Protein AF-A0AAV7YMI3-F1 (afdb_monomer)

Solvent-accessible surface area (backbone atoms only — not comparable to full-atom values): 28548 Å² total; per-residue (Å²): 136,83,79,78,76,53,77,66,57,57,55,51,52,54,50,51,52,50,51,51,50,52,49,53,51,49,55,50,52,52,53,54,48,50,54,52,52,51,54,49,51,55,50,50,53,52,50,54,51,52,50,52,54,49,51,52,52,52,53,52,50,54,53,52,52,52,53,50,52,52,52,54,51,51,52,54,52,52,53,50,52,51,52,53,51,49,54,51,50,54,50,53,51,51,52,51,53,50,52,52,50,54,52,52,51,53,51,50,55,51,49,53,52,50,52,52,52,53,51,50,56,50,50,53,54,50,51,55,49,52,52,54,50,53,52,52,51,54,52,50,50,56,51,50,54,55,49,49,59,49,48,56,56,49,51,57,49,51,52,53,49,51,52,54,50,52,54,51,49,54,51,50,52,54,50,49,57,52,49,56,54,51,52,72,72,52,70,88,86,80,81,87,76,78,82,67,81,54,67,65,62,57,47,52,53,51,52,54,52,51,53,52,52,52,54,57,50,53,56,55,55,56,56,55,54,57,55,53,56,53,54,51,56,56,53,55,56,54,53,53,60,55,56,52,64,69,62,69,77,66,78,74,67,87,91,45,62,66,62,48,50,50,54,45,48,49,55,48,46,62,64,61,68,66,78,62,100,50,70,89,78,64,74,74,79,85,75,87,84,78,68,88,87,77,43,66,72,58,54,53,47,54,49,63,67,32,67,69,52,48,51,50,54,51,49,55,59,64,72,48,77,48,72,69,57,49,49,52,53,49,51,53,51,55,49,50,50,51,52,51,50,51,52,49,51,54,49,46,60,56,47,69,73,70,64,91,79,93,72,61,61,67,61,53,52,50,53,50,51,56,50,52,60,67,54,70,79,51,97,79,81,86,70,70,70,64,58,49,61,59,58,67,75,57,83,83,66,64,77,69,50,56,59,50,50,54,51,53,53,51,52,49,57,50,51,53,50,51,50,54,49,52,50,52,51,53,50,53,51,51,52,51,51,52,53,52,51,54,50,52,52,54,50,53,53,52,50,55,51,50,53,52,50,51,54,51,55,57,55,59,69,74,68,80,70,88,85,79,91,77,90,82,83,90,89,76,77,71,70,61,59,58,61,50,56,64,52,61,79,72,108

Sequence (491 aa):
MYQKKSSSQYKEDQWTELKNEVTKRRNKLDNEREEMIERRKQMEERSNKLENEREEMIQGRKQMEQIRKQMIQGRKQMEQIRKQMEQVRDKKKEELKQMQRKSKNKMNKSKNKKQKKEQNQRIDKQNLQIEKQNLRIKEQNKQIDKQNEQIDKQDLRIEKQNEQTKEQNQLIEKLNQRLDIADHGKKNNLDLFHFKPTQEGSLKLKTMVEQYLDFTQQQKNKQTLEDEDLINKFNETNLRMINSKFNEDSIPFVNREDEMKEIINGIISDFLEVEDQTFGKKITNLTWFGSSGIGKTRLAKSIFFQPKFKKKFKQTLMEYQNEQNIKNLKECYDNFLKYHLFFYINYQEHALKNWETTKIENSLIYRLFCALTKFNNDPYFTDDEELFKLSNSFQSVDPIFNNFQQVLFSKRKEQSKIQKQKQKQKQKQKQKQIKNHNQKLKIMKKENSKEKKNKIQNNSRKRKKPKNPTSIGSQKSFKIKEHKKKKEERI

pLDDT: mean 73.27, std 20.3, range [36.0, 97.62]

InterPro domains:
  IPR027417 P-loop containing nucleoside triphosphate hydrolase [G3DSA:3.40.50.300] (237-365)

Foldseek 3Di:
DPPPDPPVVVVVVVVVVVVVVVVVVVVVVVVVVVVVVVVVVVVVVVVVVVVVVVVVVVVVVVVVVVVVVVVVVVVVVVVVVVVVVVVVVVVVVVVVVVVVVVVVVVVVVVVVVVVVVVVVVVVVVVVVVVVVVVVVVVVVVVVVVVVVVVVVVVVVVVVVVVVVVVVVVVVVVVVVVVVVVVVVVDDDDDDDDPPDPDVVVVVVVVVVVVVVVVVVVVVVVVVVVVVVVVVVVVVVVVVVVVVVVVPVVDDDPPPCPVVLVVVLVVVLCVVVPPPDDVPVPDPPPPDDDDDPPPCPVVSVVVSCPPPSNVVVVVVVLVVPPDPVVVVVVVVVVVVVVVVVVVVVVVVCVVVVVDDDDDDVVVVVVVVVVVVVVVVVVDPPDDDVPVVVVVLVVPPDDDPVNVVVVVVVVVVVVVVVVVVVVVVVVVVVVVVVVVVVVVVVVVVVVVVVVVVVVVVVVVVVVVPPDDDDDDDDDDDDPPPVVVVVVVVVVVD

Secondary structure (DSSP, 8-state):
------HHHHHHHHHHHHHHHHHHHHHHHHHHHHHHHHHHHHHHHHHHHHHHHHHHHHHHHHHHHHHHHHHHHHHHHHHHHHHHHHHHHHHHHHHHHHHHHHHHHHHHHHHHHHHHHHHHHHHHHHHHHHHHHHHHHHHHHHHHHHHHHHHHHHHHHHHHHHHHHHHHHHHHHHHHHHHHHHHHHS-S-------PPPHHHHHHHHHHHHHHHHHHHHHHHHHHHHHHHHHHHHHHHHHHHHHHHHHTT----TT-HHHHHHHHHHHHHHHHS--SS-TTT----------TTSSHHHHHHHHHT-HHHHHHHHHHHHH---HHHHHHHHHHHHHHHHHHHHHHHHHHHHHHTT---TTSHHHHHHHHHHHHHHHTTSTT---HHHHHHHHHTTTTS-HHHHHHHHHHHHHHHHHHHHHHHHHHHHHHHHHHHHHHHHHHHHHHHHHHHHHHHHHHHHHHHTT--PPPP-------SSHHHHHHHHHHTT-

Radius of gyration: 63.24 Å; Cα contacts (8 Å, |Δi|>4): 19; chains: 1; bounding box: 165×68×214 Å

Mean predicted aligned error: 20.98 Å

Organism: NCBI:txid1746091

Structure (mmCIF, N/CA/C/O backbone):
data_AF-A0AAV7YMI3-F1
#
_entry.id   AF-A0AAV7YMI3-F1
#
loop_
_atom_site.group_PDB
_atom_site.id
_atom_site.type_symbol
_atom_site.label_atom_id
_atom_site.label_alt_id
_atom_site.label_comp_id
_atom_site.label_asym_id
_atom_site.label_entity_id
_atom_site.label_seq_id
_atom_site.pdbx_PDB_ins_code
_atom_site.Cartn_x
_atom_site.Cartn_y
_atom_site.Cartn_z
_atom_site.occupancy
_atom_site.B_iso_or_equiv
_atom_site.auth_seq_id
_atom_site.auth_comp_id
_atom_site.auth_asym_id
_atom_site.auth_atom_id
_atom_site.pdbx_PDB_model_num
ATOM 1 N N . MET A 1 1 ? 101.676 7.128 -91.428 1.00 43.91 1 MET A N 1
ATOM 2 C CA . MET A 1 1 ? 100.456 7.279 -92.251 1.00 43.91 1 MET A CA 1
ATOM 3 C C . MET A 1 1 ? 99.303 7.756 -91.371 1.00 43.91 1 MET A C 1
ATOM 5 O O . MET A 1 1 ? 98.581 6.935 -90.828 1.00 43.91 1 MET A O 1
ATOM 9 N N . TYR A 1 2 ? 99.141 9.069 -91.184 1.00 46.75 2 TYR A N 1
ATOM 10 C CA . TYR A 1 2 ? 97.921 9.628 -90.589 1.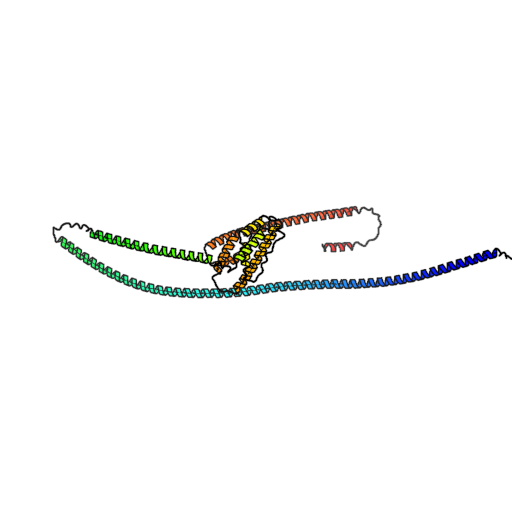00 46.75 2 TYR A CA 1
ATOM 11 C C . TYR A 1 2 ? 96.954 9.941 -91.732 1.00 46.75 2 TYR A C 1
ATOM 13 O O . TYR A 1 2 ? 97.121 10.939 -92.432 1.00 46.75 2 TYR A O 1
ATOM 21 N N . GLN A 1 3 ? 95.978 9.063 -91.970 1.00 46.56 3 GLN A N 1
ATOM 22 C CA . GLN A 1 3 ? 94.868 9.375 -92.867 1.00 46.56 3 GLN A CA 1
ATOM 23 C C . GLN A 1 3 ? 94.052 10.505 -92.226 1.00 46.56 3 GLN A C 1
ATOM 25 O O . GLN A 1 3 ? 93.367 10.302 -91.224 1.00 46.56 3 GLN A O 1
ATOM 30 N N . LYS A 1 4 ? 94.157 11.719 -92.781 1.00 51.06 4 LYS A N 1
ATOM 31 C CA . LYS A 1 4 ? 93.248 12.828 -92.472 1.00 51.06 4 LYS A CA 1
ATOM 32 C C . LYS A 1 4 ? 91.835 12.383 -92.858 1.00 51.06 4 LYS A C 1
ATOM 34 O O . LYS A 1 4 ? 91.495 12.403 -94.039 1.00 51.06 4 LYS A O 1
ATOM 39 N N . LYS A 1 5 ? 91.021 11.982 -91.873 1.00 51.78 5 LYS A N 1
ATOM 40 C CA . LYS A 1 5 ? 89.567 11.873 -92.051 1.00 51.78 5 LYS A CA 1
ATOM 41 C C . LYS A 1 5 ? 89.076 13.197 -92.641 1.00 51.78 5 LYS A C 1
ATOM 43 O O . LYS A 1 5 ? 89.412 14.268 -92.128 1.00 51.78 5 LYS A O 1
ATOM 48 N N . SER A 1 6 ? 88.344 13.138 -93.748 1.00 60.78 6 SER A N 1
ATOM 49 C CA . SER A 1 6 ? 87.781 14.334 -94.372 1.00 60.78 6 SER A CA 1
ATOM 50 C C . SER A 1 6 ? 86.784 14.984 -93.403 1.00 60.78 6 SER A C 1
ATOM 52 O O . SER A 1 6 ? 86.100 14.293 -92.649 1.00 60.78 6 SER A O 1
ATOM 54 N N . SER A 1 7 ? 86.676 16.317 -93.401 1.00 70.38 7 SER A N 1
ATOM 55 C CA . SER A 1 7 ? 85.736 17.065 -92.538 1.00 70.38 7 SER A CA 1
ATOM 56 C C . SER A 1 7 ? 84.278 16.570 -92.652 1.00 70.38 7 SER A C 1
ATOM 58 O O . SER A 1 7 ? 83.497 16.723 -91.714 1.00 70.38 7 SER A O 1
ATOM 60 N N . SER A 1 8 ? 83.933 15.913 -93.766 1.00 73.44 8 SER A N 1
ATOM 61 C CA . SER A 1 8 ? 82.651 15.237 -93.985 1.00 73.44 8 SER A CA 1
ATOM 62 C C . SER A 1 8 ? 82.404 14.087 -93.002 1.00 73.44 8 SER A C 1
ATOM 64 O O . SER A 1 8 ? 81.318 13.990 -92.442 1.00 73.44 8 SER A O 1
ATOM 66 N N . GLN A 1 9 ? 83.417 13.261 -92.731 1.00 74.81 9 GLN A N 1
ATOM 67 C CA . GLN A 1 9 ? 83.282 12.071 -91.887 1.00 74.81 9 GLN A CA 1
ATOM 68 C C . GLN A 1 9 ? 83.049 12.429 -90.409 1.00 74.81 9 GLN A C 1
ATOM 70 O O . GLN A 1 9 ? 82.288 11.764 -89.720 1.00 74.81 9 GLN A O 1
ATOM 75 N N . TYR A 1 10 ? 83.624 13.539 -89.934 1.00 77.81 10 TYR A N 1
ATOM 76 C CA . TYR A 1 10 ? 83.390 14.032 -88.570 1.00 77.81 10 TYR A CA 1
ATOM 77 C C . TYR A 1 10 ? 81.954 14.538 -88.362 1.00 77.81 10 TYR A C 1
ATOM 79 O O . TYR A 1 10 ? 81.351 14.301 -87.318 1.00 77.81 10 TYR A O 1
ATOM 87 N N . LYS A 1 11 ? 81.376 15.205 -89.370 1.00 82.81 11 LYS A N 1
ATOM 88 C CA . LYS A 1 11 ? 79.972 15.645 -89.318 1.00 82.81 11 LYS A CA 1
ATOM 89 C C . LYS A 1 11 ? 79.006 14.459 -89.334 1.00 82.81 11 LYS A C 1
ATOM 91 O O . LYS A 1 11 ? 77.960 14.519 -88.695 1.00 82.81 11 LYS A O 1
ATOM 96 N N . GLU A 1 12 ? 79.360 13.389 -90.039 1.00 84.69 12 GLU A N 1
ATOM 97 C CA . GLU A 1 12 ? 78.569 12.160 -90.110 1.00 84.69 12 GLU A CA 1
ATOM 98 C C . GLU A 1 12 ? 78.605 11.369 -88.790 1.00 84.69 12 GLU A C 1
ATOM 100 O O . GLU A 1 12 ? 77.553 10.940 -88.308 1.00 84.69 12 GLU A O 1
ATOM 105 N N . ASP A 1 13 ? 79.770 11.285 -88.138 1.00 87.00 13 ASP A N 1
ATOM 106 C CA . ASP A 1 13 ? 79.921 10.694 -86.800 1.00 87.00 13 ASP A CA 1
ATOM 107 C C . ASP A 1 13 ? 79.084 11.468 -85.753 1.00 87.00 13 ASP A C 1
ATOM 109 O O . ASP A 1 13 ? 78.283 10.868 -85.031 1.00 87.00 13 ASP A O 1
ATOM 113 N N . GLN A 1 14 ? 79.166 12.809 -85.736 1.00 89.56 14 GLN A N 1
ATOM 114 C CA . GLN A 1 14 ? 78.370 13.659 -84.830 1.00 89.56 14 GLN A CA 1
ATOM 115 C C . GLN A 1 14 ? 76.857 13.542 -85.072 1.00 89.56 14 GLN A C 1
ATOM 117 O O . GLN A 1 14 ? 76.062 13.518 -84.132 1.00 89.56 14 GLN A O 1
ATOM 122 N N . TRP A 1 15 ? 76.435 13.456 -86.336 1.00 91.00 15 TRP A N 1
ATOM 123 C CA . TRP A 1 15 ? 75.028 13.267 -86.688 1.00 91.00 15 TRP A CA 1
ATOM 124 C C . TRP A 1 15 ? 74.499 11.900 -86.243 1.00 91.00 15 TRP A C 1
ATOM 126 O O . TRP A 1 15 ? 73.361 11.787 -85.779 1.00 91.00 15 TRP A O 1
ATOM 136 N N . THR A 1 16 ? 75.324 10.861 -86.354 1.00 91.69 16 THR A N 1
ATOM 137 C CA . THR A 1 16 ? 74.980 9.503 -85.920 1.00 91.69 16 THR A CA 1
ATOM 138 C C . THR A 1 16 ? 74.872 9.424 -84.397 1.00 91.69 16 THR A C 1
ATOM 140 O O . THR A 1 16 ? 73.923 8.836 -83.876 1.00 91.69 16 THR A O 1
ATOM 143 N N . GLU A 1 17 ? 75.777 10.082 -83.671 1.00 93.44 17 GLU A N 1
ATOM 144 C CA . GLU A 1 17 ? 75.710 10.207 -82.213 1.00 93.44 17 GLU A CA 1
ATOM 145 C C . GLU A 1 17 ? 74.440 10.941 -81.759 1.00 93.44 17 GLU A C 1
ATOM 147 O O . GLU A 1 17 ? 73.707 10.432 -80.907 1.00 93.44 17 GLU A O 1
ATOM 152 N N . LEU A 1 18 ? 74.103 12.066 -82.400 1.00 94.88 18 LEU A N 1
ATOM 153 C CA . LEU A 1 18 ? 72.878 12.811 -82.105 1.00 94.88 18 LEU A CA 1
ATOM 154 C C . LEU A 1 18 ? 71.620 11.974 -82.381 1.00 94.88 18 LEU A C 1
ATOM 156 O O . LEU A 1 18 ? 70.697 11.956 -81.568 1.00 94.88 18 LEU A O 1
ATOM 160 N N . LYS A 1 19 ? 71.578 11.232 -83.496 1.00 95.06 19 LYS A N 1
ATOM 161 C CA . LYS A 1 19 ? 70.483 10.291 -83.793 1.00 95.06 19 LYS A CA 1
ATOM 162 C C . LYS A 1 19 ? 70.344 9.219 -82.715 1.00 95.06 19 LYS A C 1
ATOM 164 O O . LYS A 1 19 ? 69.223 8.910 -82.300 1.00 95.06 19 LYS A O 1
ATOM 169 N N . ASN A 1 20 ? 71.461 8.671 -82.245 1.00 95.12 20 ASN A N 1
ATOM 170 C CA . ASN A 1 20 ? 71.466 7.673 -81.182 1.00 95.12 20 ASN A CA 1
ATOM 171 C C . ASN A 1 20 ? 70.972 8.264 -79.856 1.00 95.12 20 ASN A C 1
ATOM 173 O O . ASN A 1 20 ? 70.188 7.623 -79.157 1.00 95.12 20 ASN A O 1
ATOM 177 N N . GLU A 1 21 ? 71.367 9.493 -79.519 1.00 95.56 21 GLU A N 1
ATOM 178 C CA . GLU A 1 21 ? 70.895 10.176 -78.314 1.00 95.56 21 GLU A CA 1
ATOM 179 C C . GLU A 1 21 ? 69.395 10.494 -78.386 1.00 95.56 21 GLU A C 1
ATOM 181 O O . GLU A 1 21 ? 68.656 10.213 -77.440 1.00 95.56 21 GLU A O 1
ATOM 186 N N . VAL A 1 22 ? 68.915 11.001 -79.526 1.00 95.75 22 VAL A N 1
ATOM 187 C CA . VAL A 1 22 ? 67.483 11.242 -79.768 1.00 95.75 22 VAL A CA 1
ATOM 188 C C . VAL A 1 22 ? 66.688 9.942 -79.648 1.00 95.75 22 VAL A C 1
ATOM 190 O O . VAL A 1 22 ? 65.639 9.929 -79.008 1.00 95.75 22 VAL A O 1
ATOM 193 N N . THR A 1 23 ? 67.203 8.835 -80.186 1.00 95.38 23 THR A N 1
ATOM 194 C CA . THR A 1 23 ? 66.558 7.516 -80.083 1.00 95.38 23 THR A CA 1
ATOM 195 C C . THR A 1 23 ? 66.512 7.028 -78.635 1.00 95.38 23 THR A C 1
ATOM 197 O O . THR A 1 23 ? 65.459 6.602 -78.168 1.00 95.38 23 THR A O 1
ATOM 200 N N . LYS A 1 24 ? 67.608 7.164 -77.874 1.00 96.12 24 LYS A N 1
ATOM 201 C CA . LYS A 1 24 ? 67.635 6.836 -76.437 1.00 96.12 24 LYS A CA 1
ATOM 202 C C . LYS A 1 24 ? 66.621 7.663 -75.643 1.00 96.12 24 LYS A C 1
ATOM 204 O O . LYS A 1 24 ? 65.906 7.110 -74.811 1.00 96.12 24 LYS A O 1
ATOM 209 N N . ARG A 1 25 ? 66.533 8.974 -75.904 1.00 96.19 25 ARG A N 1
ATOM 210 C CA . ARG A 1 25 ? 65.556 9.862 -75.250 1.00 96.19 25 ARG A CA 1
ATOM 211 C C . ARG A 1 25 ? 64.122 9.495 -75.618 1.00 96.19 25 ARG A C 1
ATOM 213 O O . ARG A 1 25 ? 63.274 9.474 -74.735 1.00 96.19 25 ARG A O 1
ATOM 220 N N . ARG A 1 26 ? 63.861 9.167 -76.887 1.00 95.94 26 ARG A N 1
ATOM 221 C CA . ARG A 1 26 ? 62.546 8.713 -77.352 1.00 95.94 26 ARG A CA 1
ATOM 222 C C . ARG A 1 26 ? 62.121 7.427 -76.648 1.00 95.94 26 ARG A C 1
ATOM 224 O O . ARG A 1 26 ? 61.058 7.414 -76.047 1.00 95.94 26 ARG A O 1
ATOM 231 N N . ASN A 1 27 ? 62.994 6.422 -76.605 1.00 96.12 27 ASN A N 1
ATOM 232 C CA . ASN A 1 27 ? 62.717 5.166 -75.904 1.00 96.12 27 ASN A CA 1
ATOM 233 C C . ASN A 1 27 ? 62.476 5.388 -74.402 1.00 96.12 27 ASN A C 1
ATOM 235 O O . ASN A 1 27 ? 61.596 4.766 -73.819 1.00 96.12 27 ASN A O 1
ATOM 239 N N . LYS A 1 28 ? 63.220 6.305 -73.765 1.00 96.94 28 LYS A N 1
ATOM 240 C CA . LYS A 1 28 ? 62.985 6.666 -72.360 1.00 96.94 28 LYS A CA 1
ATOM 241 C C . LYS A 1 28 ? 61.605 7.303 -72.157 1.00 96.94 28 LYS A C 1
ATOM 243 O O . LYS A 1 28 ? 60.905 6.922 -71.226 1.00 96.94 28 LYS A O 1
ATOM 248 N N . LEU A 1 29 ? 61.216 8.242 -73.021 1.00 96.75 29 LEU A N 1
ATOM 249 C CA . LEU A 1 29 ? 59.901 8.887 -72.963 1.00 96.75 29 LEU A CA 1
ATOM 250 C C . LEU A 1 29 ? 58.761 7.897 -73.228 1.00 96.75 29 LEU A C 1
ATOM 252 O O . LEU A 1 29 ? 57.720 7.991 -72.582 1.00 96.75 29 LEU A O 1
ATOM 256 N N . ASP A 1 30 ? 58.956 6.950 -74.146 1.00 95.81 30 ASP A N 1
ATOM 257 C CA . ASP A 1 30 ? 57.975 5.903 -74.427 1.00 95.81 30 ASP A CA 1
ATOM 258 C C . ASP A 1 30 ? 57.796 4.982 -73.204 1.00 95.81 30 ASP A C 1
ATOM 260 O O . ASP A 1 30 ? 56.662 4.760 -72.780 1.00 95.81 30 ASP A O 1
ATOM 264 N N . ASN A 1 31 ? 58.886 4.577 -72.540 1.00 96.19 31 ASN A N 1
ATOM 265 C CA . ASN A 1 31 ? 58.823 3.810 -71.288 1.00 96.19 31 ASN A CA 1
ATOM 266 C C . ASN A 1 31 ? 58.131 4.592 -70.152 1.00 96.19 31 ASN A C 1
ATOM 268 O O . ASN A 1 31 ? 57.251 4.064 -69.475 1.00 96.19 31 ASN A O 1
ATOM 272 N N . GLU A 1 32 ? 58.480 5.869 -69.950 1.00 97.19 32 GLU A N 1
ATOM 273 C CA . GLU A 1 32 ? 57.831 6.727 -68.943 1.00 97.19 32 GLU A CA 1
ATOM 274 C C . GLU A 1 32 ? 56.330 6.905 -69.235 1.00 97.19 32 GLU A C 1
ATOM 276 O O . GLU A 1 32 ? 55.500 6.946 -68.320 1.00 97.19 32 GLU A O 1
ATOM 281 N N . ARG A 1 33 ? 55.951 6.977 -70.517 1.00 96.88 33 ARG A N 1
ATOM 282 C CA . ARG A 1 33 ? 54.551 7.044 -70.943 1.00 96.88 33 ARG A CA 1
ATOM 283 C C . ARG A 1 33 ? 53.805 5.749 -70.630 1.00 96.88 33 ARG A C 1
ATOM 285 O O . ARG A 1 33 ? 52.668 5.829 -70.162 1.00 96.88 33 ARG A O 1
ATOM 292 N N . GLU A 1 34 ? 54.414 4.589 -70.854 1.00 96.50 34 GLU A N 1
ATOM 293 C CA . GLU A 1 34 ? 53.833 3.292 -70.486 1.00 96.50 34 GLU A CA 1
ATOM 294 C C . GLU A 1 34 ? 53.639 3.166 -68.969 1.00 96.50 34 GLU A C 1
ATOM 296 O O . GLU A 1 34 ? 52.541 2.821 -68.524 1.00 96.50 34 GLU A O 1
ATOM 301 N N . GLU A 1 35 ? 54.629 3.559 -68.162 1.00 97.25 35 GLU A N 1
ATOM 302 C CA . GLU A 1 35 ? 54.498 3.579 -66.698 1.00 97.25 35 GLU A CA 1
ATOM 303 C C . GLU A 1 35 ? 53.359 4.496 -66.225 1.00 97.25 35 GLU A C 1
ATOM 305 O O . GLU A 1 35 ? 52.608 4.148 -65.308 1.00 97.25 35 GLU A O 1
ATOM 310 N N . MET A 1 36 ? 53.188 5.669 -66.846 1.00 97.00 36 MET A N 1
ATOM 311 C CA . MET A 1 36 ? 52.076 6.571 -66.525 1.00 97.00 36 MET A CA 1
ATOM 312 C C . MET A 1 36 ? 50.713 5.982 -66.894 1.00 97.00 36 MET A C 1
ATOM 314 O O . MET A 1 36 ? 49.749 6.161 -66.144 1.00 97.00 36 MET A O 1
ATOM 318 N N . ILE A 1 37 ? 50.616 5.285 -68.030 1.00 97.25 37 ILE A N 1
ATOM 319 C CA . ILE A 1 37 ? 49.389 4.590 -68.439 1.00 97.25 37 ILE A CA 1
ATOM 320 C C . ILE A 1 37 ? 49.045 3.505 -67.416 1.00 97.25 37 ILE A C 1
ATOM 322 O O . ILE A 1 37 ? 47.894 3.418 -66.990 1.00 97.25 37 ILE A O 1
ATOM 326 N N . GLU A 1 38 ? 50.032 2.732 -66.970 1.00 96.81 38 GLU A N 1
ATOM 327 C CA . GLU A 1 38 ? 49.813 1.661 -66.000 1.00 96.81 38 GLU A CA 1
ATOM 328 C C . GLU A 1 38 ? 49.410 2.205 -64.621 1.00 96.81 38 GLU A C 1
ATOM 330 O O . GLU A 1 38 ? 48.430 1.752 -64.029 1.00 96.81 38 GLU A O 1
ATOM 335 N N . ARG A 1 39 ? 50.059 3.277 -64.146 1.00 97.12 39 ARG A N 1
ATOM 336 C CA . ARG A 1 39 ? 49.631 3.977 -62.920 1.00 97.12 39 ARG A CA 1
ATOM 337 C C . ARG A 1 39 ? 48.206 4.512 -63.025 1.00 97.12 39 ARG A C 1
ATOM 339 O O . ARG A 1 39 ? 47.468 4.477 -62.040 1.00 97.12 39 ARG A O 1
ATOM 346 N N . ARG A 1 40 ? 47.796 5.006 -64.198 1.00 97.06 40 ARG A N 1
ATOM 347 C CA . ARG A 1 40 ? 46.425 5.483 -64.420 1.00 97.06 40 ARG A CA 1
ATOM 348 C C . ARG A 1 40 ? 45.415 4.344 -64.299 1.00 97.06 40 ARG A C 1
ATOM 350 O O . ARG A 1 40 ? 44.411 4.537 -63.619 1.00 97.06 40 ARG A O 1
ATOM 357 N N . LYS A 1 41 ? 45.704 3.173 -64.879 1.00 97.31 41 LYS A N 1
ATOM 358 C CA . LYS A 1 41 ? 44.860 1.976 -64.726 1.00 97.31 41 LYS A CA 1
ATOM 359 C C . LYS A 1 41 ? 44.741 1.557 -63.261 1.00 97.31 41 LYS A C 1
ATOM 361 O O . LYS A 1 41 ? 43.631 1.394 -62.769 1.00 97.31 41 LYS A O 1
ATOM 366 N N . GLN A 1 42 ? 45.856 1.503 -62.528 1.00 96.69 42 GLN A N 1
ATOM 367 C CA . GLN A 1 42 ? 45.845 1.173 -61.096 1.00 96.69 42 GLN A CA 1
ATOM 368 C C . GLN A 1 42 ? 45.030 2.175 -60.262 1.00 96.69 42 GLN A C 1
ATOM 370 O O . GLN A 1 42 ? 44.316 1.789 -59.334 1.00 96.69 42 GLN A O 1
ATOM 375 N N . MET A 1 43 ? 45.111 3.474 -60.575 1.00 96.50 43 MET A N 1
ATOM 376 C CA . MET A 1 43 ? 44.286 4.482 -59.900 1.00 96.50 43 MET A CA 1
ATOM 377 C C . MET A 1 43 ? 42.797 4.326 -60.219 1.00 96.50 43 MET A C 1
ATOM 379 O O . MET A 1 43 ? 41.970 4.516 -59.328 1.00 96.50 43 MET A O 1
ATOM 383 N N . GLU A 1 44 ? 42.453 3.970 -61.455 1.00 97.12 44 GLU A N 1
ATOM 384 C CA . GLU A 1 44 ? 41.073 3.728 -61.875 1.00 97.12 44 GLU A CA 1
ATOM 385 C C . GLU A 1 44 ? 40.485 2.487 -61.189 1.00 97.12 44 GLU A C 1
ATOM 387 O O . GLU A 1 44 ? 39.407 2.563 -60.601 1.00 97.12 44 GLU A O 1
ATOM 392 N N . GLU A 1 45 ? 41.235 1.384 -61.130 1.00 97.12 45 GLU A N 1
ATOM 393 C CA . GLU A 1 45 ? 40.856 0.185 -60.373 1.00 97.12 45 GLU A CA 1
ATOM 394 C C . GLU A 1 45 ? 40.645 0.489 -58.887 1.00 97.12 45 GLU A C 1
ATOM 396 O O . GLU A 1 45 ? 39.637 0.091 -58.294 1.00 97.12 45 GLU A O 1
ATOM 401 N N . ARG A 1 46 ? 41.558 1.257 -58.278 1.00 96.88 46 ARG A N 1
ATOM 402 C CA . ARG A 1 46 ? 41.419 1.687 -56.883 1.00 96.88 46 ARG A CA 1
ATOM 403 C C . ARG A 1 46 ? 40.191 2.575 -56.681 1.00 96.88 46 ARG A C 1
ATOM 405 O O . ARG A 1 46 ? 39.511 2.427 -55.668 1.00 96.88 46 ARG A O 1
ATOM 412 N N . SER A 1 47 ? 39.901 3.480 -57.615 1.00 97.44 47 SER A N 1
ATOM 413 C CA . SER A 1 47 ? 38.714 4.338 -57.563 1.00 97.44 47 SER A CA 1
ATOM 414 C C . SER A 1 47 ? 37.430 3.511 -57.628 1.00 97.44 47 SER A C 1
ATOM 416 O O . SER A 1 47 ? 36.529 3.721 -56.820 1.00 97.44 47 SER A O 1
ATOM 418 N N . ASN A 1 48 ? 37.371 2.524 -58.524 1.00 96.31 48 ASN A N 1
ATOM 419 C CA . ASN A 1 48 ? 36.223 1.625 -58.650 1.00 96.31 48 ASN A CA 1
ATOM 420 C C . ASN A 1 48 ? 36.029 0.774 -57.387 1.00 96.31 48 ASN A C 1
ATOM 422 O O . ASN A 1 48 ? 34.906 0.620 -56.910 1.00 96.31 48 ASN A O 1
ATOM 426 N N . LYS A 1 49 ? 37.121 0.286 -56.784 1.00 97.62 49 LYS A N 1
ATOM 427 C CA . LYS A 1 49 ? 37.061 -0.431 -55.504 1.00 97.62 49 LYS A CA 1
ATOM 428 C C . LYS A 1 49 ? 36.501 0.448 -54.380 1.00 97.62 49 LYS A C 1
ATOM 430 O O . LYS A 1 49 ? 35.635 -0.001 -53.634 1.00 97.62 49 LYS A O 1
ATOM 435 N N . LEU A 1 50 ? 36.961 1.697 -54.278 1.00 96.56 50 LEU A N 1
ATOM 436 C CA . LEU A 1 50 ? 36.478 2.642 -53.266 1.00 96.56 50 LEU A CA 1
ATOM 437 C C . LEU A 1 50 ? 35.002 3.009 -53.464 1.00 96.56 50 LEU A C 1
ATOM 439 O O . LEU A 1 50 ? 34.291 3.189 -52.474 1.00 96.56 50 LEU A O 1
ATOM 443 N N . GLU A 1 51 ? 34.525 3.109 -54.708 1.00 97.31 51 GLU A N 1
ATOM 444 C CA . GLU A 1 51 ? 33.106 3.371 -54.966 1.00 97.31 51 GLU A CA 1
ATOM 445 C C . GLU A 1 51 ? 32.240 2.170 -54.562 1.00 97.31 51 GLU A C 1
ATOM 447 O O . GLU A 1 51 ? 31.237 2.357 -53.874 1.00 97.31 51 GLU A O 1
ATOM 452 N N . ASN A 1 52 ? 32.675 0.938 -54.848 1.00 95.88 52 ASN A N 1
ATOM 453 C CA . ASN A 1 52 ? 31.986 -0.272 -54.383 1.00 95.88 52 ASN A CA 1
ATOM 454 C C . ASN A 1 52 ? 31.919 -0.335 -52.844 1.00 95.88 52 ASN A C 1
ATOM 456 O O . ASN A 1 52 ? 30.844 -0.524 -52.273 1.00 95.88 52 ASN A O 1
ATOM 460 N N . GLU A 1 53 ? 33.037 -0.088 -52.149 1.00 96.81 53 GLU A N 1
ATOM 461 C CA . GLU A 1 53 ? 33.074 -0.024 -50.676 1.00 96.81 53 GLU A CA 1
ATOM 462 C C . GLU A 1 53 ? 32.137 1.073 -50.129 1.00 96.81 53 GLU A C 1
ATOM 464 O O . GLU A 1 53 ? 31.477 0.913 -49.095 1.00 96.81 53 GLU A O 1
ATOM 469 N N . ARG A 1 54 ? 32.031 2.206 -50.832 1.00 96.50 54 ARG A N 1
ATOM 470 C CA . ARG A 1 54 ? 31.119 3.299 -50.477 1.00 96.50 54 ARG A CA 1
ATOM 471 C C . ARG A 1 54 ? 29.656 2.899 -50.638 1.00 96.50 54 ARG A C 1
ATOM 473 O O . ARG A 1 54 ? 28.845 3.241 -49.769 1.00 96.50 54 ARG A O 1
ATOM 480 N N . GLU A 1 55 ? 29.307 2.186 -51.702 1.00 96.75 55 GLU A N 1
ATOM 481 C CA . GLU A 1 55 ? 27.957 1.664 -51.909 1.00 96.75 55 GLU A CA 1
ATOM 482 C C . GLU A 1 55 ? 27.569 0.654 -50.825 1.00 96.75 55 GLU A C 1
ATOM 484 O O . GLU A 1 55 ? 26.487 0.775 -50.236 1.00 96.75 55 GLU A O 1
ATOM 489 N N . GLU A 1 56 ? 28.469 -0.266 -50.469 1.00 96.94 56 GLU A N 1
ATOM 490 C CA . GLU A 1 56 ? 28.271 -1.212 -49.366 1.00 96.94 56 GLU A CA 1
ATOM 491 C C . GLU A 1 56 ? 28.039 -0.486 -48.033 1.00 96.94 56 GLU A C 1
ATOM 493 O O . GLU A 1 56 ? 27.080 -0.783 -47.311 1.00 96.94 56 GLU A O 1
ATOM 498 N N . MET A 1 57 ? 28.833 0.548 -47.731 1.00 95.75 57 MET A N 1
ATOM 499 C CA . MET A 1 57 ? 28.625 1.382 -46.541 1.00 95.75 57 MET A CA 1
ATOM 500 C C . MET A 1 57 ? 27.264 2.091 -46.545 1.00 95.75 57 MET A C 1
ATOM 502 O O . MET A 1 57 ? 26.624 2.221 -45.494 1.00 95.75 57 MET A O 1
ATOM 506 N N . ILE A 1 58 ? 26.795 2.569 -47.702 1.00 96.44 58 ILE A N 1
ATOM 507 C CA . ILE A 1 58 ? 25.474 3.200 -47.829 1.00 96.44 58 ILE A CA 1
ATOM 508 C C . ILE A 1 58 ? 24.367 2.175 -47.562 1.00 96.44 58 ILE A C 1
ATOM 510 O O . ILE A 1 58 ? 23.406 2.495 -46.851 1.00 96.44 58 ILE A O 1
ATOM 514 N N . GLN A 1 59 ? 24.493 0.951 -48.077 1.00 95.06 59 GLN A N 1
ATOM 515 C CA . GLN A 1 59 ? 23.532 -0.120 -47.804 1.00 95.06 59 GLN A CA 1
ATOM 516 C C . GLN A 1 59 ? 23.538 -0.520 -46.324 1.00 95.06 59 GLN A C 1
ATOM 518 O O . GLN A 1 59 ? 22.471 -0.579 -45.708 1.00 95.06 59 GLN A O 1
ATOM 523 N N . GLY A 1 60 ? 24.716 -0.657 -45.709 1.00 94.69 60 GLY A N 1
ATOM 524 C CA . GLY A 1 60 ? 24.847 -0.908 -44.272 1.00 94.69 60 GLY A CA 1
ATOM 525 C C . GLY A 1 60 ? 24.174 0.178 -43.422 1.00 94.69 60 GLY A C 1
ATOM 526 O O . GLY A 1 60 ? 23.427 -0.119 -42.488 1.00 94.69 60 GLY A O 1
ATOM 527 N N . ARG A 1 61 ? 24.327 1.460 -43.788 1.00 96.00 61 ARG A N 1
ATOM 528 C CA . ARG A 1 61 ? 23.625 2.572 -43.115 1.00 96.00 61 ARG A CA 1
ATOM 529 C C . ARG A 1 61 ? 22.106 2.481 -43.252 1.00 96.00 61 ARG A C 1
ATOM 531 O O . ARG A 1 61 ? 21.398 2.758 -42.283 1.00 96.00 61 ARG A O 1
ATOM 538 N N . LYS A 1 62 ? 21.590 2.088 -44.422 1.00 96.69 62 LYS A N 1
ATOM 539 C CA . LYS A 1 62 ? 20.143 1.898 -44.634 1.00 96.69 62 LYS A CA 1
ATOM 540 C C . LYS A 1 62 ? 19.591 0.778 -43.749 1.00 96.69 62 LYS A C 1
ATOM 542 O O . LYS A 1 62 ? 18.546 0.974 -43.129 1.00 96.69 62 LYS A O 1
ATOM 547 N N . GLN A 1 63 ? 20.300 -0.346 -43.641 1.00 95.50 63 GLN A N 1
ATOM 548 C CA . GLN A 1 63 ? 19.917 -1.458 -42.762 1.00 95.50 63 GLN A CA 1
ATOM 549 C C . GLN A 1 63 ? 19.929 -1.039 -41.285 1.00 95.50 63 GLN A C 1
ATOM 551 O O . GLN A 1 63 ? 18.951 -1.250 -40.567 1.00 95.50 63 GLN A O 1
ATOM 556 N N . MET A 1 64 ? 20.981 -0.348 -40.840 1.00 94.38 64 MET A N 1
ATOM 557 C CA . MET A 1 64 ? 21.076 0.161 -39.467 1.00 94.38 64 MET A CA 1
ATOM 558 C C . MET A 1 64 ? 19.944 1.135 -39.119 1.00 94.38 64 MET A C 1
ATOM 560 O O . MET A 1 64 ? 19.406 1.098 -38.011 1.00 94.38 64 MET A O 1
ATOM 564 N N . GLU A 1 65 ? 19.529 1.980 -40.062 1.00 96.81 65 GLU A N 1
ATOM 565 C CA . GLU A 1 65 ? 18.403 2.893 -39.858 1.00 96.81 65 GLU A CA 1
ATOM 566 C C . GLU A 1 65 ? 17.060 2.146 -39.755 1.00 96.81 65 GLU A C 1
ATOM 568 O O . GLU A 1 65 ? 16.199 2.520 -38.952 1.00 96.81 65 GLU A O 1
ATOM 573 N N . GLN A 1 66 ? 16.872 1.053 -40.503 1.00 94.88 66 GLN A N 1
ATOM 574 C CA . GLN A 1 66 ? 15.699 0.183 -40.354 1.00 94.88 66 GLN A CA 1
ATOM 575 C C . GLN A 1 66 ? 15.671 -0.493 -38.975 1.00 94.88 66 GLN A C 1
ATOM 577 O O . GLN A 1 66 ? 14.648 -0.424 -38.287 1.00 94.88 66 GLN A O 1
ATOM 582 N N . ILE A 1 67 ? 16.802 -1.046 -38.523 1.00 94.38 67 ILE A N 1
ATOM 583 C CA . ILE A 1 67 ? 16.943 -1.635 -37.181 1.00 94.38 67 ILE A CA 1
ATOM 584 C C . ILE A 1 67 ? 16.643 -0.582 -36.106 1.00 94.38 67 ILE A C 1
ATOM 586 O O . ILE A 1 67 ? 15.890 -0.833 -35.164 1.00 94.38 67 ILE A O 1
ATOM 590 N N . ARG A 1 68 ? 17.155 0.645 -36.263 1.00 96.88 68 ARG A N 1
ATOM 591 C CA . ARG A 1 68 ? 16.880 1.754 -35.339 1.00 96.88 68 ARG A CA 1
ATOM 592 C C . ARG A 1 68 ? 15.387 2.062 -35.235 1.00 96.88 68 ARG A C 1
ATOM 594 O O . ARG A 1 68 ? 14.885 2.261 -34.126 1.00 96.88 68 ARG A O 1
ATOM 601 N N . LYS A 1 69 ? 14.663 2.078 -36.358 1.00 97.12 69 LYS A N 1
ATOM 602 C CA . LYS A 1 6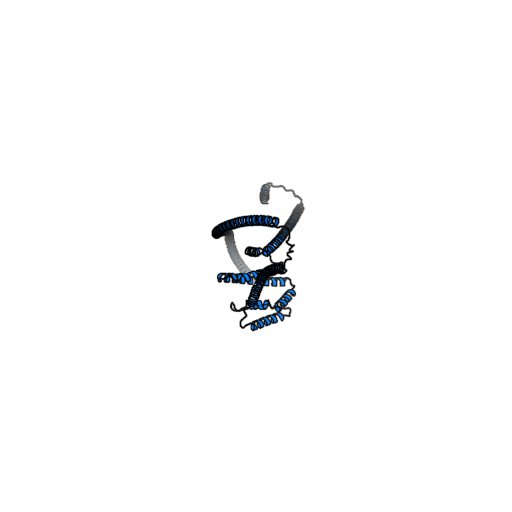9 ? 13.205 2.284 -36.373 1.00 97.12 69 LYS A CA 1
ATOM 603 C C . LYS A 1 69 ? 12.464 1.158 -35.650 1.00 97.12 69 LYS A C 1
ATOM 605 O O . LYS A 1 69 ? 11.597 1.457 -34.826 1.00 97.12 69 LYS A O 1
ATOM 610 N N . GLN A 1 70 ? 12.848 -0.100 -35.879 1.00 95.31 70 GLN A N 1
ATOM 611 C CA . GLN A 1 70 ? 12.282 -1.259 -35.176 1.00 95.31 70 GLN A CA 1
ATOM 612 C C . GLN A 1 70 ? 12.538 -1.184 -33.663 1.00 95.31 70 GLN A C 1
ATOM 614 O O . GLN A 1 70 ? 11.610 -1.345 -32.872 1.00 95.31 70 GLN A O 1
ATOM 619 N N . MET A 1 71 ? 13.754 -0.823 -33.238 1.00 94.38 71 MET A N 1
ATOM 620 C CA . MET A 1 71 ? 14.078 -0.638 -31.817 1.00 94.38 71 MET A CA 1
ATOM 621 C C . MET A 1 71 ? 13.244 0.470 -31.162 1.00 94.38 71 MET A C 1
ATOM 623 O O . MET A 1 71 ? 12.778 0.317 -30.031 1.00 94.38 71 MET A O 1
ATOM 627 N N . ILE A 1 72 ? 13.027 1.595 -31.852 1.00 95.62 72 ILE A N 1
ATOM 628 C CA . ILE A 1 72 ? 12.178 2.683 -31.344 1.00 95.62 72 ILE A CA 1
ATOM 629 C C . ILE A 1 72 ? 10.726 2.211 -31.192 1.00 95.62 72 ILE A C 1
ATOM 631 O O . ILE A 1 72 ? 10.075 2.551 -30.202 1.00 95.62 72 ILE A O 1
ATOM 635 N N . GLN A 1 73 ? 10.215 1.422 -32.139 1.00 94.06 73 GLN A N 1
ATOM 636 C CA . GLN A 1 73 ? 8.877 0.841 -32.050 1.00 94.06 73 GLN A CA 1
ATOM 637 C C . GLN A 1 73 ? 8.764 -0.147 -30.880 1.00 94.06 73 GLN A C 1
ATOM 639 O O . GLN A 1 73 ? 7.829 -0.026 -30.087 1.00 94.06 73 GLN A O 1
ATOM 644 N N . GLY A 1 74 ? 9.752 -1.029 -30.698 1.00 94.06 74 GLY A N 1
ATOM 645 C CA . GLY A 1 74 ? 9.816 -1.945 -29.556 1.00 94.06 74 GLY A CA 1
ATOM 646 C C . GLY A 1 74 ? 9.834 -1.207 -28.213 1.00 94.06 74 GLY A C 1
ATOM 647 O O . GLY A 1 74 ? 9.085 -1.550 -27.299 1.00 94.06 74 GLY A O 1
ATOM 648 N N . ARG A 1 75 ? 10.589 -0.103 -28.102 1.00 95.00 75 ARG A N 1
ATOM 649 C CA . ARG A 1 75 ? 10.575 0.752 -26.897 1.00 95.00 75 ARG A CA 1
ATOM 650 C C . ARG A 1 75 ? 9.197 1.351 -26.613 1.00 95.00 75 ARG A C 1
ATOM 652 O O . ARG A 1 75 ? 8.792 1.409 -25.456 1.00 95.00 75 ARG A O 1
ATOM 659 N N . LYS A 1 76 ? 8.459 1.779 -27.645 1.00 96.25 76 LYS A N 1
ATOM 660 C CA . LYS A 1 76 ? 7.092 2.304 -27.477 1.00 96.25 76 LYS A CA 1
ATOM 661 C C . LYS A 1 76 ? 6.123 1.228 -26.977 1.00 96.25 76 LYS A C 1
ATOM 663 O O . LYS A 1 76 ? 5.306 1.528 -26.112 1.00 96.25 76 LYS A O 1
ATOM 668 N N . GLN A 1 77 ? 6.232 -0.002 -27.481 1.00 94.56 77 GLN A N 1
ATOM 669 C CA . GLN A 1 77 ? 5.417 -1.133 -27.020 1.00 94.56 77 GLN A CA 1
ATOM 670 C C . GLN A 1 77 ? 5.731 -1.493 -25.561 1.00 94.56 77 GLN A C 1
ATOM 672 O O . GLN A 1 77 ? 4.819 -1.620 -24.747 1.00 94.56 77 GLN A O 1
ATOM 677 N N . MET A 1 78 ? 7.013 -1.554 -25.195 1.00 92.75 78 MET A N 1
ATOM 678 C CA . MET A 1 78 ? 7.435 -1.802 -23.811 1.00 92.75 78 MET A CA 1
ATOM 679 C C . MET A 1 78 ? 6.920 -0.735 -22.838 1.00 92.75 78 MET A C 1
ATOM 681 O O . MET A 1 78 ? 6.483 -1.059 -21.735 1.00 92.75 78 MET A O 1
ATOM 685 N N . GLU A 1 79 ? 6.910 0.534 -23.247 1.00 97.06 79 GLU A N 1
ATOM 686 C CA . GLU A 1 79 ? 6.363 1.622 -22.432 1.00 97.06 79 GLU A CA 1
ATOM 687 C C . GLU A 1 79 ? 4.839 1.494 -22.238 1.00 97.06 79 GLU A C 1
ATOM 689 O O . GLU A 1 79 ? 4.319 1.787 -21.160 1.00 97.06 79 GLU A O 1
ATOM 694 N N . GLN A 1 80 ? 4.105 1.011 -23.246 1.00 94.62 80 GLN A N 1
ATOM 695 C CA . GLN A 1 80 ? 2.673 0.713 -23.112 1.00 94.62 80 GLN A CA 1
ATOM 696 C C . GLN A 1 80 ? 2.424 -0.445 -22.138 1.00 94.62 80 GLN A C 1
ATOM 698 O O . GLN A 1 80 ? 1.588 -0.309 -21.244 1.00 94.62 80 GLN A O 1
ATOM 703 N N . ILE A 1 81 ? 3.190 -1.536 -22.250 1.00 95.50 81 ILE A N 1
ATOM 704 C CA . ILE A 1 81 ? 3.123 -2.676 -21.320 1.00 95.50 81 ILE A CA 1
ATOM 705 C C . ILE A 1 81 ? 3.427 -2.213 -19.892 1.00 95.50 81 ILE A C 1
ATOM 707 O O . ILE A 1 81 ? 2.707 -2.560 -18.957 1.00 95.50 81 ILE A O 1
ATOM 711 N N . ARG A 1 82 ? 4.445 -1.363 -19.708 1.00 96.56 82 ARG A N 1
ATOM 712 C CA . ARG A 1 82 ? 4.790 -0.801 -18.395 1.00 96.56 82 ARG A CA 1
ATOM 713 C C . ARG A 1 82 ? 3.624 -0.024 -17.784 1.00 96.56 82 ARG A C 1
ATOM 715 O O . ARG A 1 82 ? 3.328 -0.209 -16.606 1.00 96.56 82 ARG A O 1
ATOM 722 N N . LYS A 1 83 ? 2.932 0.801 -18.575 1.00 97.31 83 LYS A N 1
ATOM 723 C CA . LYS A 1 83 ? 1.745 1.545 -18.119 1.00 97.31 83 LYS A CA 1
ATOM 724 C C . LYS A 1 83 ? 0.583 0.621 -17.752 1.00 97.31 83 LYS A C 1
ATOM 726 O O . LYS A 1 83 ? -0.071 0.862 -16.743 1.00 97.31 83 LYS A O 1
ATOM 731 N N . GLN A 1 84 ? 0.346 -0.441 -18.523 1.00 95.19 84 GLN A N 1
ATOM 732 C CA . GLN A 1 84 ? -0.682 -1.440 -18.203 1.00 95.19 84 GLN A CA 1
ATOM 733 C C . GLN A 1 84 ? -0.358 -2.187 -16.902 1.00 95.19 84 GLN A C 1
ATOM 735 O O . GLN A 1 84 ? -1.221 -2.329 -16.038 1.00 95.19 84 GLN A O 1
ATOM 740 N N . MET A 1 85 ? 0.897 -2.600 -16.717 1.00 94.00 85 MET A N 1
ATOM 741 C CA . MET A 1 85 ? 1.352 -3.261 -15.492 1.00 94.00 85 MET A CA 1
ATOM 742 C C . MET A 1 85 ? 1.207 -2.366 -14.258 1.00 94.00 85 MET A C 1
ATOM 744 O O . MET A 1 85 ? 0.823 -2.852 -13.194 1.00 94.00 85 MET A O 1
ATOM 748 N N . GLU A 1 86 ? 1.463 -1.064 -14.388 1.00 97.44 86 GLU A N 1
ATOM 749 C CA . GLU A 1 86 ? 1.278 -0.118 -13.285 1.00 97.44 86 GLU A CA 1
ATOM 750 C C . GLU A 1 86 ? -0.206 0.029 -12.908 1.00 97.44 86 GLU A C 1
ATOM 752 O O . GLU A 1 86 ? -0.556 -0.059 -11.734 1.00 97.44 86 GLU A O 1
ATOM 757 N N . GLN A 1 87 ? -1.105 0.104 -13.897 1.00 95.81 87 GLN A N 1
ATOM 758 C CA . GLN A 1 87 ? -2.553 0.103 -13.646 1.00 95.81 87 GLN A CA 1
ATOM 759 C C . GLN A 1 87 ? -3.025 -1.176 -12.936 1.00 95.81 87 GLN A C 1
ATOM 761 O O . GLN A 1 87 ? -3.878 -1.115 -12.049 1.00 95.81 87 GLN A O 1
ATOM 766 N N . VAL A 1 88 ? -2.476 -2.339 -13.302 1.00 96.56 88 VAL A N 1
ATOM 767 C CA . VAL A 1 88 ? -2.780 -3.616 -12.634 1.00 96.56 88 VAL A CA 1
ATOM 768 C C . VAL A 1 88 ? -2.286 -3.610 -11.184 1.00 96.56 88 VAL A C 1
ATOM 770 O O . VAL A 1 88 ? -3.011 -4.052 -10.290 1.00 96.56 88 VAL A O 1
ATOM 773 N N . ARG A 1 89 ? -1.087 -3.073 -10.919 1.00 96.44 89 ARG A N 1
ATOM 774 C CA . ARG A 1 89 ? -0.554 -2.933 -9.552 1.00 96.44 89 ARG A CA 1
ATOM 775 C C . ARG A 1 89 ? -1.427 -2.031 -8.689 1.00 96.44 89 ARG A C 1
ATOM 777 O O . ARG A 1 89 ? -1.738 -2.408 -7.558 1.00 96.44 89 ARG A O 1
ATOM 784 N N . ASP A 1 90 ? -1.857 -0.891 -9.220 1.00 95.88 90 ASP A N 1
ATOM 785 C CA . ASP A 1 90 ? -2.720 0.044 -8.498 1.00 95.88 90 ASP A CA 1
ATOM 786 C C . ASP A 1 90 ? -4.089 -0.571 -8.179 1.00 95.88 90 ASP A C 1
ATOM 788 O O . ASP A 1 90 ? -4.549 -0.486 -7.037 1.00 95.88 90 ASP A O 1
ATOM 792 N N . LYS A 1 91 ? -4.702 -1.286 -9.135 1.00 97.62 91 LYS A N 1
ATOM 793 C CA . LYS A 1 91 ? -5.952 -2.032 -8.900 1.00 97.62 91 LYS A CA 1
ATOM 794 C C . LYS A 1 91 ? -5.793 -3.075 -7.793 1.00 97.62 91 LYS A C 1
ATOM 796 O O . LYS A 1 91 ? -6.565 -3.071 -6.836 1.00 97.62 91 LYS A O 1
ATOM 801 N N . LYS A 1 92 ? -4.741 -3.899 -7.856 1.00 97.25 92 LYS A N 1
ATOM 802 C CA . LYS A 1 92 ? -4.456 -4.922 -6.836 1.00 97.25 92 LYS A CA 1
ATOM 803 C C . LYS A 1 92 ? -4.218 -4.310 -5.449 1.00 97.25 92 LYS A C 1
ATOM 805 O O . LYS A 1 92 ? -4.610 -4.882 -4.431 1.00 97.25 92 LYS A O 1
ATOM 810 N N . LYS A 1 93 ? -3.596 -3.128 -5.386 1.00 97.19 93 LYS A N 1
ATOM 811 C CA . LYS A 1 93 ? -3.376 -2.390 -4.133 1.00 97.19 93 LYS A CA 1
ATOM 812 C C . LYS A 1 93 ? -4.689 -1.894 -3.523 1.00 97.19 93 LYS A C 1
ATOM 814 O O . LYS A 1 93 ? -4.853 -1.974 -2.304 1.00 97.19 93 LYS A O 1
ATOM 819 N N . GLU A 1 94 ? -5.623 -1.408 -4.338 1.00 96.75 94 GLU A N 1
ATOM 820 C CA . GLU A 1 94 ? -6.956 -1.015 -3.864 1.00 96.75 94 GLU A CA 1
ATOM 821 C C . GLU A 1 94 ? -7.804 -2.219 -3.434 1.00 96.75 94 GLU A C 1
ATOM 823 O O . GLU A 1 94 ? -8.427 -2.173 -2.371 1.00 96.75 94 GLU A O 1
ATOM 828 N N . GLU A 1 95 ? -7.753 -3.336 -4.163 1.00 96.88 95 GLU A N 1
ATOM 829 C CA . GLU A 1 95 ? -8.400 -4.594 -3.758 1.00 96.88 95 GLU A CA 1
ATOM 830 C C . GLU A 1 95 ? -7.894 -5.082 -2.394 1.00 96.88 95 GLU A C 1
ATOM 832 O O . GLU A 1 95 ? -8.690 -5.417 -1.511 1.00 96.88 95 GLU A O 1
ATOM 837 N N . LEU A 1 96 ? -6.576 -5.037 -2.164 1.00 96.44 96 LEU A N 1
ATOM 838 C CA . LEU A 1 96 ? -5.981 -5.401 -0.878 1.00 96.44 96 LEU A CA 1
ATOM 839 C C . LEU A 1 96 ? -6.473 -4.492 0.259 1.00 96.44 96 LEU A C 1
ATOM 841 O O . LEU A 1 96 ? -6.853 -4.986 1.325 1.00 96.44 96 LEU A O 1
ATOM 845 N N . LYS A 1 97 ? -6.532 -3.171 0.038 1.00 96.44 97 LYS A N 1
ATOM 846 C CA . LYS A 1 97 ? -7.109 -2.229 1.015 1.00 96.44 97 LYS A CA 1
ATOM 847 C C . LYS A 1 97 ? -8.578 -2.549 1.296 1.00 96.44 97 LYS A C 1
ATOM 849 O O . LYS A 1 97 ? -9.017 -2.469 2.446 1.00 96.44 97 LYS A O 1
ATOM 854 N N . GLN A 1 98 ? -9.348 -2.923 0.275 1.00 96.31 98 GLN A N 1
ATOM 855 C CA . GLN A 1 98 ? -10.761 -3.260 0.420 1.00 96.31 98 GLN A CA 1
ATOM 856 C C . GLN A 1 98 ? -10.955 -4.555 1.225 1.00 96.31 98 GLN A C 1
ATOM 858 O O . GLN A 1 98 ? -11.792 -4.594 2.131 1.00 96.31 98 GLN A O 1
ATOM 863 N N . MET A 1 99 ? -10.140 -5.584 0.973 1.00 94.50 99 MET A N 1
ATOM 864 C CA . MET A 1 99 ? -10.127 -6.818 1.766 1.00 94.50 99 MET A CA 1
ATOM 865 C C . MET A 1 99 ? -9.750 -6.558 3.228 1.00 94.50 99 MET A C 1
ATOM 867 O O . MET A 1 99 ? -10.428 -7.046 4.134 1.00 94.50 99 MET A O 1
ATOM 871 N N . GLN A 1 100 ? -8.735 -5.727 3.481 1.00 94.38 100 GLN A N 1
ATOM 872 C CA . GLN A 1 100 ? -8.354 -5.336 4.842 1.00 94.38 100 GLN A CA 1
ATOM 873 C C . GLN A 1 100 ? -9.491 -4.606 5.572 1.00 94.38 100 GLN A C 1
ATOM 875 O O . GLN A 1 100 ? -9.745 -4.887 6.744 1.00 94.38 100 GLN A O 1
ATOM 880 N N . ARG A 1 101 ? -10.224 -3.711 4.891 1.00 94.31 101 ARG A N 1
ATOM 881 C CA . ARG A 1 101 ? -11.413 -3.043 5.456 1.00 94.31 101 ARG A CA 1
ATOM 882 C C . ARG A 1 101 ? -12.523 -4.044 5.789 1.00 94.31 101 ARG A C 1
ATOM 884 O O . ARG A 1 101 ? -13.057 -4.003 6.896 1.00 94.31 101 ARG A O 1
ATOM 891 N N . LYS A 1 102 ? -12.833 -4.977 4.880 1.00 93.94 102 LYS A N 1
ATOM 892 C CA . LYS A 1 102 ? -13.830 -6.041 5.115 1.00 93.94 102 LYS A CA 1
ATOM 893 C C . LYS A 1 102 ? -13.447 -6.920 6.313 1.00 93.94 102 LYS A C 1
ATOM 895 O O . LYS A 1 102 ? -14.290 -7.183 7.169 1.00 93.94 102 LYS A O 1
ATOM 900 N N . SER A 1 103 ? -12.174 -7.307 6.414 1.00 93.50 103 SER A N 1
ATOM 901 C CA . SER A 1 103 ? -11.648 -8.096 7.534 1.00 93.50 103 SER A CA 1
ATOM 902 C C . SER A 1 103 ? -11.746 -7.346 8.870 1.00 93.50 103 SER A C 1
ATOM 904 O O . SER A 1 103 ? -12.307 -7.873 9.834 1.00 93.50 103 SER A O 1
ATOM 906 N N . LYS A 1 104 ? -11.321 -6.072 8.916 1.00 91.88 104 LYS A N 1
ATOM 907 C CA . LYS A 1 104 ? -11.462 -5.214 10.108 1.00 91.88 104 LYS A CA 1
ATOM 908 C C . LYS A 1 104 ? -12.922 -5.082 10.551 1.00 91.88 104 LYS A C 1
ATOM 910 O O . LYS A 1 104 ? -13.213 -5.232 11.736 1.00 91.88 104 LYS A O 1
ATOM 915 N N . ASN A 1 105 ? -13.848 -4.885 9.614 1.00 92.44 105 ASN A N 1
ATOM 916 C CA . ASN A 1 105 ? -15.276 -4.792 9.923 1.00 92.44 105 ASN A CA 1
ATOM 917 C C . ASN A 1 105 ? -15.839 -6.108 10.484 1.00 92.44 105 ASN A C 1
ATOM 919 O O . ASN A 1 105 ? -16.591 -6.085 11.460 1.00 92.44 105 ASN A O 1
ATOM 923 N N . LYS A 1 106 ? -15.447 -7.261 9.923 1.00 92.56 106 LYS A N 1
ATOM 924 C CA . LYS A 1 106 ? -15.845 -8.585 10.435 1.00 92.56 106 LYS A CA 1
ATOM 925 C C . LYS A 1 106 ? -15.327 -8.815 11.859 1.00 92.56 106 LYS A C 1
ATOM 927 O O . LYS A 1 106 ? -16.089 -9.252 12.722 1.00 92.56 106 LYS A O 1
ATOM 932 N N . MET A 1 107 ? -14.069 -8.460 12.123 1.00 88.75 107 MET A N 1
ATOM 933 C CA . MET A 1 107 ? -13.467 -8.547 13.456 1.00 88.75 107 MET A CA 1
ATOM 934 C C . MET A 1 107 ? -14.186 -7.641 14.466 1.00 88.75 107 MET A C 1
ATOM 936 O O . MET A 1 107 ? -14.522 -8.101 15.556 1.00 88.75 107 MET A O 1
ATOM 940 N N . ASN A 1 108 ? -14.493 -6.393 14.101 1.00 89.94 108 ASN A N 1
ATOM 941 C CA . ASN A 1 108 ? -15.233 -5.473 14.971 1.00 89.94 108 ASN A CA 1
ATOM 942 C C . ASN A 1 108 ? -16.649 -5.987 15.274 1.00 89.94 108 ASN A C 1
ATOM 944 O O . ASN A 1 108 ? -17.076 -5.962 16.426 1.00 89.94 108 ASN A O 1
ATOM 948 N N . LYS A 1 109 ? -17.351 -6.551 14.281 1.00 91.44 109 LYS A N 1
ATOM 949 C CA . LYS A 1 109 ? -18.668 -7.179 14.488 1.00 91.44 109 LYS A CA 1
ATOM 950 C C . LYS A 1 109 ? -18.590 -8.356 15.471 1.00 91.44 109 LYS A C 1
ATOM 952 O O . LYS A 1 109 ? -19.462 -8.496 16.326 1.00 91.44 109 LYS A O 1
ATOM 957 N N . SER A 1 110 ? -17.534 -9.170 15.390 1.00 90.00 110 SER A N 1
ATOM 958 C CA . SER A 1 110 ? -17.296 -10.274 16.331 1.00 90.00 110 SER A CA 1
ATOM 959 C C . SER A 1 110 ? -16.977 -9.780 17.745 1.00 90.00 110 SER A C 1
ATOM 961 O O . SER A 1 110 ? -17.516 -10.320 18.711 1.00 90.00 110 SER A O 1
ATOM 963 N N . LYS A 1 111 ? -16.142 -8.739 17.879 1.00 89.56 111 LYS A N 1
ATOM 964 C CA . LYS A 1 111 ? -15.814 -8.122 19.175 1.00 89.56 111 LYS A CA 1
ATOM 965 C C . LYS A 1 111 ? -17.060 -7.545 19.848 1.00 89.56 111 LYS A C 1
ATOM 967 O O . LYS A 1 111 ? -17.312 -7.871 21.002 1.00 89.56 111 LYS A O 1
ATOM 972 N N . ASN A 1 112 ? -17.890 -6.811 19.106 1.00 89.62 112 ASN A N 1
ATOM 973 C CA . ASN A 1 112 ? -19.144 -6.261 19.628 1.00 89.62 112 ASN A CA 1
ATOM 974 C C . ASN A 1 112 ? -20.121 -7.368 20.055 1.00 89.62 112 ASN A C 1
ATOM 976 O O . ASN A 1 112 ? -20.766 -7.252 21.093 1.00 89.62 112 ASN A O 1
ATOM 980 N N . LYS A 1 113 ? -20.213 -8.474 19.298 1.00 92.19 113 LYS A N 1
ATOM 981 C CA . LYS A 1 113 ? -21.043 -9.630 19.684 1.00 92.19 113 LYS A CA 1
ATOM 982 C C . LYS A 1 113 ? -20.548 -10.275 20.984 1.00 92.19 113 LYS A C 1
ATOM 984 O O . LYS A 1 113 ? -21.370 -10.615 21.832 1.00 92.19 113 LYS A O 1
ATOM 989 N N . LYS A 1 114 ? -19.228 -10.426 21.150 1.00 92.06 114 LYS A N 1
ATOM 990 C CA . LYS A 1 114 ? -18.618 -10.968 22.375 1.00 92.06 114 LYS A CA 1
ATOM 991 C C . LYS A 1 114 ? -18.864 -10.048 23.575 1.00 92.06 114 LYS A C 1
ATOM 993 O O . LYS A 1 114 ? -19.375 -10.521 24.582 1.00 92.06 114 LYS A O 1
ATOM 998 N N . GLN A 1 115 ? -18.621 -8.744 23.426 1.00 90.62 115 GLN A N 1
ATOM 999 C CA . GLN A 1 115 ? -18.886 -7.747 24.470 1.00 90.62 115 GLN A CA 1
ATOM 1000 C C . GLN A 1 115 ? -20.360 -7.717 24.885 1.00 90.62 115 GLN A C 1
ATOM 1002 O O . GLN A 1 115 ? -20.653 -7.723 26.074 1.00 90.62 115 GLN A O 1
ATOM 1007 N N . LYS A 1 116 ? -21.299 -7.767 23.928 1.00 92.44 116 LYS A N 1
ATOM 1008 C CA . LYS A 1 116 ? -22.737 -7.818 24.238 1.00 92.44 116 LYS A CA 1
ATOM 1009 C C . LYS A 1 116 ? -23.110 -9.084 25.018 1.00 92.44 116 LYS A C 1
ATOM 1011 O O . LYS A 1 116 ? -23.902 -9.015 25.950 1.00 92.44 116 LYS A O 1
ATOM 1016 N N . LYS A 1 117 ? -22.522 -10.236 24.672 1.00 93.06 117 LYS A N 1
ATOM 1017 C CA . LYS A 1 117 ? -22.736 -11.490 25.411 1.00 93.06 117 LYS A CA 1
ATOM 1018 C C . LYS A 1 117 ? -22.197 -11.400 26.843 1.00 93.06 117 LYS A C 1
ATOM 1020 O O . LYS A 1 117 ? -22.886 -11.811 27.768 1.00 93.06 117 LYS A O 1
ATOM 1025 N N . GLU A 1 118 ? -21.004 -10.840 27.025 1.00 92.00 118 GLU A N 1
ATOM 1026 C CA . GLU A 1 118 ? -20.404 -10.628 28.350 1.00 92.00 118 GLU A CA 1
ATOM 1027 C C . GLU A 1 118 ? -21.206 -9.626 29.192 1.00 92.00 118 GLU A C 1
ATOM 1029 O O . GLU A 1 118 ? -21.408 -9.853 30.383 1.00 92.00 118 GLU A O 1
ATOM 1034 N N . GLN A 1 119 ? -21.709 -8.547 28.585 1.00 91.19 119 GLN A N 1
ATOM 1035 C CA . GLN A 1 119 ? -22.567 -7.572 29.259 1.00 91.19 119 GLN A CA 1
ATOM 1036 C C . GLN A 1 119 ? -23.881 -8.211 29.720 1.00 91.19 119 GLN A C 1
ATOM 1038 O O . GLN A 1 119 ? -24.258 -8.034 30.874 1.00 91.19 119 GLN A O 1
ATOM 1043 N N . ASN A 1 120 ? -24.530 -9.010 28.868 1.00 92.69 120 ASN A N 1
ATOM 1044 C CA . ASN A 1 120 ? -25.745 -9.734 29.244 1.00 92.69 120 ASN A CA 1
ATOM 1045 C C . ASN A 1 120 ? -25.488 -10.705 30.405 1.00 92.69 120 ASN A C 1
ATOM 1047 O O . ASN A 1 120 ? -26.214 -10.676 31.387 1.00 92.69 120 ASN A O 1
ATOM 1051 N N . GLN A 1 121 ? -24.393 -11.473 30.367 1.00 93.81 121 GLN A N 1
ATOM 1052 C CA . GLN A 1 121 ? -24.027 -12.362 31.477 1.00 93.81 121 GLN A CA 1
ATOM 1053 C C . GLN A 1 121 ? -23.776 -11.612 32.796 1.00 93.81 121 GLN A C 1
ATOM 1055 O O . GLN A 1 121 ? -24.029 -12.155 33.871 1.00 93.81 121 GLN A O 1
ATOM 1060 N N . ARG A 1 122 ? -23.251 -10.380 32.744 1.00 91.62 122 ARG A N 1
ATOM 1061 C CA . ARG A 1 122 ? -23.095 -9.532 33.938 1.00 91.62 122 ARG A CA 1
ATOM 1062 C C . ARG A 1 122 ? -24.447 -9.065 34.474 1.00 91.62 122 ARG A C 1
ATOM 1064 O O . ARG A 1 122 ? -24.642 -9.127 35.683 1.00 91.62 122 ARG A O 1
ATOM 1071 N N . ILE A 1 123 ? -25.358 -8.657 33.590 1.00 92.81 123 ILE A N 1
ATOM 1072 C CA . ILE A 1 123 ? -26.729 -8.266 33.952 1.00 92.81 123 ILE A CA 1
ATOM 1073 C C . ILE A 1 123 ? -27.461 -9.446 34.601 1.00 92.81 123 ILE A C 1
ATOM 1075 O O . ILE A 1 123 ? -28.031 -9.284 35.674 1.00 92.81 123 ILE A O 1
ATOM 1079 N N . ASP A 1 124 ? -27.364 -10.649 34.031 1.00 94.00 124 ASP A N 1
ATOM 1080 C CA . ASP A 1 124 ? -28.002 -11.848 34.590 1.00 94.00 124 ASP A CA 1
ATOM 1081 C C . ASP A 1 124 ? -27.488 -12.158 36.007 1.00 94.00 124 ASP A C 1
ATOM 1083 O O . ASP A 1 124 ? -28.265 -12.451 36.916 1.00 94.00 124 ASP A O 1
ATOM 1087 N N . LYS A 1 125 ? -26.173 -12.022 36.235 1.00 93.69 125 LYS A N 1
ATOM 1088 C CA . LYS A 1 125 ? -25.576 -12.177 37.573 1.00 93.69 125 LYS A CA 1
ATOM 1089 C C . LYS A 1 125 ? -26.063 -11.114 38.561 1.00 93.69 125 LYS A C 1
ATOM 1091 O O . LYS A 1 125 ? -26.299 -11.448 39.720 1.00 93.69 125 LYS A O 1
ATOM 1096 N N . GLN A 1 126 ? -26.201 -9.860 38.126 1.00 93.31 126 GLN A N 1
ATOM 1097 C CA . GLN A 1 126 ? -26.730 -8.774 38.959 1.00 93.31 126 GLN A CA 1
ATOM 1098 C C . GLN A 1 126 ? -28.202 -9.011 39.313 1.00 93.31 126 GLN A C 1
ATOM 1100 O O . GLN A 1 126 ? -28.570 -8.882 40.477 1.00 93.31 126 GLN A O 1
ATOM 1105 N N . ASN A 1 127 ? -29.018 -9.447 38.352 1.00 93.00 127 ASN A N 1
ATOM 1106 C CA . ASN A 1 127 ? -30.424 -9.779 38.582 1.00 93.00 127 ASN A CA 1
ATOM 1107 C C . ASN A 1 127 ? -30.577 -10.898 39.621 1.00 93.00 127 ASN A C 1
ATOM 1109 O O . ASN A 1 127 ? -31.371 -10.765 40.549 1.00 93.00 127 ASN A O 1
ATOM 1113 N N . LEU A 1 128 ? -29.749 -11.946 39.542 1.00 95.50 128 LEU A N 1
ATOM 1114 C CA . LEU A 1 128 ? -29.733 -13.023 40.538 1.00 95.50 128 LEU A CA 1
ATOM 1115 C C . LEU A 1 128 ? -29.351 -12.520 41.948 1.00 95.50 128 LEU A C 1
ATOM 1117 O O . LEU A 1 128 ? -29.846 -13.021 42.957 1.00 95.50 128 LEU A O 1
ATOM 1121 N N . GLN A 1 129 ? -28.446 -11.541 42.046 1.00 93.50 129 GLN A N 1
ATOM 1122 C CA . GLN A 1 129 ? -28.076 -10.929 43.328 1.00 93.50 129 GLN A CA 1
ATOM 1123 C C . GLN A 1 129 ? -29.214 -10.083 43.906 1.00 93.50 129 GLN A C 1
ATOM 1125 O O . GLN A 1 129 ? -29.489 -10.192 45.101 1.00 93.50 129 GLN A O 1
ATOM 1130 N N . ILE A 1 130 ? -29.893 -9.297 43.067 1.00 93.25 130 ILE A N 1
ATOM 1131 C CA . ILE A 1 130 ? -31.072 -8.510 43.453 1.00 93.25 130 ILE A CA 1
ATOM 1132 C C . ILE A 1 130 ? -32.186 -9.439 43.946 1.00 93.25 130 ILE A C 1
ATOM 1134 O O . ILE A 1 130 ? -32.780 -9.191 44.991 1.00 93.25 130 ILE A O 1
ATOM 1138 N N . GLU A 1 131 ? -32.431 -10.553 43.257 1.00 95.31 131 GLU A N 1
ATOM 1139 C CA . GLU A 1 131 ? -33.428 -11.543 43.673 1.00 95.31 131 GLU A CA 1
ATOM 1140 C C . GLU A 1 131 ? -33.115 -12.127 45.061 1.00 95.31 131 GLU A C 1
ATOM 1142 O O . GLU A 1 131 ? -33.984 -12.175 45.934 1.00 95.31 131 GLU A O 1
ATOM 1147 N N . LYS A 1 132 ? -31.846 -12.475 45.320 1.00 94.75 132 LYS A N 1
ATOM 1148 C CA . LYS A 1 132 ? -31.393 -12.914 46.650 1.00 94.75 132 LYS A CA 1
ATOM 1149 C C . LYS A 1 132 ? -31.571 -11.836 47.723 1.00 94.75 132 LYS A C 1
ATOM 1151 O O . LYS A 1 132 ? -31.942 -12.166 48.848 1.00 94.75 132 LYS A O 1
ATOM 1156 N N . GLN A 1 133 ? -31.306 -10.568 47.407 1.00 93.50 133 GLN A N 1
ATOM 1157 C CA . GLN A 1 133 ? -31.537 -9.455 48.333 1.00 93.50 133 GLN A CA 1
ATOM 1158 C C . GLN A 1 133 ? -33.030 -9.281 48.633 1.00 93.50 133 GLN A C 1
ATOM 1160 O O . GLN A 1 133 ? -33.400 -9.167 49.798 1.00 93.50 133 GLN A O 1
ATOM 1165 N N . ASN A 1 134 ? -33.890 -9.364 47.617 1.00 93.25 134 ASN A N 1
ATOM 1166 C CA . ASN A 1 134 ? -35.340 -9.275 47.782 1.00 93.25 134 ASN A CA 1
ATOM 1167 C C . ASN A 1 134 ? -35.896 -10.394 48.674 1.00 93.25 134 ASN A C 1
ATOM 1169 O O . ASN A 1 134 ? -36.786 -10.144 49.485 1.00 93.25 134 ASN A O 1
ATOM 1173 N N . LEU A 1 135 ? -35.365 -11.618 48.571 1.00 95.44 135 LEU A N 1
ATOM 1174 C CA . LEU A 1 135 ? -35.734 -12.713 49.475 1.00 95.44 135 LEU A CA 1
ATOM 1175 C C . LEU A 1 135 ? -35.341 -12.417 50.929 1.00 95.44 135 LEU A C 1
ATOM 1177 O O . LEU A 1 135 ? -36.160 -12.612 51.824 1.00 95.44 135 LEU A O 1
ATOM 1181 N N . ARG A 1 136 ? -34.138 -11.876 51.167 1.00 93.62 136 ARG A N 1
ATOM 1182 C CA . ARG A 1 136 ? -33.700 -11.471 52.516 1.00 93.62 136 ARG A CA 1
ATOM 1183 C C . ARG A 1 136 ? -34.575 -10.364 53.099 1.00 93.62 136 ARG A C 1
ATOM 1185 O O . ARG A 1 136 ? -34.950 -10.457 54.260 1.00 93.62 136 ARG A O 1
ATOM 1192 N N . ILE A 1 137 ? -34.939 -9.363 52.295 1.00 93.06 137 ILE A N 1
ATOM 1193 C CA . ILE A 1 137 ? -35.846 -8.282 52.715 1.00 93.06 137 ILE A CA 1
ATOM 1194 C C . ILE A 1 137 ? -37.216 -8.854 53.102 1.00 93.06 137 ILE A C 1
ATOM 1196 O O . ILE A 1 137 ? -37.755 -8.506 54.147 1.00 93.06 137 ILE A O 1
ATOM 1200 N N . LYS A 1 138 ? -37.770 -9.783 52.308 1.00 95.44 138 LYS A N 1
ATOM 1201 C CA . LYS A 1 138 ? -39.036 -10.458 52.652 1.00 95.44 138 LYS A CA 1
ATOM 1202 C C . LYS A 1 138 ? -38.956 -11.196 53.988 1.00 95.44 138 LYS A C 1
ATOM 1204 O O . LYS A 1 138 ? -39.930 -11.217 54.732 1.00 95.44 138 LYS A O 1
ATOM 1209 N N . GLU A 1 139 ? -37.822 -11.818 54.282 1.00 95.31 139 GLU A N 1
ATOM 1210 C CA . GLU A 1 139 ? -37.614 -12.540 55.535 1.00 95.31 139 GLU A CA 1
ATOM 1211 C C . GLU A 1 139 ? -37.444 -11.596 56.732 1.00 95.31 139 GLU A C 1
ATOM 1213 O O . GLU A 1 139 ? -38.030 -11.842 57.784 1.00 95.31 139 GLU A O 1
ATOM 1218 N N . GLN A 1 140 ? -36.741 -10.474 56.550 1.00 93.25 140 GLN A N 1
ATOM 1219 C CA . GLN A 1 140 ? -36.662 -9.400 57.544 1.00 93.25 140 GLN A CA 1
ATOM 1220 C C . GLN A 1 140 ? -38.041 -8.806 57.849 1.00 93.25 140 GLN A C 1
ATOM 1222 O O . GLN A 1 140 ? -38.383 -8.657 59.017 1.00 93.25 140 GLN A O 1
ATOM 1227 N N . ASN A 1 141 ? -38.871 -8.557 56.831 1.00 93.44 141 ASN A N 1
ATOM 1228 C CA . ASN A 1 141 ? -40.232 -8.054 57.039 1.00 93.44 141 ASN A CA 1
ATOM 1229 C C . ASN A 1 141 ? -41.071 -9.017 57.890 1.00 93.44 141 ASN A C 1
ATOM 1231 O O . ASN A 1 141 ? -41.707 -8.584 58.840 1.00 93.44 141 ASN A O 1
ATOM 1235 N N . LYS A 1 142 ? -40.977 -10.334 57.654 1.00 95.38 142 LYS A N 1
ATOM 1236 C CA . LYS A 1 142 ? -41.648 -11.330 58.511 1.00 95.38 142 LYS A CA 1
ATOM 1237 C C . LYS A 1 142 ? -41.173 -11.296 59.967 1.00 95.38 142 LYS A C 1
ATOM 1239 O O . LYS A 1 142 ? -41.934 -11.648 60.864 1.00 95.38 142 LYS A O 1
ATOM 1244 N N . GLN A 1 143 ? -39.905 -10.968 60.214 1.00 93.75 143 GLN A N 1
ATOM 1245 C CA . GLN A 1 143 ? -39.388 -10.821 61.578 1.00 93.75 143 GLN A CA 1
ATOM 1246 C C . GLN A 1 143 ? -39.916 -9.546 62.236 1.00 93.75 143 GLN A C 1
ATOM 1248 O O . GLN A 1 143 ? -40.299 -9.601 63.401 1.00 93.75 143 GLN A O 1
ATOM 1253 N N . ILE A 1 144 ? -39.987 -8.443 61.486 1.00 92.56 144 ILE A N 1
ATOM 1254 C CA . ILE A 1 144 ? -40.584 -7.181 61.940 1.00 92.56 144 ILE A CA 1
ATOM 1255 C C . ILE A 1 144 ? -42.057 -7.392 62.302 1.00 92.56 144 ILE A C 1
ATOM 1257 O O . ILE A 1 144 ? -42.470 -6.996 63.385 1.00 92.56 144 ILE A O 1
ATOM 1261 N N . ASP A 1 145 ? -42.825 -8.095 61.467 1.00 95.00 145 ASP A N 1
ATOM 1262 C CA . ASP A 1 145 ? -44.235 -8.392 61.751 1.00 95.00 145 ASP A CA 1
ATOM 1263 C C . ASP A 1 145 ? -44.394 -9.158 63.077 1.00 95.00 145 ASP A C 1
ATOM 1265 O O . ASP A 1 145 ? -45.220 -8.804 63.915 1.00 95.00 145 ASP A O 1
ATOM 1269 N N . LYS A 1 146 ? -43.530 -10.152 63.334 1.00 94.38 146 LYS A N 1
ATOM 1270 C CA . LYS A 1 146 ? -43.507 -10.878 64.617 1.00 94.38 146 LYS A CA 1
ATOM 1271 C C . LYS A 1 146 ? -43.124 -9.994 65.805 1.00 94.38 146 LYS A C 1
ATOM 1273 O O . LYS A 1 146 ? -43.610 -10.229 66.907 1.00 94.38 146 LYS A O 1
ATOM 1278 N N . GLN A 1 147 ? -42.216 -9.037 65.614 1.00 92.38 147 GLN A N 1
ATOM 1279 C CA . GLN A 1 147 ? -41.847 -8.077 66.658 1.00 92.38 147 GLN A CA 1
ATOM 1280 C C . GLN A 1 147 ? -43.016 -7.138 66.963 1.00 92.38 147 GLN A C 1
ATOM 1282 O O . GLN A 1 147 ? -43.316 -6.928 68.135 1.00 92.38 147 GLN A O 1
ATOM 1287 N N . ASN A 1 148 ? -43.725 -6.659 65.940 1.00 92.81 148 ASN A N 1
ATOM 1288 C CA . ASN A 1 148 ? -44.917 -5.830 66.111 1.00 92.81 148 ASN A CA 1
ATOM 1289 C C . ASN A 1 148 ? -46.013 -6.583 66.881 1.00 92.81 148 ASN A C 1
ATOM 1291 O O . ASN A 1 148 ? -46.512 -6.066 67.873 1.00 92.81 148 ASN A O 1
ATOM 1295 N N . GLU A 1 149 ? -46.279 -7.853 66.551 1.00 95.56 149 GLU A N 1
ATOM 1296 C CA . GLU A 1 149 ? -47.217 -8.686 67.326 1.00 95.56 149 GLU A CA 1
ATOM 1297 C C . GLU A 1 149 ? -46.816 -8.849 68.808 1.00 95.56 149 GLU A C 1
ATOM 1299 O O . GLU A 1 149 ? -47.666 -9.079 69.674 1.00 95.56 149 GLU A O 1
ATOM 1304 N N . GLN A 1 150 ? -45.516 -8.807 69.127 1.00 93.62 150 GLN A N 1
ATOM 1305 C CA . GLN A 1 150 ? -45.039 -8.851 70.513 1.00 93.62 150 GLN A CA 1
ATOM 1306 C C . GLN A 1 150 ? -45.220 -7.511 71.223 1.00 93.62 150 GLN A C 1
ATOM 1308 O O . GLN A 1 150 ? -45.587 -7.520 72.399 1.00 93.62 150 GLN A O 1
ATOM 1313 N N . ILE A 1 151 ? -44.983 -6.399 70.525 1.00 91.81 151 ILE A N 1
ATOM 1314 C CA . ILE A 1 151 ? -45.220 -5.043 71.031 1.00 91.81 151 ILE A CA 1
ATOM 1315 C C . ILE A 1 151 ? -46.705 -4.872 71.351 1.00 91.81 151 ILE A C 1
ATOM 1317 O O . ILE A 1 151 ? -47.029 -4.551 72.489 1.00 91.81 151 ILE A O 1
ATOM 1321 N N . ASP A 1 152 ? -47.605 -5.256 70.443 1.00 94.06 152 ASP A N 1
ATOM 1322 C CA . ASP A 1 152 ?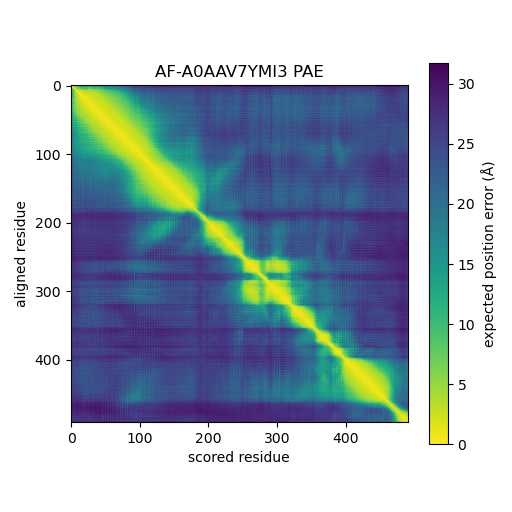 -49.055 -5.178 70.672 1.00 94.06 152 ASP A CA 1
ATOM 1323 C C . ASP A 1 152 ? -49.483 -5.954 71.935 1.00 94.06 152 ASP A C 1
ATOM 1325 O O . ASP A 1 152 ? -50.324 -5.519 72.724 1.00 94.06 152 ASP A O 1
ATOM 1329 N N . LYS A 1 153 ? -48.865 -7.118 72.187 1.00 94.75 153 LYS A N 1
ATOM 1330 C CA . LYS A 1 153 ? -49.102 -7.897 73.416 1.00 94.75 153 LYS A CA 1
ATOM 1331 C C . LYS A 1 153 ? -48.548 -7.220 74.669 1.00 94.75 153 LYS A C 1
ATOM 1333 O O . LYS A 1 153 ? -49.099 -7.437 75.750 1.00 94.75 153 LYS A O 1
ATOM 1338 N N . GLN A 1 154 ? -47.438 -6.493 74.563 1.00 91.69 154 GLN A N 1
ATOM 1339 C CA . GLN A 1 154 ? -46.886 -5.710 75.670 1.00 91.69 154 GLN A CA 1
ATOM 1340 C C . GLN A 1 154 ? -47.772 -4.501 75.970 1.00 91.69 154 GLN A C 1
ATOM 1342 O O . GLN A 1 154 ? -48.094 -4.287 77.137 1.00 91.69 154 GLN A O 1
ATOM 1347 N N . ASP A 1 155 ? -48.249 -3.803 74.942 1.00 94.06 155 ASP A N 1
ATOM 1348 C CA . ASP A 1 155 ? -49.148 -2.656 75.077 1.00 94.06 155 ASP A CA 1
ATOM 1349 C C . ASP A 1 155 ? -50.452 -3.055 75.783 1.00 94.06 155 ASP A C 1
ATOM 1351 O O . ASP A 1 155 ? -50.827 -2.433 76.776 1.00 94.06 155 ASP A O 1
ATOM 1355 N N . LEU A 1 156 ? -51.060 -4.187 75.406 1.00 95.50 156 LEU A N 1
ATOM 1356 C CA . LEU A 1 156 ? -52.231 -4.740 76.108 1.00 95.50 156 LEU A CA 1
ATOM 1357 C C . LEU A 1 156 ? -51.964 -5.079 77.587 1.00 95.50 156 LEU A C 1
ATOM 1359 O O . LEU A 1 156 ? -52.875 -5.043 78.417 1.00 95.50 156 LEU A O 1
ATOM 1363 N N . ARG A 1 157 ? -50.731 -5.463 77.950 1.00 92.75 157 ARG A N 1
ATOM 1364 C CA . ARG A 1 157 ? -50.366 -5.718 79.357 1.00 92.75 157 ARG A CA 1
ATOM 1365 C C . ARG A 1 157 ? -50.214 -4.417 80.133 1.00 92.75 157 ARG A C 1
ATOM 1367 O O . ARG A 1 157 ? -50.663 -4.361 81.275 1.00 92.75 157 ARG A O 1
ATOM 1374 N N . ILE A 1 158 ? -49.597 -3.407 79.524 1.00 91.56 158 ILE A N 1
ATOM 1375 C CA . ILE A 1 158 ? -49.445 -2.072 80.110 1.00 91.56 158 ILE A CA 1
ATOM 1376 C C . ILE A 1 158 ? -50.823 -1.444 80.330 1.00 91.56 158 ILE A C 1
ATOM 1378 O O . ILE A 1 158 ? -51.083 -0.908 81.402 1.00 91.56 158 ILE A O 1
ATOM 1382 N N . GLU A 1 159 ? -51.735 -1.572 79.366 1.00 95.00 159 GLU A N 1
ATOM 1383 C CA . GLU A 1 159 ? -53.103 -1.062 79.482 1.00 95.00 159 GLU A CA 1
ATOM 1384 C C . GLU A 1 159 ? -53.842 -1.684 80.679 1.00 95.00 159 GLU A C 1
ATOM 1386 O O . GLU A 1 159 ? -54.377 -0.958 81.517 1.00 95.00 159 GLU A O 1
ATOM 1391 N N . LYS A 1 160 ? -53.749 -3.010 80.859 1.00 93.75 160 LYS A N 1
ATOM 1392 C CA . LYS A 1 160 ? -54.291 -3.694 82.050 1.00 93.75 160 LYS A CA 1
ATOM 1393 C C . LYS A 1 160 ? -53.655 -3.231 83.360 1.00 93.75 160 LYS A C 1
ATOM 1395 O O . LYS A 1 160 ? -54.351 -3.099 84.364 1.00 93.75 160 LYS A O 1
ATOM 1400 N N . GLN A 1 161 ? -52.339 -3.012 83.380 1.00 91.69 161 GLN A N 1
ATOM 1401 C CA . GLN A 1 161 ? -51.659 -2.483 84.566 1.00 91.69 161 GLN A CA 1
ATOM 1402 C C . GLN A 1 161 ? -52.149 -1.069 84.896 1.00 91.69 161 GLN A C 1
ATOM 1404 O O . GLN A 1 161 ? -52.434 -0.782 86.055 1.00 91.69 161 GLN A O 1
ATOM 1409 N N . ASN A 1 162 ? -52.323 -0.217 83.883 1.00 91.69 162 ASN A N 1
ATOM 1410 C CA . ASN A 1 162 ? -52.846 1.137 84.052 1.00 91.69 162 ASN A CA 1
ATOM 1411 C C . ASN A 1 162 ? -54.282 1.137 84.601 1.00 91.69 162 ASN A C 1
ATOM 1413 O O . ASN A 1 162 ? -54.595 1.951 85.472 1.00 91.69 162 ASN A O 1
ATOM 1417 N N . GLU A 1 163 ? -55.146 0.223 84.148 1.00 94.81 163 GLU A N 1
ATOM 1418 C CA . GLU A 1 163 ? -56.490 0.042 84.720 1.00 94.81 163 GLU A CA 1
ATOM 1419 C C . GLU A 1 163 ? -56.431 -0.350 86.202 1.00 94.81 163 GLU A C 1
ATOM 1421 O O . GLU A 1 163 ? -57.081 0.291 87.028 1.00 94.81 163 GLU A O 1
ATOM 1426 N N . GLN A 1 164 ? -55.584 -1.317 86.571 1.00 91.44 164 GLN A N 1
ATOM 1427 C CA . GLN A 1 164 ? -55.388 -1.708 87.974 1.00 91.44 164 GLN A CA 1
ATOM 1428 C C . GLN A 1 164 ? -54.871 -0.547 88.834 1.00 91.44 164 GLN A C 1
ATOM 1430 O O . GLN A 1 164 ? -55.346 -0.336 89.949 1.00 91.44 164 GLN A O 1
ATOM 1435 N N . THR A 1 165 ? -53.921 0.243 88.327 1.00 91.19 165 THR A N 1
ATOM 1436 C CA . THR A 1 165 ? -53.433 1.441 89.026 1.00 91.19 165 THR A CA 1
ATOM 1437 C C . THR A 1 165 ? -54.544 2.473 89.204 1.00 91.19 165 THR A C 1
ATOM 1439 O O . THR A 1 165 ? -54.640 3.100 90.258 1.00 91.19 165 THR A O 1
ATOM 1442 N N . LYS A 1 166 ? -55.425 2.639 88.213 1.00 93.50 166 LYS A N 1
ATOM 1443 C CA . LYS A 1 166 ? -56.579 3.539 88.314 1.00 93.50 166 LYS A CA 1
ATOM 1444 C C . LYS A 1 166 ? -57.552 3.088 89.408 1.00 93.50 166 LYS A C 1
ATOM 1446 O O . LYS A 1 166 ? -58.003 3.923 90.188 1.00 93.50 166 LYS A O 1
ATOM 1451 N N . GLU A 1 167 ? -57.828 1.789 89.510 1.00 92.44 167 GLU A N 1
ATOM 1452 C CA . GLU A 1 167 ? -58.641 1.217 90.593 1.00 92.44 167 GLU A CA 1
ATOM 1453 C C . GLU A 1 167 ? -57.989 1.409 91.970 1.00 92.44 167 GLU A C 1
ATOM 1455 O O . GLU A 1 167 ? -58.652 1.826 92.923 1.00 92.44 167 GLU A O 1
ATOM 1460 N N . GLN A 1 168 ? -56.678 1.169 92.079 1.00 89.88 168 GLN A N 1
ATOM 1461 C CA . GLN A 1 168 ? -55.916 1.420 93.306 1.00 89.88 168 GLN A CA 1
ATOM 1462 C C . GLN A 1 168 ? -55.969 2.895 93.715 1.00 89.88 168 GLN A C 1
ATOM 1464 O O . GLN A 1 168 ? -56.215 3.197 94.882 1.00 89.88 168 GLN A O 1
ATOM 1469 N N . ASN A 1 169 ? -55.811 3.817 92.764 1.00 90.56 169 ASN A N 1
ATOM 1470 C CA . ASN A 1 169 ? -55.908 5.251 93.025 1.00 90.56 169 ASN A CA 1
ATOM 1471 C C . ASN A 1 169 ? -57.306 5.645 93.522 1.00 90.56 169 ASN A C 1
ATOM 1473 O O . ASN A 1 169 ? -57.410 6.398 94.486 1.00 90.56 169 ASN A O 1
ATOM 1477 N N . GLN A 1 170 ? -58.379 5.085 92.951 1.00 92.62 170 GLN A N 1
ATOM 1478 C CA . GLN A 1 170 ? -59.744 5.304 93.454 1.00 92.62 170 GLN A CA 1
ATOM 1479 C C . GLN A 1 170 ? -59.947 4.762 94.879 1.00 92.62 170 GLN A C 1
ATOM 1481 O O . GLN A 1 170 ? -60.675 5.358 95.674 1.00 92.62 170 GLN A O 1
ATOM 1486 N N . LEU A 1 171 ? -59.328 3.627 95.22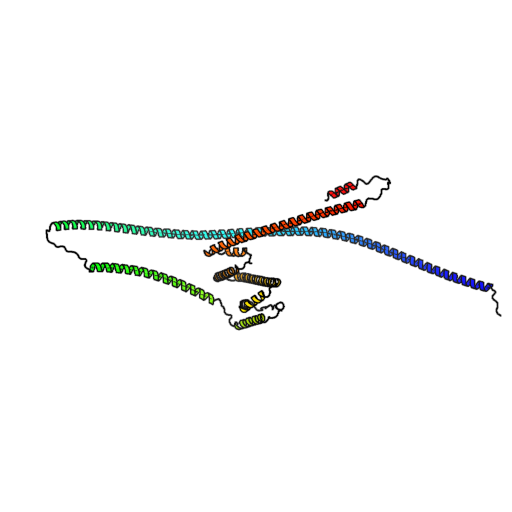4 1.00 89.88 171 LEU A N 1
ATOM 1487 C CA . LEU A 1 171 ? -59.350 3.089 96.589 1.00 89.88 171 LEU A CA 1
ATOM 1488 C C . LEU A 1 171 ? -58.606 3.998 97.570 1.00 89.88 171 LEU A C 1
ATOM 1490 O O . LEU A 1 171 ? -59.122 4.258 98.656 1.00 89.88 171 LEU A O 1
ATOM 1494 N N . ILE A 1 172 ? -57.430 4.499 97.186 1.00 89.50 172 ILE A N 1
ATOM 1495 C CA . ILE A 1 172 ? -56.661 5.468 97.977 1.00 89.50 172 ILE A CA 1
ATOM 1496 C C . ILE A 1 172 ? -57.480 6.739 98.195 1.00 89.50 172 ILE A C 1
ATOM 1498 O O . ILE A 1 172 ? -57.576 7.215 99.319 1.00 89.50 172 ILE A O 1
ATOM 1502 N N . GLU A 1 173 ? -58.131 7.257 97.156 1.00 90.88 173 GLU A N 1
ATOM 1503 C CA . GLU A 1 173 ? -58.967 8.453 97.259 1.00 90.88 173 GLU A CA 1
ATOM 1504 C C . GLU A 1 173 ? -60.145 8.245 98.225 1.00 90.88 173 GLU A C 1
ATOM 1506 O O . GLU A 1 173 ? -60.389 9.080 99.095 1.00 90.88 173 GLU A O 1
ATOM 1511 N N . LYS A 1 174 ? -60.810 7.081 98.177 1.00 89.38 174 LYS A N 1
ATOM 1512 C CA . LYS A 1 174 ? -61.835 6.699 99.167 1.00 89.38 174 LYS A CA 1
ATOM 1513 C C . LYS A 1 174 ? -61.275 6.578 100.588 1.00 89.38 174 LYS A C 1
ATOM 1515 O O . LYS A 1 174 ? -61.969 6.925 101.542 1.00 89.38 174 LYS A O 1
ATOM 1520 N N . LEU A 1 175 ? -60.063 6.047 100.753 1.00 86.88 175 LEU A N 1
ATOM 1521 C CA . LEU A 1 175 ? -59.402 5.959 102.060 1.00 86.88 175 LEU A CA 1
ATOM 1522 C C . LEU A 1 175 ? -59.055 7.348 102.600 1.00 86.88 175 LEU A C 1
ATOM 1524 O O . LEU A 1 175 ? -59.327 7.611 103.767 1.00 86.88 175 LEU A O 1
ATOM 1528 N N . ASN A 1 176 ? -58.542 8.242 101.755 1.00 82.88 176 ASN A N 1
ATOM 1529 C CA . ASN A 1 176 ? -58.256 9.628 102.120 1.00 82.88 176 ASN A CA 1
ATOM 1530 C C . ASN A 1 176 ? -59.536 10.364 102.537 1.00 82.88 176 ASN A C 1
ATOM 1532 O O . ASN A 1 176 ? -59.566 10.947 103.612 1.00 82.88 176 ASN A O 1
ATOM 1536 N N . GLN A 1 177 ? -60.636 10.225 101.787 1.00 84.25 177 GLN A N 1
ATOM 1537 C CA . GLN A 1 177 ? -61.941 10.778 102.185 1.00 84.25 177 GLN A CA 1
ATOM 1538 C C . GLN A 1 177 ? -62.419 10.244 103.548 1.00 84.25 177 GLN A C 1
ATOM 1540 O O . GLN A 1 177 ? -63.019 10.977 104.331 1.00 84.25 177 GLN A O 1
ATOM 1545 N N . ARG A 1 178 ? -62.159 8.965 103.865 1.00 79.12 178 ARG A N 1
ATOM 1546 C CA . ARG A 1 178 ? -62.467 8.394 105.190 1.00 79.12 178 ARG A CA 1
ATOM 1547 C C . ARG A 1 178 ? -61.571 8.953 106.296 1.00 79.12 178 ARG A C 1
ATOM 1549 O O . ARG A 1 178 ? -62.059 9.121 107.411 1.00 79.12 178 ARG A O 1
ATOM 1556 N N . LEU A 1 179 ? -60.294 9.207 106.009 1.00 75.06 179 LEU A N 1
ATOM 1557 C CA . LEU A 1 179 ? -59.360 9.832 106.948 1.00 75.06 179 LEU A CA 1
ATOM 1558 C C . LEU A 1 179 ? -59.753 11.283 107.239 1.00 75.06 179 LEU A C 1
ATOM 1560 O O . LEU A 1 179 ? -59.824 11.639 108.409 1.00 75.06 179 LEU A O 1
ATOM 1564 N N . ASP A 1 180 ? -60.134 12.063 106.226 1.00 69.50 180 ASP A N 1
ATOM 1565 C CA . ASP A 1 180 ? -60.624 13.437 106.417 1.00 69.50 180 ASP A CA 1
ATOM 1566 C C . ASP A 1 180 ? -61.877 13.473 107.316 1.00 69.50 180 ASP A C 1
ATOM 1568 O O . ASP A 1 180 ? -62.002 14.313 108.208 1.00 69.50 180 ASP A O 1
ATOM 1572 N N . ILE A 1 181 ? -62.795 12.508 107.165 1.00 66.19 181 ILE A N 1
ATOM 1573 C CA . ILE A 1 181 ? -63.962 12.362 108.058 1.00 66.19 181 ILE A CA 1
ATOM 1574 C C . ILE A 1 181 ? -63.537 11.978 109.490 1.00 66.19 181 ILE A C 1
ATOM 1576 O O . ILE A 1 181 ? -64.150 12.434 110.459 1.00 66.19 181 ILE A O 1
ATOM 1580 N N . ALA A 1 182 ? -62.496 11.154 109.648 1.00 58.25 182 ALA A N 1
ATOM 1581 C CA . ALA A 1 182 ? -61.966 10.767 110.956 1.00 58.25 182 ALA A CA 1
ATOM 1582 C C . ALA A 1 182 ? -61.242 11.927 111.667 1.00 58.25 182 ALA A C 1
ATOM 1584 O O . ALA A 1 182 ? -61.397 12.071 112.884 1.00 58.25 182 ALA A O 1
ATOM 1585 N N . ASP A 1 183 ? -60.536 12.782 110.922 1.00 53.62 183 ASP A N 1
ATOM 1586 C CA . ASP A 1 183 ? -59.894 13.998 111.433 1.00 53.62 183 ASP A CA 1
ATOM 1587 C C . ASP A 1 183 ? -60.927 15.070 111.815 1.00 53.62 183 ASP A C 1
ATOM 1589 O O . ASP A 1 183 ? -60.794 15.720 112.852 1.00 53.62 183 ASP A O 1
ATOM 1593 N N . HIS A 1 184 ? -62.042 15.191 111.088 1.00 52.81 184 HIS A N 1
ATOM 1594 C CA . HIS A 1 184 ? -63.142 16.079 111.489 1.00 52.81 184 HIS A CA 1
ATOM 1595 C C . HIS A 1 184 ? -63.960 15.563 112.693 1.00 52.81 184 HIS A C 1
ATOM 1597 O O . HIS A 1 184 ? -64.649 16.346 113.352 1.00 52.81 184 HIS A O 1
ATOM 1603 N N . GLY A 1 185 ? -63.862 14.270 113.033 1.00 48.25 185 GLY A N 1
ATOM 1604 C CA . GLY A 1 185 ? -64.479 13.664 114.224 1.00 48.25 185 GLY A CA 1
ATOM 1605 C C . GLY A 1 185 ? -63.625 13.741 115.499 1.00 48.25 185 GLY A C 1
ATOM 1606 O O . GLY A 1 185 ? -64.149 13.582 116.606 1.00 48.25 185 GLY A O 1
ATOM 1607 N N . LYS A 1 186 ? -62.323 14.026 115.373 1.00 42.41 186 LYS A N 1
ATOM 1608 C CA . LYS A 1 186 ? -61.398 14.247 116.491 1.00 42.41 186 LYS A CA 1
ATOM 1609 C C . LYS A 1 186 ? -60.937 15.701 116.521 1.00 42.41 186 LYS A C 1
ATOM 1611 O O . LYS A 1 186 ? -59.898 16.080 116.004 1.00 42.41 186 LYS A O 1
ATOM 1616 N N . LYS A 1 187 ? -61.754 16.490 117.221 1.00 36.00 187 LYS A N 1
ATOM 1617 C CA . LYS A 1 187 ? -61.344 17.570 118.128 1.00 36.00 187 LYS A CA 1
ATOM 1618 C C . LYS A 1 187 ? -59.827 17.679 118.353 1.00 36.00 187 LYS A C 1
ATOM 1620 O O . LYS A 1 187 ? -59.211 16.711 118.783 1.00 36.00 187 LYS A O 1
ATOM 1625 N N . ASN A 1 188 ? -59.347 18.919 118.251 1.00 46.25 188 ASN A N 1
ATOM 1626 C CA . ASN A 1 188 ? -58.502 19.605 119.234 1.00 46.25 188 ASN A CA 1
ATOM 1627 C C . ASN A 1 188 ? -57.438 18.743 119.932 1.00 46.25 188 ASN A C 1
ATOM 1629 O O . ASN A 1 188 ? -57.768 17.950 120.812 1.00 46.25 188 ASN A O 1
ATOM 1633 N N . ASN A 1 189 ? -56.177 19.064 119.634 1.00 44.88 189 ASN A N 1
ATOM 1634 C CA . ASN A 1 189 ? -54.920 18.482 120.120 1.00 44.88 189 ASN A CA 1
ATOM 1635 C C . ASN A 1 189 ? -54.328 17.449 119.166 1.00 44.88 189 ASN A C 1
ATOM 1637 O O . ASN A 1 189 ? -54.494 16.257 119.382 1.00 44.88 189 ASN A O 1
ATOM 1641 N N . LEU A 1 190 ? -53.537 17.901 118.193 1.00 38.47 190 LEU A N 1
ATOM 1642 C CA . LEU A 1 190 ? -52.209 17.323 118.002 1.00 38.47 190 LEU A CA 1
ATOM 1643 C C . LEU A 1 190 ? -51.320 18.277 117.204 1.00 38.47 190 LEU A C 1
ATOM 1645 O O . LEU A 1 190 ? -51.687 18.792 116.150 1.00 38.47 190 LEU A O 1
ATOM 1649 N N . ASP A 1 191 ? -50.158 18.526 117.792 1.00 41.50 191 ASP A N 1
ATOM 1650 C CA . ASP A 1 191 ? -49.149 19.471 117.367 1.00 41.50 191 ASP A CA 1
ATOM 1651 C C . ASP A 1 191 ? -48.536 19.133 116.006 1.00 41.50 191 ASP A C 1
ATOM 1653 O O . ASP A 1 191 ? -48.062 18.028 115.744 1.00 41.50 191 ASP A O 1
ATOM 1657 N N . LEU A 1 192 ? -48.514 20.165 115.169 1.00 41.50 192 LEU A N 1
ATOM 1658 C CA . LEU A 1 192 ? -47.426 20.626 114.309 1.00 41.50 192 LEU A CA 1
ATOM 1659 C C . LEU A 1 192 ? -46.106 19.808 114.347 1.00 41.50 192 LEU A C 1
ATOM 1661 O O . LEU A 1 192 ? -45.074 20.283 114.823 1.00 41.50 192 LEU A O 1
ATOM 1665 N N . PHE A 1 193 ? -46.076 18.612 113.753 1.00 38.81 193 PHE A N 1
ATOM 1666 C CA . PHE A 1 193 ? -44.813 17.958 113.398 1.00 38.81 193 PHE A CA 1
ATOM 1667 C C . PHE A 1 193 ? -44.287 18.529 112.076 1.00 38.81 193 PHE A C 1
ATOM 1669 O O . PHE A 1 193 ? -44.627 18.086 110.980 1.00 38.81 193 PHE A O 1
ATOM 1676 N N . HIS A 1 194 ? -43.409 19.527 112.182 1.00 41.44 194 HIS A N 1
ATOM 1677 C CA . HIS A 1 194 ? -42.500 19.894 111.103 1.00 41.44 194 HIS A CA 1
ATOM 1678 C C . HIS A 1 194 ? -41.589 18.706 110.769 1.00 41.44 194 HIS A C 1
ATOM 1680 O O . HIS A 1 194 ? -40.598 18.449 111.456 1.00 41.44 194 HIS A O 1
ATOM 1686 N N . PHE A 1 195 ? -41.904 18.003 109.681 1.00 40.00 195 PHE A N 1
ATOM 1687 C CA . PHE A 1 195 ? -41.019 17.023 109.060 1.00 40.00 195 PHE A CA 1
ATOM 1688 C C . PHE A 1 195 ? -39.814 17.765 108.460 1.00 40.00 195 PHE A C 1
ATOM 1690 O O . PHE A 1 195 ? -39.811 18.187 107.304 1.00 40.00 195 PHE A O 1
ATOM 1697 N N . LYS A 1 196 ? -38.775 17.979 109.273 1.00 47.41 196 LYS A N 1
ATOM 1698 C CA . LYS A 1 196 ? -37.444 18.300 108.755 1.00 47.41 196 LYS A CA 1
ATOM 1699 C C . LYS A 1 196 ? -36.978 17.077 107.959 1.00 47.41 196 LYS A C 1
ATOM 1701 O O . LYS A 1 196 ? -36.977 15.988 108.534 1.00 47.41 196 LYS A O 1
ATOM 1706 N N . PRO A 1 197 ? -36.583 17.212 106.681 1.00 43.09 197 PRO A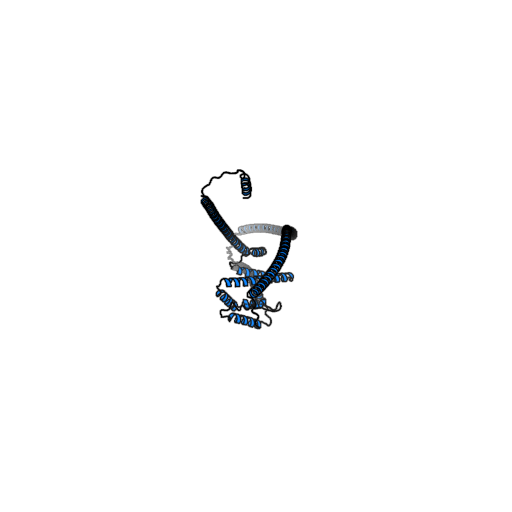 N 1
ATOM 1707 C CA . PRO A 1 197 ? -35.982 16.101 105.963 1.00 43.09 197 PRO A CA 1
ATOM 1708 C C . PRO A 1 197 ? -34.754 15.667 106.760 1.00 43.09 197 PRO A C 1
ATOM 1710 O O . PRO A 1 197 ? -33.829 16.454 106.978 1.00 43.09 197 PRO A O 1
ATOM 1713 N N . THR A 1 198 ? -34.773 14.440 107.273 1.00 55.19 198 THR A N 1
ATOM 1714 C CA . THR A 1 198 ? -33.608 13.865 107.934 1.00 55.19 198 THR A CA 1
ATOM 1715 C C . THR A 1 198 ? -32.459 13.883 106.935 1.00 55.19 198 THR A C 1
ATOM 1717 O O . THR A 1 198 ? -32.635 13.567 105.754 1.00 55.19 198 THR A O 1
ATOM 1720 N N . GLN A 1 199 ? -31.272 14.289 107.396 1.00 55.69 199 GLN A N 1
ATOM 1721 C CA . GLN A 1 199 ? -30.067 14.386 106.563 1.00 55.69 199 GLN A CA 1
ATOM 1722 C C . GLN A 1 199 ? -29.801 13.100 105.763 1.00 55.69 199 GLN A C 1
ATOM 1724 O O . GLN A 1 199 ? -29.232 13.161 104.680 1.00 55.69 199 GLN A O 1
ATOM 1729 N N . GLU A 1 200 ? -30.289 11.961 106.249 1.00 55.97 200 GLU A N 1
ATOM 1730 C CA . GLU A 1 200 ? -30.214 10.649 105.615 1.00 55.97 200 GLU A CA 1
ATOM 1731 C C . GLU A 1 200 ? -30.961 10.552 104.269 1.00 55.97 200 GLU A C 1
ATOM 1733 O O . GLU A 1 200 ? -30.456 9.938 103.328 1.00 55.97 200 GLU A O 1
ATOM 1738 N N . GLY A 1 201 ? -32.121 11.207 104.126 1.00 57.25 201 GLY A N 1
ATOM 1739 C CA . GLY A 1 201 ? -32.871 11.246 102.864 1.00 57.25 201 GLY A CA 1
ATOM 1740 C C . GLY A 1 201 ? -32.190 12.114 101.802 1.00 57.25 201 GLY A C 1
ATOM 1741 O O . GLY A 1 201 ? -32.134 11.741 100.631 1.00 57.25 201 GLY A O 1
ATOM 1742 N N . SER A 1 202 ? -31.595 13.232 102.229 1.00 60.94 202 SER A N 1
ATOM 1743 C CA . SER A 1 202 ? -30.778 14.103 101.374 1.00 60.94 202 SER A CA 1
ATOM 1744 C C . SER A 1 202 ? -29.470 13.419 100.955 1.00 60.94 202 SER A C 1
ATOM 1746 O O . SER A 1 202 ? -29.087 13.481 99.786 1.00 60.94 202 SER A O 1
ATOM 1748 N N . LEU A 1 203 ? -28.827 12.684 101.875 1.00 67.81 203 LEU A N 1
ATOM 1749 C CA . LEU A 1 203 ? -27.624 11.911 101.572 1.00 67.81 203 LEU A CA 1
ATOM 1750 C C . LEU A 1 203 ? -27.911 10.817 100.542 1.00 67.81 203 LEU A C 1
ATOM 1752 O O . LEU A 1 203 ? -27.202 10.745 99.547 1.00 67.81 203 LEU A O 1
ATOM 1756 N N . LYS A 1 204 ? -28.976 10.021 100.723 1.00 72.50 204 LYS A N 1
ATOM 1757 C CA . LYS A 1 204 ? -29.346 8.954 99.774 1.00 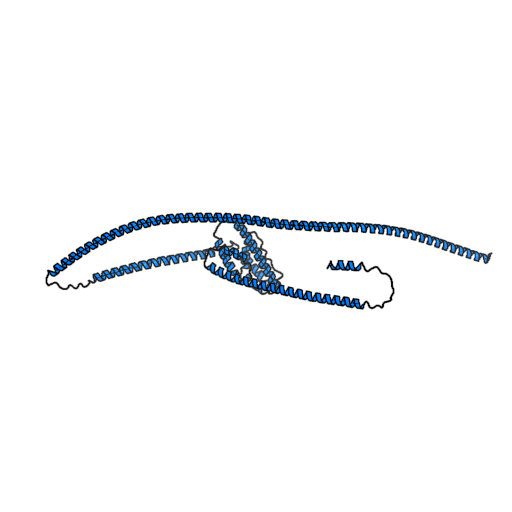72.50 204 LYS A CA 1
ATOM 1758 C C . LYS A 1 204 ? -29.606 9.481 98.366 1.00 72.50 204 LYS A C 1
ATOM 1760 O O . LYS A 1 204 ? -29.153 8.871 97.399 1.00 72.50 204 LYS A O 1
ATOM 1765 N N . LEU A 1 205 ? -30.301 10.614 98.246 1.00 69.19 205 LEU A N 1
ATOM 1766 C CA . LEU A 1 205 ? -30.562 11.224 96.943 1.00 69.19 205 LEU A CA 1
ATOM 1767 C C . LEU A 1 205 ? -29.263 11.717 96.291 1.00 69.19 205 LEU A C 1
ATOM 1769 O O . LEU A 1 205 ? -29.047 11.500 95.101 1.00 69.19 205 LEU A O 1
ATOM 1773 N N . LYS A 1 206 ? -28.372 12.323 97.084 1.00 74.00 206 LYS A N 1
ATOM 1774 C CA . LYS A 1 206 ? -27.060 12.779 96.622 1.00 74.00 206 LYS A CA 1
ATOM 1775 C C . LYS A 1 206 ? -26.189 11.610 96.151 1.00 74.00 206 LYS A C 1
ATOM 1777 O O . LYS A 1 206 ? -25.633 11.684 95.061 1.00 74.00 206 LYS A O 1
ATOM 1782 N N . THR A 1 207 ? -26.160 10.503 96.897 1.00 76.50 207 THR A N 1
ATOM 1783 C CA . THR A 1 207 ? -25.408 9.295 96.520 1.00 76.50 207 THR A CA 1
ATOM 1784 C C . THR A 1 207 ? -25.949 8.658 95.239 1.00 76.50 207 THR A C 1
ATOM 1786 O O . THR A 1 207 ? -25.164 8.237 94.396 1.00 76.50 207 THR A O 1
ATOM 1789 N N . MET A 1 208 ? -27.272 8.622 95.040 1.00 74.12 208 MET A N 1
ATOM 1790 C CA . MET A 1 208 ? -27.857 8.109 93.792 1.00 74.12 208 MET A CA 1
ATOM 1791 C C . MET A 1 208 ? -27.506 8.978 92.578 1.00 74.12 208 MET A C 1
ATOM 1793 O O . MET A 1 208 ? -27.217 8.445 91.507 1.00 74.12 208 MET A O 1
ATOM 1797 N N . VAL A 1 209 ? -27.510 10.305 92.732 1.00 77.50 209 VAL A N 1
ATOM 1798 C CA . VAL A 1 209 ? -27.144 11.233 91.650 1.00 77.50 209 VAL A CA 1
ATOM 1799 C C . VAL A 1 209 ? -25.652 11.131 91.317 1.00 77.50 209 VAL A C 1
ATOM 1801 O O . VAL A 1 209 ? -25.297 11.092 90.140 1.00 77.50 209 VAL A O 1
ATOM 1804 N N . GLU A 1 210 ? -24.787 11.017 92.327 1.00 78.94 210 GLU A N 1
ATOM 1805 C CA . GLU A 1 210 ? -23.341 10.819 92.146 1.00 78.94 210 GLU A CA 1
ATOM 1806 C C . GLU A 1 210 ? -23.033 9.480 91.451 1.00 78.94 210 GLU A C 1
ATOM 1808 O O . GLU A 1 210 ? -22.279 9.456 90.479 1.00 78.94 210 GLU A O 1
ATOM 1813 N N . GLN A 1 211 ? -23.698 8.387 91.843 1.00 81.38 211 GLN A N 1
ATOM 1814 C CA . GLN A 1 211 ? -23.561 7.082 91.180 1.00 81.38 211 GLN A CA 1
ATOM 1815 C C . GLN A 1 211 ? -24.002 7.110 89.710 1.00 81.38 211 GLN A C 1
ATOM 1817 O O . GLN A 1 211 ? -23.384 6.463 88.861 1.00 81.38 211 GLN A O 1
ATOM 1822 N N . TYR A 1 212 ? -25.058 7.862 89.388 1.00 77.69 212 TYR A N 1
ATOM 1823 C CA . TYR A 1 212 ? -25.534 7.993 88.012 1.00 77.69 212 TYR A CA 1
ATOM 1824 C C . TYR A 1 212 ? -24.553 8.792 87.142 1.00 77.69 212 TYR A C 1
ATOM 1826 O O . TYR A 1 212 ? -24.264 8.391 86.013 1.00 77.69 212 TYR A O 1
ATOM 1834 N N . LEU A 1 213 ? -23.993 9.881 87.683 1.00 75.94 213 LEU A N 1
ATOM 1835 C CA . LEU A 1 213 ? -22.977 10.701 87.016 1.00 75.94 213 LEU A CA 1
ATOM 1836 C C . LEU A 1 213 ? -21.698 9.902 86.724 1.00 75.94 213 LEU A C 1
ATOM 1838 O O . LEU A 1 213 ? -21.226 9.920 85.581 1.00 75.94 213 LEU A O 1
ATOM 1842 N N . ASP A 1 214 ? -21.201 9.136 87.699 1.00 74.94 214 ASP A N 1
ATOM 1843 C CA . ASP A 1 214 ? -20.027 8.270 87.533 1.00 74.94 214 ASP A CA 1
ATOM 1844 C C . ASP A 1 214 ? -20.252 7.188 86.470 1.00 74.94 214 ASP A C 1
ATOM 1846 O O . ASP A 1 214 ? -19.385 6.955 85.621 1.00 74.94 214 ASP A O 1
ATOM 1850 N N . PHE A 1 215 ? -21.441 6.577 86.441 1.00 80.50 215 PHE A N 1
ATOM 1851 C CA . PHE A 1 215 ? -21.802 5.606 85.408 1.00 80.50 215 PHE A CA 1
ATOM 1852 C C . PHE A 1 215 ? -21.780 6.230 84.002 1.00 80.50 215 PHE A C 1
ATOM 1854 O O . PHE A 1 215 ? -21.191 5.660 83.080 1.00 80.50 215 PHE A O 1
ATOM 1861 N N . THR A 1 216 ? -22.349 7.428 83.822 1.00 69.56 216 THR A N 1
ATOM 1862 C CA . THR A 1 216 ? -22.312 8.129 82.523 1.00 69.56 216 THR A CA 1
ATOM 1863 C C . THR A 1 216 ? -20.904 8.544 82.094 1.00 69.56 216 THR A C 1
ATOM 1865 O O . THR A 1 216 ? -20.596 8.513 80.898 1.00 69.56 216 THR A O 1
ATOM 1868 N N . GLN A 1 217 ? -20.030 8.895 83.039 1.00 70.31 217 GLN A N 1
ATOM 1869 C CA . GLN A 1 217 ? -18.652 9.280 82.739 1.00 70.31 217 GLN A CA 1
ATOM 1870 C C . GLN A 1 217 ? -17.792 8.063 82.355 1.00 70.31 217 GLN A C 1
ATOM 1872 O O . GLN A 1 217 ? -16.995 8.142 81.418 1.00 70.31 217 GLN A O 1
ATOM 1877 N N . GLN A 1 218 ? -18.003 6.910 83.001 1.00 72.06 218 GLN A N 1
ATOM 1878 C CA . GLN A 1 218 ? -17.329 5.655 82.648 1.00 72.06 218 GLN A CA 1
ATOM 1879 C C . GLN A 1 218 ? -17.690 5.172 81.236 1.00 72.06 218 GLN A C 1
ATOM 1881 O O . GLN A 1 218 ? -16.808 4.719 80.504 1.00 72.06 218 GLN A O 1
ATOM 1886 N N . GLN A 1 219 ? -18.954 5.316 80.819 1.00 72.31 219 GLN A N 1
ATOM 1887 C CA . GLN A 1 219 ? -19.377 4.946 79.461 1.00 72.31 219 GLN A CA 1
ATOM 1888 C C . GLN A 1 219 ? -18.728 5.836 78.390 1.00 72.31 219 GLN A C 1
ATOM 1890 O O . GLN A 1 219 ? -18.269 5.324 77.370 1.00 72.31 219 GLN A O 1
ATOM 1895 N N . LYS A 1 220 ? -18.598 7.149 78.639 1.00 65.50 220 LYS A N 1
ATOM 1896 C CA . LYS A 1 220 ? -17.910 8.067 77.712 1.00 65.50 220 LYS A CA 1
ATOM 1897 C C . LYS A 1 220 ? -16.423 7.746 77.557 1.00 65.50 220 LYS A C 1
ATOM 1899 O O . LYS A 1 220 ? -15.931 7.710 76.434 1.00 65.50 220 LYS A O 1
ATOM 1904 N N . ASN A 1 221 ? -15.728 7.467 78.660 1.00 67.50 221 ASN A N 1
ATOM 1905 C CA . ASN A 1 221 ? -14.289 7.185 78.633 1.00 67.50 221 ASN A CA 1
ATOM 1906 C C . ASN A 1 221 ? -13.960 5.854 77.937 1.00 67.50 221 ASN A C 1
ATOM 1908 O O . ASN A 1 221 ? -12.922 5.732 77.287 1.00 67.50 221 ASN A O 1
ATOM 1912 N N . LYS A 1 222 ? -14.846 4.855 78.045 1.00 70.00 222 LYS A N 1
ATOM 1913 C CA . LYS A 1 222 ? -14.662 3.556 77.386 1.00 70.00 222 LYS A CA 1
ATOM 1914 C C . LYS A 1 222 ? -14.752 3.669 75.861 1.00 70.00 222 LYS A C 1
ATOM 1916 O O . LYS A 1 222 ? -13.974 3.035 75.159 1.00 70.00 222 LYS A O 1
ATOM 1921 N N . GLN A 1 223 ? -15.635 4.533 75.364 1.00 61.31 223 GLN A N 1
ATOM 1922 C CA . GLN A 1 223 ? -15.823 4.749 73.931 1.00 61.31 223 GLN A CA 1
ATOM 1923 C C . GLN A 1 223 ? -14.650 5.514 73.292 1.00 61.31 223 GLN A C 1
ATOM 1925 O O . GLN A 1 223 ? -14.218 5.170 72.199 1.00 61.31 223 GLN A O 1
ATOM 1930 N N . THR A 1 224 ? -14.051 6.478 74.001 1.00 61.28 224 THR A N 1
ATOM 1931 C CA . THR A 1 224 ? -12.868 7.214 73.511 1.00 61.28 224 THR A CA 1
ATOM 1932 C C . THR A 1 224 ? -11.591 6.368 73.451 1.00 61.28 224 THR A C 1
ATOM 1934 O O . THR A 1 224 ? -10.764 6.576 72.568 1.00 61.28 224 THR A O 1
ATOM 1937 N N . LEU A 1 225 ? -11.430 5.398 74.360 1.00 62.66 225 LEU A N 1
ATOM 1938 C CA . LEU A 1 225 ? -10.261 4.506 74.393 1.00 62.66 225 LEU A CA 1
ATOM 1939 C C . LEU A 1 225 ? -10.270 3.472 73.254 1.00 62.66 225 LEU A C 1
ATOM 1941 O O . LEU A 1 225 ? -9.210 3.125 72.739 1.00 62.66 225 LEU A O 1
ATOM 1945 N N . GLU A 1 226 ? -11.447 3.000 72.836 1.00 65.25 226 GLU A N 1
ATOM 1946 C CA . GLU A 1 226 ? -11.573 2.062 71.710 1.00 65.25 226 GLU A CA 1
ATOM 1947 C C . GLU A 1 226 ? -11.266 2.736 70.357 1.00 65.25 226 GLU A C 1
ATOM 1949 O O . GLU A 1 226 ? -10.662 2.112 69.479 1.00 65.25 226 GLU A O 1
ATOM 1954 N N . ASP A 1 227 ? -11.587 4.027 70.216 1.00 53.19 227 ASP A N 1
ATOM 1955 C CA . ASP A 1 227 ? -11.341 4.798 68.993 1.00 53.19 227 ASP A CA 1
ATOM 1956 C C . ASP A 1 227 ? -9.851 5.164 68.799 1.00 53.19 227 ASP A C 1
ATOM 1958 O O . ASP A 1 227 ? -9.330 5.068 67.682 1.00 53.19 227 ASP A O 1
ATOM 1962 N N . GLU A 1 228 ? -9.118 5.521 69.863 1.00 62.56 228 GLU A N 1
ATOM 1963 C CA . GLU A 1 228 ? -7.674 5.815 69.772 1.00 62.56 228 GLU A CA 1
ATOM 1964 C C . GLU A 1 228 ? -6.826 4.568 69.466 1.00 62.56 228 GLU A C 1
ATOM 1966 O O . GLU A 1 228 ? -5.872 4.630 68.681 1.00 62.56 228 GLU A O 1
ATOM 1971 N N . ASP A 1 229 ? -7.189 3.411 70.026 1.00 66.62 229 ASP A N 1
ATOM 1972 C CA . ASP A 1 229 ? -6.442 2.163 69.837 1.00 66.62 229 ASP A CA 1
ATOM 1973 C C . ASP A 1 229 ? -6.587 1.618 68.396 1.00 66.62 229 ASP A C 1
ATOM 1975 O O . ASP A 1 229 ? -5.650 1.044 67.825 1.00 66.62 229 ASP A O 1
ATOM 1979 N N . LEU A 1 230 ? -7.732 1.879 67.749 1.00 57.78 230 LEU A N 1
ATOM 1980 C CA . LEU A 1 230 ? -7.970 1.584 66.330 1.00 57.78 230 LEU A CA 1
ATOM 1981 C C . LEU A 1 230 ? -7.148 2.486 65.394 1.00 57.78 230 LEU A C 1
ATOM 1983 O O . LEU A 1 230 ? -6.589 2.001 64.403 1.00 57.78 230 LEU A O 1
ATOM 1987 N N . ILE A 1 231 ? -7.021 3.777 65.716 1.00 51.84 231 ILE A N 1
ATOM 1988 C CA . ILE A 1 231 ? -6.237 4.744 64.929 1.00 51.84 231 ILE A CA 1
ATOM 1989 C C . ILE A 1 231 ? -4.735 4.426 65.008 1.00 51.84 231 ILE A C 1
ATOM 1991 O O . ILE A 1 231 ? -4.036 4.450 63.988 1.00 51.84 231 ILE A O 1
ATOM 1995 N N . ASN A 1 232 ? -4.233 4.049 66.186 1.00 59.34 232 ASN A N 1
ATOM 1996 C CA . ASN A 1 232 ? -2.820 3.715 66.375 1.00 59.34 232 ASN A CA 1
ATOM 1997 C C . ASN A 1 232 ? -2.422 2.408 65.663 1.00 59.34 232 ASN A C 1
ATOM 1999 O O . ASN A 1 232 ? -1.411 2.378 64.953 1.00 59.34 232 ASN A O 1
ATOM 2003 N N . LYS A 1 233 ? -3.262 1.363 65.721 1.00 62.94 233 LYS A N 1
ATOM 2004 C CA . LYS A 1 233 ? -3.038 0.105 64.974 1.00 62.94 233 LYS A CA 1
ATOM 2005 C C . LYS A 1 233 ? -3.037 0.302 63.454 1.00 62.94 233 LYS A C 1
ATOM 2007 O O . LYS A 1 233 ? -2.269 -0.355 62.741 1.00 62.94 233 LYS A O 1
ATOM 2012 N N . PHE A 1 234 ? -3.856 1.223 62.942 1.00 48.97 234 PHE A N 1
ATOM 2013 C CA . PHE A 1 234 ? -3.888 1.562 61.517 1.00 48.97 234 PHE A CA 1
ATOM 2014 C C . PHE A 1 234 ? -2.592 2.252 61.047 1.00 48.97 234 PHE A C 1
ATOM 2016 O O . PHE A 1 234 ? -2.078 1.950 59.965 1.00 48.97 234 PHE A O 1
ATOM 2023 N N . ASN A 1 235 ? -2.015 3.131 61.870 1.00 46.34 235 ASN A N 1
ATOM 2024 C CA . ASN A 1 235 ? -0.808 3.886 61.521 1.00 46.34 235 ASN A CA 1
ATOM 2025 C C . ASN A 1 235 ? 0.477 3.039 61.579 1.00 46.34 235 ASN A C 1
ATOM 2027 O O . ASN A 1 235 ? 1.305 3.117 60.665 1.00 46.34 235 ASN A O 1
ATOM 2031 N N . GLU A 1 236 ? 0.632 2.168 62.582 1.00 49.53 236 GLU A N 1
ATOM 2032 C CA . GLU A 1 236 ? 1.813 1.294 62.694 1.00 49.53 236 GLU A CA 1
ATOM 2033 C C . GLU A 1 236 ? 1.906 0.263 61.558 1.00 49.53 236 GLU A C 1
ATOM 2035 O O . GLU A 1 236 ? 2.991 -0.004 61.025 1.00 49.53 236 GLU A O 1
ATOM 2040 N N . THR A 1 237 ? 0.761 -0.283 61.138 1.00 50.53 237 THR A N 1
ATOM 2041 C CA . THR A 1 237 ? 0.691 -1.297 60.075 1.00 50.53 237 THR A CA 1
ATOM 2042 C C . THR A 1 237 ? 1.103 -0.718 58.716 1.00 50.53 237 THR A C 1
ATOM 2044 O O . THR A 1 237 ? 1.822 -1.363 57.948 1.00 50.53 237 THR A O 1
ATOM 2047 N N . ASN A 1 238 ? 0.730 0.534 58.434 1.00 42.78 238 ASN A N 1
ATOM 2048 C CA . ASN A 1 238 ? 1.080 1.208 57.184 1.00 42.78 238 ASN A CA 1
ATOM 2049 C C . ASN A 1 238 ? 2.562 1.623 57.125 1.00 42.78 238 ASN A C 1
ATOM 2051 O O . ASN A 1 238 ? 3.192 1.481 56.075 1.00 42.78 238 ASN A O 1
ATOM 2055 N N . LEU A 1 239 ? 3.157 2.061 58.241 1.00 40.94 239 LEU A N 1
ATOM 2056 C CA . LEU A 1 239 ? 4.570 2.467 58.290 1.00 40.94 239 LEU A CA 1
ATOM 2057 C C . LEU A 1 239 ? 5.543 1.280 58.171 1.00 40.94 239 LEU A C 1
ATOM 2059 O O . LEU A 1 239 ? 6.546 1.380 57.457 1.00 40.94 239 LEU A O 1
ATOM 2063 N N . ARG A 1 240 ? 5.234 0.123 58.779 1.00 41.16 240 ARG A N 1
ATOM 2064 C CA . ARG A 1 240 ? 6.045 -1.104 58.607 1.00 41.16 240 ARG A CA 1
ATOM 2065 C C . ARG A 1 240 ? 6.030 -1.617 57.165 1.00 41.16 240 ARG A C 1
ATOM 2067 O O . ARG A 1 240 ? 7.066 -2.038 56.652 1.00 41.16 240 ARG A O 1
ATOM 2074 N N . MET A 1 241 ? 4.887 -1.523 56.486 1.00 39.75 241 MET A N 1
ATOM 2075 C CA . MET A 1 241 ? 4.723 -1.986 55.104 1.00 39.75 241 MET A CA 1
ATOM 2076 C C . MET A 1 241 ? 5.451 -1.095 54.074 1.00 39.75 241 MET A C 1
ATOM 2078 O O . MET A 1 241 ? 5.837 -1.571 53.005 1.00 39.75 241 MET A O 1
ATOM 2082 N N . ILE A 1 242 ? 5.666 0.187 54.391 1.00 37.69 242 ILE A N 1
ATOM 2083 C CA . ILE A 1 242 ? 6.419 1.133 53.551 1.00 37.69 242 ILE A CA 1
ATOM 2084 C C . ILE A 1 242 ? 7.935 0.924 53.703 1.00 37.69 242 ILE A C 1
ATOM 2086 O O . ILE A 1 242 ? 8.649 0.923 52.699 1.00 37.69 242 ILE A O 1
ATOM 2090 N N . ASN A 1 243 ? 8.421 0.678 54.924 1.00 36.66 243 ASN A N 1
ATOM 2091 C CA . ASN A 1 243 ? 9.852 0.496 55.184 1.00 36.66 243 ASN A CA 1
ATOM 2092 C C . ASN A 1 243 ? 10.394 -0.881 54.752 1.00 36.66 243 ASN A C 1
ATOM 2094 O O . ASN A 1 243 ? 11.531 -0.948 54.290 1.00 36.66 243 ASN A O 1
ATOM 2098 N N . SER A 1 244 ? 9.604 -1.966 54.811 1.00 39.22 244 SER A N 1
ATOM 2099 C CA . SER A 1 244 ? 10.058 -3.280 54.299 1.00 39.22 244 SER A CA 1
ATOM 2100 C C . SER A 1 244 ? 10.216 -3.275 52.769 1.00 39.22 244 SER A C 1
ATOM 2102 O O . SER A 1 244 ? 11.227 -3.738 52.243 1.00 39.22 244 SER A O 1
ATOM 2104 N N . LYS A 1 245 ? 9.298 -2.614 52.047 1.00 38.59 245 LYS A N 1
ATOM 2105 C CA . LYS A 1 245 ? 9.343 -2.499 50.577 1.00 38.59 245 LYS A CA 1
ATOM 2106 C C . LYS A 1 245 ? 10.511 -1.679 50.030 1.00 38.59 245 LYS A C 1
ATOM 2108 O O . LYS A 1 245 ? 10.844 -1.829 48.858 1.00 38.59 245 LYS A O 1
ATOM 2113 N N . PHE A 1 246 ? 11.113 -0.801 50.834 1.00 38.22 246 PHE A N 1
ATOM 2114 C CA . PHE A 1 246 ? 12.261 0.003 50.402 1.00 38.22 246 PHE A CA 1
ATOM 2115 C C . PHE A 1 246 ? 13.595 -0.751 50.501 1.00 38.22 246 PHE A C 1
ATOM 2117 O O . PHE A 1 246 ? 14.502 -0.454 49.728 1.00 38.22 246 PHE A O 1
ATOM 2124 N N . ASN A 1 247 ? 13.698 -1.746 51.390 1.00 41.44 247 ASN A N 1
ATOM 2125 C CA . ASN A 1 247 ? 14.924 -2.523 51.605 1.00 41.44 247 ASN A CA 1
ATOM 2126 C C . ASN A 1 247 ? 14.968 -3.845 50.809 1.00 41.44 247 ASN A C 1
ATOM 2128 O O . ASN A 1 247 ? 16.054 -4.344 50.520 1.00 41.44 247 ASN A O 1
ATOM 2132 N N . GLU A 1 248 ? 13.818 -4.397 50.406 1.00 41.41 248 GLU A N 1
ATOM 2133 C CA . GLU A 1 248 ? 13.724 -5.695 49.707 1.00 41.41 248 GLU A CA 1
ATOM 2134 C C . GLU A 1 248 ? 14.138 -5.664 48.214 1.00 41.41 248 GLU A C 1
ATOM 2136 O O . GLU A 1 248 ? 14.520 -6.696 47.665 1.00 41.41 248 GLU A O 1
ATOM 2141 N N . ASP A 1 249 ? 14.146 -4.502 47.545 1.00 41.22 249 ASP A N 1
ATOM 2142 C CA . ASP A 1 249 ? 14.451 -4.400 46.099 1.00 41.22 249 ASP A CA 1
ATOM 2143 C C . ASP A 1 249 ? 15.964 -4.343 45.766 1.00 41.22 249 ASP A C 1
ATOM 2145 O O . ASP A 1 249 ? 16.366 -4.352 44.595 1.00 41.22 249 ASP A O 1
ATOM 2149 N N . SER A 1 250 ? 16.834 -4.296 46.776 1.00 42.88 250 SER A N 1
ATOM 2150 C CA . SER A 1 250 ? 18.294 -4.312 46.626 1.00 42.88 250 SER A CA 1
ATOM 2151 C C . SER A 1 250 ? 18.841 -5.738 46.701 1.00 42.88 250 SER A C 1
ATOM 2153 O O . SER A 1 250 ? 19.423 -6.134 47.701 1.00 42.88 250 SER A O 1
ATOM 2155 N N . ILE A 1 251 ? 18.704 -6.517 45.621 1.00 48.34 251 ILE A N 1
ATOM 2156 C CA . ILE A 1 251 ? 19.420 -7.801 45.501 1.00 48.34 251 ILE A CA 1
ATOM 2157 C C . ILE A 1 251 ? 20.926 -7.494 45.356 1.00 48.34 251 ILE A C 1
ATOM 2159 O O . ILE A 1 251 ? 21.298 -6.886 44.337 1.00 48.34 251 ILE A O 1
ATOM 2163 N N . PRO A 1 252 ? 21.793 -7.865 46.320 1.00 52.62 252 PRO A N 1
ATOM 2164 C CA . PRO A 1 252 ? 23.228 -7.612 46.242 1.00 52.62 252 PRO A CA 1
ATOM 2165 C C . PRO A 1 252 ? 23.860 -8.406 45.096 1.00 52.62 252 PRO A C 1
ATOM 2167 O O . PRO A 1 252 ? 23.399 -9.488 44.722 1.00 52.62 252 PRO A O 1
ATOM 2170 N N . PHE A 1 253 ? 24.922 -7.858 44.512 1.00 50.34 253 PHE A N 1
ATOM 2171 C CA . PHE A 1 253 ? 25.805 -8.645 43.659 1.00 50.34 253 PHE A CA 1
ATOM 2172 C C . PHE A 1 253 ? 26.582 -9.578 44.579 1.00 50.34 253 PHE A C 1
ATOM 2174 O O . PHE A 1 253 ? 27.528 -9.147 45.230 1.00 50.34 253 PHE A O 1
ATOM 2181 N N . VAL A 1 254 ? 26.182 -10.844 44.672 1.00 52.41 254 VAL A N 1
ATOM 2182 C CA . VAL A 1 254 ? 26.963 -11.811 45.446 1.00 52.41 254 VAL A CA 1
ATOM 2183 C C . VAL A 1 254 ? 28.360 -11.899 44.804 1.00 52.41 254 VAL A C 1
ATOM 2185 O O . VAL A 1 254 ? 28.494 -12.330 43.659 1.00 52.41 254 VAL A O 1
ATOM 2188 N N . ASN A 1 255 ? 29.376 -11.431 45.538 1.00 57.28 255 ASN A N 1
ATOM 2189 C CA . ASN A 1 255 ? 30.819 -11.552 45.281 1.00 57.28 255 ASN A CA 1
ATOM 2190 C C . ASN A 1 255 ? 31.463 -10.746 44.127 1.00 57.28 255 ASN A C 1
ATOM 2192 O O . ASN A 1 255 ? 32.509 -11.164 43.643 1.00 57.28 255 ASN A O 1
ATOM 2196 N N . ARG A 1 256 ? 30.917 -9.601 43.675 1.00 65.31 256 ARG A N 1
ATOM 2197 C CA . ARG A 1 256 ? 31.600 -8.751 42.652 1.00 65.31 256 ARG A CA 1
ATOM 2198 C C . ARG A 1 256 ? 31.507 -7.234 42.860 1.00 65.31 256 ARG A C 1
ATOM 2200 O O . ARG A 1 256 ? 31.720 -6.461 41.927 1.00 65.31 256 ARG A O 1
ATOM 2207 N N . GLU A 1 257 ? 31.149 -6.774 44.055 1.00 73.31 257 GLU A N 1
ATOM 2208 C CA . GLU A 1 257 ? 31.006 -5.331 44.299 1.00 73.31 257 GLU A CA 1
ATOM 2209 C C . GLU A 1 257 ? 32.330 -4.572 44.184 1.00 73.31 257 GLU A C 1
ATOM 2211 O O . GLU A 1 257 ? 32.342 -3.455 43.666 1.00 73.31 257 GLU A O 1
ATOM 2216 N N . ASP A 1 258 ? 33.437 -5.183 44.599 1.00 77.56 258 ASP A N 1
ATOM 2217 C CA . ASP A 1 258 ? 34.751 -4.546 44.529 1.00 77.56 258 ASP A CA 1
ATOM 2218 C C . ASP A 1 258 ? 35.274 -4.484 43.086 1.00 77.56 258 ASP A C 1
ATOM 2220 O O . ASP A 1 258 ? 35.702 -3.416 42.655 1.00 77.56 258 ASP A O 1
ATOM 2224 N N . GLU A 1 259 ? 35.071 -5.542 42.286 1.00 72.31 259 GLU A N 1
ATOM 2225 C CA . GLU A 1 259 ? 35.333 -5.525 40.833 1.00 72.31 259 GLU A CA 1
ATOM 2226 C C . GLU A 1 259 ? 34.532 -4.414 40.132 1.00 72.31 259 GLU A C 1
ATOM 2228 O O . GLU A 1 259 ? 35.045 -3.696 39.273 1.00 72.31 259 GLU A O 1
ATOM 2233 N N . MET A 1 260 ? 33.257 -4.224 40.503 1.00 73.19 260 MET A N 1
ATOM 2234 C CA . MET A 1 260 ? 32.452 -3.138 39.938 1.00 73.19 260 MET A CA 1
ATOM 2235 C C . MET A 1 260 ? 32.963 -1.764 40.341 1.00 73.19 260 MET A C 1
ATOM 2237 O O . MET A 1 260 ? 32.981 -0.867 39.499 1.00 73.19 260 MET A O 1
ATOM 2241 N N . LYS A 1 261 ? 33.338 -1.569 41.608 1.00 79.75 261 LYS A N 1
ATOM 2242 C CA . LYS A 1 261 ? 33.900 -0.295 42.071 1.00 79.75 261 LYS A CA 1
ATOM 2243 C C . LYS A 1 261 ? 35.196 0.017 41.334 1.00 79.75 261 LYS A C 1
ATOM 2245 O O . LYS A 1 261 ? 35.373 1.159 40.925 1.00 79.75 261 LYS A O 1
ATOM 2250 N N . GLU A 1 262 ? 36.047 -0.978 41.109 1.00 82.31 262 GLU A N 1
ATOM 2251 C CA . GLU A 1 262 ? 37.295 -0.829 40.362 1.00 82.31 262 GLU A CA 1
ATOM 2252 C C . GLU A 1 262 ? 37.039 -0.449 38.896 1.00 82.31 262 GLU A C 1
ATOM 2254 O O . GLU A 1 262 ? 37.564 0.558 38.429 1.00 82.31 262 GLU A O 1
ATOM 2259 N N . ILE A 1 263 ? 36.130 -1.147 38.202 1.00 76.50 263 ILE A N 1
ATOM 2260 C CA . ILE A 1 263 ? 35.741 -0.818 36.818 1.00 76.50 263 ILE A CA 1
ATOM 2261 C C . ILE A 1 263 ? 35.117 0.582 36.728 1.00 76.50 263 ILE A C 1
ATOM 2263 O O . ILE A 1 263 ? 35.423 1.351 35.817 1.00 76.50 263 ILE A O 1
ATOM 2267 N N . ILE A 1 264 ? 34.232 0.927 37.667 1.00 75.81 264 ILE A N 1
ATOM 2268 C CA . ILE A 1 264 ? 33.593 2.247 37.726 1.00 75.81 264 ILE A CA 1
ATOM 2269 C C . ILE A 1 264 ? 34.649 3.333 37.945 1.00 75.81 264 ILE A C 1
ATOM 2271 O O . ILE A 1 264 ? 34.605 4.360 37.269 1.00 75.81 264 ILE A O 1
ATOM 2275 N N . ASN A 1 265 ? 35.591 3.116 38.862 1.00 80.12 265 ASN A N 1
ATOM 2276 C CA . ASN A 1 265 ? 36.644 4.078 39.160 1.00 80.12 265 ASN A CA 1
ATOM 2277 C C . ASN A 1 265 ? 37.632 4.219 37.997 1.00 80.12 265 ASN A C 1
ATOM 2279 O O . ASN A 1 265 ? 37.977 5.349 37.674 1.00 80.12 265 ASN A O 1
ATOM 2283 N N . GLY A 1 266 ? 38.005 3.126 37.323 1.00 80.94 266 GLY A N 1
ATOM 2284 C CA . GLY A 1 266 ? 38.852 3.157 36.128 1.00 80.94 266 GLY A CA 1
ATOM 2285 C C . GLY A 1 266 ? 38.206 3.935 34.982 1.00 80.94 266 GLY A C 1
ATOM 2286 O O . GLY A 1 266 ? 38.798 4.874 34.466 1.00 80.94 266 GLY A O 1
ATOM 2287 N N . ILE A 1 267 ? 36.934 3.653 34.670 1.00 76.38 267 ILE A N 1
ATOM 2288 C CA . ILE A 1 267 ? 36.187 4.387 33.633 1.00 76.38 267 ILE A CA 1
ATOM 2289 C C . ILE A 1 267 ? 36.040 5.867 33.990 1.00 76.38 267 ILE A C 1
ATOM 2291 O O . ILE A 1 267 ? 36.090 6.724 33.112 1.00 76.38 267 ILE A O 1
ATOM 2295 N N . ILE A 1 268 ? 35.827 6.184 35.269 1.00 74.31 268 ILE A N 1
ATOM 2296 C CA . ILE A 1 268 ? 35.738 7.571 35.720 1.00 74.31 268 ILE A CA 1
ATOM 2297 C C . ILE A 1 268 ? 37.105 8.259 35.646 1.00 74.31 268 ILE A C 1
ATOM 2299 O O . ILE A 1 268 ? 37.126 9.413 35.238 1.00 74.31 268 ILE A O 1
ATOM 2303 N N . SER A 1 269 ? 38.212 7.591 35.987 1.00 78.06 269 SER A N 1
ATOM 2304 C CA . SER A 1 269 ? 39.566 8.154 35.853 1.00 78.06 269 SER A CA 1
ATOM 2305 C C . SER A 1 269 ? 39.888 8.430 34.392 1.00 78.06 269 SER A C 1
ATOM 2307 O O . SER A 1 269 ? 40.142 9.577 34.045 1.00 78.06 269 SER A O 1
ATOM 2309 N N . ASP A 1 270 ? 39.702 7.442 33.513 1.00 75.75 270 ASP A N 1
ATOM 2310 C CA . ASP A 1 270 ? 39.917 7.585 32.069 1.00 75.75 270 ASP A CA 1
ATOM 2311 C C . ASP A 1 270 ? 39.051 8.699 31.468 1.00 75.75 270 ASP A C 1
ATOM 2313 O O . ASP A 1 270 ? 39.480 9.418 30.572 1.00 75.75 270 ASP A O 1
ATOM 2317 N N . PHE A 1 271 ? 37.814 8.863 31.950 1.00 70.56 271 PHE A N 1
ATOM 2318 C CA . PHE A 1 271 ? 36.917 9.924 31.489 1.00 70.56 271 PHE A CA 1
ATOM 2319 C C . PHE A 1 271 ? 37.282 11.306 32.053 1.00 70.56 271 PHE A C 1
ATOM 2321 O O . PHE A 1 271 ? 36.967 12.326 31.437 1.00 70.56 271 PHE A O 1
ATOM 2328 N N . LEU A 1 272 ? 37.903 11.362 33.234 1.00 70.06 272 LEU A N 1
ATOM 2329 C CA . LEU A 1 272 ? 38.316 12.603 33.887 1.00 70.06 272 LEU A CA 1
ATOM 2330 C C . LEU A 1 272 ? 39.705 13.076 33.438 1.00 70.06 272 LEU A C 1
ATOM 2332 O O . LEU A 1 272 ? 39.902 14.286 33.387 1.00 70.06 272 LEU A O 1
ATOM 2336 N N . GLU A 1 273 ? 40.608 12.163 33.074 1.00 69.06 273 GLU A N 1
ATOM 2337 C CA . GLU A 1 273 ? 41.990 12.432 32.640 1.00 69.06 273 GLU A CA 1
ATOM 2338 C C . GLU A 1 273 ? 42.102 12.945 31.194 1.00 69.06 273 GLU A C 1
ATOM 2340 O O . GLU A 1 273 ? 43.158 13.426 30.785 1.00 69.06 273 GLU A O 1
ATOM 2345 N N . VAL A 1 274 ? 41.020 12.922 30.405 1.00 61.78 274 VAL A N 1
ATOM 2346 C CA . VAL A 1 274 ? 40.979 13.609 29.101 1.00 61.78 274 VAL A CA 1
ATOM 2347 C C . VAL A 1 274 ? 40.813 15.117 29.331 1.00 61.78 274 VAL A C 1
ATOM 2349 O O . VAL A 1 274 ? 39.729 15.673 29.151 1.00 61.78 274 VAL A O 1
ATOM 2352 N N . GLU A 1 275 ? 41.885 15.782 29.766 1.00 56.22 275 GLU A N 1
ATOM 2353 C CA . GLU A 1 275 ? 41.925 17.240 29.961 1.00 56.22 275 GLU A CA 1
ATOM 2354 C C . GLU A 1 275 ? 42.347 18.028 28.710 1.00 56.22 275 GLU A C 1
ATOM 2356 O O . GLU A 1 275 ? 42.119 19.233 28.654 1.00 56.22 275 GLU A O 1
ATOM 2361 N N . ASP A 1 276 ? 42.836 17.375 27.651 1.00 54.34 276 ASP A N 1
ATOM 2362 C CA . ASP A 1 276 ? 43.304 18.078 26.451 1.00 54.34 276 ASP A CA 1
ATOM 2363 C C . ASP A 1 276 ? 42.347 18.004 25.257 1.00 54.34 276 ASP A C 1
ATOM 2365 O O . ASP A 1 276 ? 41.614 17.034 25.057 1.00 54.34 276 ASP A O 1
ATOM 2369 N N . GLN A 1 277 ? 42.402 19.061 24.435 1.00 51.62 277 GLN A N 1
ATOM 2370 C CA . GLN A 1 277 ? 41.494 19.538 23.371 1.00 51.62 277 GLN A CA 1
ATOM 2371 C C . GLN A 1 277 ? 41.135 18.551 22.229 1.00 51.62 277 GLN A C 1
ATOM 2373 O O . GLN A 1 277 ? 40.668 18.948 21.162 1.00 51.62 277 GLN A O 1
ATOM 2378 N N . THR A 1 278 ? 41.311 17.247 22.422 1.00 50.12 278 THR A N 1
ATOM 2379 C CA . THR A 1 278 ? 41.041 16.182 21.448 1.00 50.12 278 THR A CA 1
ATOM 2380 C C . THR A 1 278 ? 39.853 15.291 21.819 1.00 50.12 278 THR A C 1
ATOM 2382 O O . THR A 1 278 ? 39.725 14.186 21.287 1.00 50.12 278 THR A O 1
ATOM 2385 N N . PHE A 1 279 ? 38.914 15.786 22.636 1.00 50.75 279 PHE A N 1
ATOM 2386 C CA . PHE A 1 279 ? 37.664 15.078 22.973 1.00 50.75 279 PHE A CA 1
ATOM 2387 C C . PHE A 1 279 ? 36.887 14.590 21.727 1.00 50.75 279 PHE A C 1
ATOM 2389 O O . PHE A 1 279 ? 36.150 13.611 21.787 1.00 50.75 279 PHE A O 1
ATOM 2396 N N . GLY A 1 280 ? 37.090 15.225 20.565 1.00 47.25 280 GLY A N 1
ATOM 2397 C CA . GLY A 1 280 ? 36.498 14.809 19.290 1.00 47.25 280 GLY A CA 1
ATOM 2398 C C . GLY A 1 280 ? 37.161 13.614 18.582 1.00 47.25 280 GLY A C 1
ATOM 2399 O O . GLY A 1 280 ? 36.582 13.112 17.623 1.00 47.25 280 GLY A O 1
ATOM 2400 N N . LYS A 1 281 ? 38.350 13.148 18.999 1.00 45.44 281 LYS A N 1
ATOM 2401 C CA . LYS A 1 281 ? 39.090 12.060 18.315 1.00 45.44 281 LYS A CA 1
ATOM 2402 C C . LYS A 1 281 ? 39.188 10.747 19.094 1.00 45.44 281 LYS A C 1
ATOM 2404 O O . LYS A 1 281 ? 39.436 9.716 18.476 1.00 45.44 281 LYS A O 1
ATOM 2409 N N . LYS A 1 282 ? 38.947 10.745 20.406 1.00 48.66 282 LYS A N 1
ATOM 2410 C CA . LYS A 1 282 ? 38.885 9.526 21.229 1.00 48.66 282 LYS A CA 1
ATOM 2411 C C . LYS A 1 282 ? 37.542 9.438 21.952 1.00 48.66 282 LYS A C 1
ATOM 2413 O O . LYS A 1 282 ? 37.476 9.487 23.172 1.00 48.66 282 LYS A O 1
ATOM 2418 N N . ILE A 1 283 ? 36.452 9.277 21.203 1.00 51.53 283 ILE A N 1
ATOM 2419 C CA . ILE A 1 283 ? 35.251 8.678 21.796 1.00 51.53 283 ILE A CA 1
ATOM 2420 C C . ILE A 1 283 ? 35.559 7.187 21.909 1.00 51.53 283 ILE A C 1
ATOM 2422 O O . ILE A 1 283 ? 35.452 6.441 20.936 1.00 51.53 283 ILE A O 1
ATOM 2426 N N . THR A 1 284 ? 36.024 6.757 23.077 1.00 55.72 284 THR A N 1
ATOM 2427 C CA . THR A 1 284 ? 36.130 5.337 23.394 1.00 55.72 284 THR A CA 1
ATOM 2428 C C . THR A 1 284 ? 34.709 4.787 23.483 1.00 55.72 284 THR A C 1
ATOM 2430 O O . THR A 1 284 ? 33.986 4.991 24.455 1.00 55.72 284 THR A O 1
ATOM 2433 N N . ASN A 1 285 ? 34.263 4.111 22.423 1.00 66.44 285 ASN A N 1
ATOM 2434 C CA . ASN A 1 285 ? 33.051 3.303 22.482 1.00 66.44 285 ASN A CA 1
ATOM 2435 C C . ASN A 1 285 ? 33.287 2.176 23.498 1.00 66.44 285 ASN A C 1
ATOM 2437 O O . ASN A 1 285 ? 33.858 1.137 23.162 1.00 66.44 285 ASN A O 1
ATOM 2441 N N . LEU A 1 286 ? 32.862 2.389 24.746 1.00 74.00 286 LEU A N 1
ATOM 2442 C CA . LEU A 1 286 ? 32.861 1.372 25.796 1.00 74.00 286 LEU A CA 1
ATOM 2443 C C . LEU A 1 286 ? 31.898 0.255 25.391 1.00 74.00 286 LEU A C 1
ATOM 2445 O O . LEU A 1 286 ? 30.678 0.360 25.544 1.00 74.00 286 LEU A O 1
ATOM 2449 N N . THR A 1 287 ? 32.462 -0.807 24.822 1.00 81.75 287 THR A N 1
ATOM 2450 C CA . THR A 1 287 ? 31.704 -1.957 24.336 1.00 81.75 287 THR A CA 1
ATOM 2451 C C . THR A 1 287 ? 31.772 -3.065 25.376 1.00 81.75 287 THR A C 1
ATOM 2453 O O . THR A 1 287 ? 32.845 -3.565 25.699 1.00 81.75 287 THR A O 1
ATOM 2456 N N . TRP A 1 288 ? 30.616 -3.443 25.917 1.00 82.25 288 TRP A N 1
ATOM 2457 C CA . TRP A 1 288 ? 30.506 -4.436 26.983 1.00 82.25 288 TRP A CA 1
ATOM 2458 C C . TRP A 1 288 ? 30.170 -5.806 26.389 1.00 82.25 288 TRP A C 1
ATOM 2460 O O . TRP A 1 288 ? 29.046 -6.022 25.927 1.00 82.25 288 TRP A O 1
ATOM 2470 N N . PHE A 1 289 ? 31.111 -6.748 26.432 1.00 82.94 289 PHE A N 1
ATOM 2471 C CA . PHE A 1 289 ? 30.895 -8.125 25.978 1.00 82.94 289 PHE A CA 1
ATOM 2472 C C . PHE A 1 289 ? 30.554 -9.052 27.151 1.00 82.94 289 PHE A C 1
ATOM 2474 O O . PHE A 1 289 ? 31.012 -8.859 28.272 1.00 82.94 289 PHE A O 1
ATOM 2481 N N . GLY A 1 290 ? 29.702 -10.050 26.909 1.00 89.00 290 GLY A N 1
ATOM 2482 C CA . GLY A 1 290 ? 29.351 -11.073 27.900 1.00 89.00 290 GLY A CA 1
ATOM 2483 C C . GLY A 1 290 ? 28.026 -11.764 27.588 1.00 89.00 290 GLY A C 1
ATOM 2484 O O . GLY A 1 290 ? 27.248 -11.276 26.764 1.00 89.00 290 GLY A O 1
ATOM 2485 N N . SER A 1 291 ? 27.728 -12.863 28.275 1.00 79.94 291 SER A N 1
ATOM 2486 C CA . SER A 1 291 ? 26.455 -13.587 28.161 1.00 79.94 291 SER A CA 1
ATOM 2487 C C . SER A 1 291 ? 25.258 -12.770 28.683 1.00 79.94 291 SER A C 1
ATOM 2489 O O . SER A 1 291 ? 25.409 -11.730 29.343 1.00 79.94 291 SER A O 1
ATOM 2491 N N . SER A 1 292 ? 24.037 -13.182 28.326 1.00 76.88 292 SER A N 1
ATOM 2492 C CA . SER A 1 292 ? 22.810 -12.595 28.887 1.00 76.88 292 SER A CA 1
ATOM 2493 C C . SER A 1 292 ? 22.752 -12.841 30.399 1.00 76.88 292 SER A C 1
ATOM 2495 O O . SER A 1 292 ? 23.184 -13.887 30.868 1.00 76.88 292 SER A O 1
ATOM 2497 N N . GLY A 1 293 ? 22.252 -11.872 31.168 1.00 85.62 293 GLY A N 1
ATOM 2498 C CA . GLY A 1 293 ? 22.114 -11.992 32.626 1.00 85.62 293 GLY A CA 1
ATOM 2499 C C . GLY A 1 293 ? 23.358 -11.646 33.457 1.00 85.62 293 GLY A C 1
ATOM 2500 O O . GLY A 1 293 ? 23.219 -11.417 34.650 1.00 85.62 293 GLY A O 1
ATOM 2501 N N . ILE A 1 294 ? 24.543 -11.472 32.854 1.00 82.00 294 ILE A N 1
ATOM 2502 C CA . ILE A 1 294 ? 25.800 -11.187 33.590 1.00 82.00 294 ILE A CA 1
ATOM 2503 C C . ILE A 1 294 ? 25.886 -9.764 34.192 1.00 82.00 294 ILE A C 1
ATOM 2505 O O . ILE A 1 294 ? 26.915 -9.348 34.710 1.00 82.00 294 ILE A O 1
ATOM 2509 N N . GLY A 1 295 ? 24.804 -8.981 34.108 1.00 84.81 295 GLY A N 1
ATOM 2510 C CA . GLY A 1 295 ? 24.706 -7.679 34.770 1.00 84.81 295 GLY A CA 1
ATOM 2511 C C . GLY A 1 295 ? 25.206 -6.463 33.992 1.00 84.81 295 GLY A C 1
ATOM 2512 O O . GLY A 1 295 ? 25.224 -5.373 34.559 1.00 84.81 295 GLY A O 1
ATOM 2513 N N . LYS A 1 296 ? 25.520 -6.593 32.694 1.00 87.62 296 LYS A N 1
ATOM 2514 C CA . LYS A 1 296 ? 25.978 -5.478 31.830 1.00 87.62 296 LYS A CA 1
ATOM 2515 C C . LYS A 1 296 ? 25.101 -4.221 31.950 1.00 87.62 296 LYS A C 1
ATOM 2517 O O . LYS A 1 296 ? 25.602 -3.120 32.151 1.00 87.62 296 LYS A O 1
ATOM 2522 N N . THR A 1 297 ? 23.776 -4.383 31.900 1.00 82.56 297 THR A N 1
ATOM 2523 C CA . THR A 1 297 ? 22.816 -3.270 32.021 1.00 82.56 297 THR A CA 1
ATOM 2524 C C . THR A 1 297 ? 22.829 -2.625 33.409 1.00 82.56 297 THR A C 1
ATOM 2526 O O . THR A 1 297 ? 22.599 -1.424 33.529 1.00 82.56 297 THR A O 1
ATOM 2529 N N . ARG A 1 298 ? 23.084 -3.404 34.467 1.00 79.31 298 ARG A N 1
ATOM 2530 C CA . ARG A 1 298 ? 23.140 -2.901 35.846 1.00 79.31 298 ARG A CA 1
ATOM 2531 C C . ARG A 1 298 ? 24.438 -2.129 36.083 1.00 79.31 298 ARG A C 1
ATOM 2533 O O . ARG A 1 298 ? 24.365 -1.029 36.612 1.00 79.31 298 ARG A O 1
ATOM 2540 N N . LEU A 1 299 ? 25.569 -2.628 35.583 1.00 79.62 299 LEU A N 1
ATOM 2541 C CA . LEU A 1 299 ? 26.858 -1.930 35.613 1.00 79.62 299 LEU A CA 1
ATOM 2542 C C . LEU A 1 299 ? 26.820 -0.612 34.821 1.00 79.62 299 LEU A C 1
ATOM 2544 O O . LEU A 1 299 ? 27.213 0.428 35.344 1.00 79.62 299 LEU A O 1
ATOM 2548 N N . ALA A 1 300 ? 26.241 -0.617 33.614 1.00 80.75 300 ALA A N 1
ATOM 2549 C CA . ALA A 1 300 ? 26.050 0.601 32.824 1.00 80.75 300 ALA A CA 1
ATOM 2550 C C . ALA A 1 300 ? 25.186 1.646 33.557 1.00 80.75 300 ALA A C 1
ATOM 2552 O O . ALA A 1 300 ? 25.508 2.834 33.552 1.00 80.75 300 ALA A O 1
ATOM 2553 N N . LYS A 1 301 ? 24.116 1.209 34.240 1.00 78.44 301 LYS A N 1
ATOM 2554 C CA . LYS A 1 301 ? 23.309 2.088 35.101 1.00 78.44 301 LYS A CA 1
ATOM 2555 C C . LYS A 1 301 ? 24.132 2.634 36.266 1.00 78.44 301 LYS A C 1
ATOM 2557 O O . LYS A 1 301 ? 24.081 3.836 36.502 1.00 78.44 301 LYS A O 1
ATOM 2562 N N . SER A 1 302 ? 24.897 1.790 36.957 1.00 82.00 302 SER A N 1
ATOM 2563 C CA . SER A 1 302 ? 25.743 2.220 38.074 1.00 82.00 302 SER A CA 1
ATOM 2564 C C . SER A 1 302 ? 26.732 3.301 37.646 1.00 82.00 302 SER A C 1
ATOM 2566 O O . SER A 1 302 ? 26.797 4.322 38.315 1.00 82.00 302 SER A O 1
ATOM 2568 N N . ILE A 1 303 ? 27.413 3.141 36.503 1.00 78.62 303 ILE A N 1
ATOM 2569 C CA . ILE A 1 303 ? 28.333 4.150 35.944 1.00 78.62 303 ILE A CA 1
ATOM 2570 C C . ILE A 1 303 ? 27.588 5.446 35.601 1.00 78.62 303 ILE A C 1
ATOM 2572 O O . ILE A 1 303 ? 27.993 6.526 36.026 1.00 78.62 303 ILE A O 1
ATOM 2576 N N . PHE A 1 304 ? 26.466 5.352 34.880 1.00 77.56 304 PHE A N 1
ATOM 2577 C CA . PHE A 1 304 ? 25.709 6.527 34.436 1.00 77.56 304 PHE A CA 1
ATOM 2578 C C . PHE A 1 304 ? 25.138 7.350 35.600 1.00 77.56 304 PHE A C 1
ATOM 2580 O O . PHE A 1 304 ? 25.065 8.579 35.530 1.00 77.56 304 PHE A O 1
ATOM 2587 N N . PHE A 1 305 ? 24.729 6.683 36.682 1.00 78.75 305 PHE A N 1
ATOM 2588 C CA . PHE A 1 305 ? 24.183 7.340 37.867 1.00 78.75 305 PHE A CA 1
ATOM 2589 C C . PHE A 1 305 ? 25.250 7.795 38.871 1.00 78.75 305 PHE A C 1
ATOM 2591 O O . PHE A 1 305 ? 24.882 8.441 39.854 1.00 78.75 305 PHE A O 1
ATOM 2598 N N . GLN A 1 306 ? 26.548 7.557 38.623 1.00 81.88 306 GLN A N 1
ATOM 2599 C CA . GLN A 1 306 ? 27.603 8.107 39.475 1.00 81.88 306 GLN A CA 1
ATOM 2600 C C . GLN A 1 306 ? 27.559 9.646 39.460 1.00 81.88 306 GLN A C 1
ATOM 2602 O O . GLN A 1 306 ? 27.653 10.261 38.389 1.00 81.88 306 GLN A O 1
ATOM 2607 N N . PRO A 1 307 ? 27.464 10.310 40.629 1.00 80.50 307 PRO A N 1
ATOM 2608 C CA . PRO A 1 307 ? 27.377 11.768 40.704 1.00 80.50 307 PRO A CA 1
ATOM 2609 C C . PRO A 1 307 ? 28.549 12.485 40.020 1.00 80.50 307 PRO A C 1
ATOM 2611 O O . PRO A 1 307 ? 28.338 13.498 39.350 1.00 80.50 307 PRO A O 1
ATOM 2614 N N . LYS A 1 308 ? 29.769 11.935 40.136 1.00 78.31 308 LYS A N 1
ATOM 2615 C CA . LYS A 1 308 ? 30.987 12.465 39.496 1.00 78.31 308 LYS A CA 1
ATOM 2616 C C . LYS A 1 308 ? 30.880 12.445 37.967 1.00 78.31 308 LYS A C 1
ATOM 2618 O O . LYS A 1 308 ? 31.094 13.477 37.331 1.00 78.31 308 LYS A O 1
ATOM 2623 N N . PHE A 1 309 ? 30.452 11.315 37.399 1.00 78.62 309 PHE A N 1
ATOM 2624 C CA . PHE A 1 309 ? 30.240 11.155 35.959 1.00 78.62 309 PHE A CA 1
ATOM 2625 C C . PHE A 1 309 ? 29.172 12.128 35.444 1.00 78.62 309 PHE A C 1
ATOM 2627 O O . PHE A 1 309 ? 29.405 12.880 34.502 1.00 78.62 309 PHE A O 1
ATOM 2634 N N . LYS A 1 310 ? 28.026 12.211 36.131 1.00 76.69 310 LYS A N 1
ATOM 2635 C CA . LYS A 1 310 ? 26.929 13.125 35.775 1.00 76.69 310 LYS A CA 1
ATOM 2636 C C . LYS A 1 310 ? 27.344 14.600 35.819 1.00 76.69 310 LYS A C 1
ATOM 2638 O O . LYS A 1 310 ? 26.890 15.380 34.981 1.00 76.69 310 LYS A O 1
ATOM 2643 N N . LYS A 1 311 ? 28.176 14.993 36.791 1.00 80.81 311 LYS A N 1
ATOM 2644 C CA . LYS A 1 311 ? 28.690 16.365 36.921 1.00 80.81 311 LYS A CA 1
ATOM 2645 C C . LYS A 1 311 ? 29.631 16.713 35.763 1.00 80.81 311 LYS A C 1
ATOM 2647 O O . LYS A 1 311 ? 29.394 17.725 35.108 1.00 80.81 311 LYS A O 1
ATOM 2652 N N . LYS A 1 312 ? 30.623 15.863 35.464 1.00 76.50 312 LYS A N 1
ATOM 2653 C CA . LYS A 1 312 ? 31.569 16.094 34.357 1.00 76.50 312 LYS A CA 1
ATOM 2654 C C . LYS A 1 312 ? 30.874 16.025 32.994 1.00 76.50 312 LYS A C 1
ATOM 2656 O O . LYS A 1 312 ? 31.052 16.929 32.197 1.00 76.50 312 LYS A O 1
ATOM 2661 N N . PHE A 1 313 ? 29.987 15.054 32.763 1.00 76.19 313 PHE A N 1
ATOM 2662 C CA . PHE A 1 313 ? 29.222 14.944 31.513 1.00 76.19 313 PHE A CA 1
ATOM 2663 C C . PHE A 1 313 ? 28.380 16.197 31.227 1.00 76.19 313 PHE A C 1
ATOM 2665 O O . PHE A 1 313 ? 28.345 16.683 30.099 1.00 76.19 313 PHE A O 1
ATOM 2672 N N . LYS A 1 314 ? 27.736 16.766 32.258 1.00 74.44 314 LYS A N 1
ATOM 2673 C CA . LYS A 1 314 ? 27.036 18.054 32.139 1.00 74.44 314 LYS A CA 1
ATOM 2674 C C . LYS A 1 314 ? 27.990 19.207 31.840 1.00 74.44 314 LYS A C 1
ATOM 2676 O O . LYS A 1 314 ? 27.652 20.048 31.020 1.00 74.44 314 LYS A O 1
ATOM 2681 N N . GLN A 1 315 ? 29.147 19.251 32.495 1.00 74.25 315 GLN A N 1
ATOM 2682 C CA . GLN A 1 315 ? 30.157 20.280 32.258 1.00 74.25 315 GLN A CA 1
ATOM 2683 C C . GLN A 1 315 ? 30.681 20.225 30.812 1.00 74.25 315 GLN A C 1
ATOM 2685 O O . GLN A 1 315 ? 30.629 21.233 30.118 1.00 74.25 315 GLN A O 1
ATOM 2690 N N . THR A 1 316 ? 31.033 19.038 30.311 1.00 68.31 316 THR A N 1
ATOM 2691 C CA . THR A 1 316 ? 31.451 18.822 28.917 1.00 68.31 316 THR A CA 1
ATOM 2692 C C . THR A 1 316 ? 30.350 19.212 27.924 1.00 68.31 316 THR A C 1
ATOM 2694 O O . THR A 1 316 ? 30.618 19.870 26.924 1.00 68.31 316 THR A O 1
ATOM 2697 N N . LEU A 1 317 ? 29.085 18.879 28.206 1.00 61.41 317 LEU A N 1
ATOM 2698 C CA . LEU A 1 317 ? 27.940 19.321 27.395 1.00 61.41 317 LEU A CA 1
ATOM 2699 C C . LEU A 1 317 ? 27.794 20.849 27.338 1.00 61.41 317 LEU A C 1
ATOM 2701 O O . LEU A 1 317 ? 27.378 21.379 26.312 1.00 61.41 317 LEU A O 1
ATOM 2705 N N . MET A 1 318 ? 28.117 21.545 28.431 1.00 63.47 318 MET A N 1
ATOM 2706 C CA . MET A 1 318 ? 28.037 23.006 28.520 1.00 63.47 318 MET A CA 1
ATOM 2707 C C . MET A 1 318 ? 29.235 23.703 27.862 1.00 63.47 318 MET A C 1
ATOM 2709 O O . MET A 1 318 ? 29.067 24.806 27.353 1.00 63.47 318 MET A O 1
ATOM 2713 N N . GLU A 1 319 ? 30.411 23.071 27.845 1.00 64.50 319 GLU A N 1
ATOM 2714 C CA . GLU A 1 319 ? 31.631 23.579 27.195 1.00 64.50 319 GLU A CA 1
ATOM 2715 C C . GLU A 1 319 ? 31.568 23.446 25.656 1.00 64.50 319 GLU A C 1
ATOM 2717 O O . GLU A 1 319 ? 32.105 24.281 24.930 1.00 64.50 319 GLU A O 1
ATOM 2722 N N . TYR A 1 320 ? 30.823 22.468 25.127 1.00 58.06 320 TYR A N 1
ATOM 2723 C CA . TYR A 1 320 ? 30.599 22.279 23.687 1.00 58.06 320 TYR A CA 1
ATOM 2724 C C . TYR A 1 320 ? 29.393 23.088 23.154 1.00 58.06 320 TYR A C 1
ATOM 2726 O O . TYR A 1 320 ? 28.431 22.530 22.627 1.00 58.06 320 TYR A O 1
ATOM 2734 N N . GLN A 1 321 ? 29.452 24.424 23.213 1.00 51.81 321 GLN A N 1
ATOM 2735 C CA . GLN A 1 321 ? 28.405 25.329 22.681 1.00 51.81 321 GLN A CA 1
ATOM 2736 C C . GLN A 1 321 ? 28.380 25.477 21.144 1.00 51.81 321 GLN A C 1
ATOM 2738 O O . GLN A 1 321 ? 27.831 26.440 20.611 1.00 51.81 321 GLN A O 1
ATOM 2743 N N . ASN A 1 322 ? 28.947 24.531 20.392 1.00 59.75 322 ASN A N 1
ATOM 2744 C CA . ASN A 1 322 ? 28.790 24.519 18.939 1.00 59.75 322 ASN A CA 1
ATOM 2745 C C . ASN A 1 322 ? 27.478 23.795 18.580 1.00 59.75 322 ASN A C 1
ATOM 2747 O O . ASN A 1 322 ? 27.337 22.600 18.853 1.00 59.75 322 ASN A O 1
ATOM 2751 N N . GLU A 1 323 ? 26.525 24.504 17.959 1.00 56.94 323 GLU A N 1
ATOM 2752 C CA . GLU A 1 323 ? 25.185 23.999 17.593 1.00 56.94 323 GLU A CA 1
ATOM 2753 C C . GLU A 1 323 ? 25.213 22.638 16.879 1.00 56.94 323 GLU A C 1
ATOM 2755 O O . GLU A 1 323 ? 24.312 21.813 17.059 1.00 56.94 323 GLU A O 1
ATOM 2760 N N . GLN A 1 324 ? 26.255 22.381 16.084 1.00 59.25 324 GLN A N 1
ATOM 2761 C CA . GLN A 1 324 ? 26.387 21.133 15.339 1.00 59.25 324 GLN A CA 1
ATOM 2762 C C . GLN A 1 324 ? 26.717 19.937 16.247 1.00 59.25 324 GLN A C 1
ATOM 2764 O O . GLN A 1 324 ? 26.205 18.838 16.033 1.00 59.25 324 GLN A O 1
ATOM 2769 N N . ASN A 1 325 ? 27.497 20.150 17.308 1.00 58.69 325 ASN A N 1
ATOM 2770 C CA . ASN A 1 325 ? 27.838 19.103 18.272 1.00 58.69 325 ASN A CA 1
ATOM 2771 C C . ASN A 1 325 ? 26.664 18.800 19.208 1.00 58.69 325 ASN A C 1
ATOM 2773 O O . ASN A 1 325 ? 26.416 17.634 19.507 1.00 58.69 325 ASN A O 1
ATOM 2777 N N . ILE A 1 326 ? 25.873 19.816 19.575 1.00 56.66 326 ILE A N 1
ATOM 2778 C CA . ILE A 1 326 ? 24.627 19.640 20.339 1.00 56.66 326 ILE A CA 1
ATOM 2779 C C . ILE A 1 326 ? 23.615 18.805 19.541 1.00 56.66 326 ILE A C 1
ATOM 2781 O O . ILE A 1 326 ? 22.971 17.918 20.103 1.00 56.66 326 ILE A O 1
ATOM 2785 N N . LYS A 1 327 ? 23.499 19.030 18.224 1.00 61.59 327 LYS A N 1
ATOM 2786 C CA . LYS A 1 327 ? 22.658 18.199 17.344 1.00 61.59 327 LYS A CA 1
ATOM 2787 C C . LYS A 1 327 ? 23.106 16.741 17.313 1.00 61.59 327 LYS A C 1
ATOM 2789 O O . LYS A 1 327 ? 22.264 15.867 17.493 1.00 61.59 327 LYS A O 1
ATOM 2794 N N . ASN A 1 328 ? 24.403 16.488 17.149 1.00 58.03 328 ASN A N 1
ATOM 2795 C CA . ASN A 1 328 ? 24.940 15.127 17.095 1.00 58.03 328 ASN A CA 1
ATOM 2796 C C . ASN A 1 328 ? 24.761 14.387 18.433 1.00 58.03 328 ASN A C 1
ATOM 2798 O O . ASN A 1 328 ? 24.379 13.220 18.451 1.00 58.03 328 ASN A O 1
ATOM 2802 N N . LEU A 1 329 ? 24.968 15.068 19.567 1.00 51.81 329 LEU A N 1
ATOM 2803 C CA . LEU A 1 329 ? 24.751 14.495 20.902 1.00 51.81 329 LEU A CA 1
ATOM 2804 C C . LEU A 1 329 ? 23.274 14.212 21.179 1.00 51.81 329 LEU A C 1
ATOM 2806 O O . LEU A 1 329 ? 22.944 13.163 21.731 1.00 51.81 329 LEU A O 1
ATOM 2810 N N . LYS A 1 330 ? 22.383 15.113 20.757 1.00 56.28 330 LYS A N 1
ATOM 2811 C CA . LYS A 1 330 ? 20.937 14.903 20.844 1.00 56.28 330 LYS A CA 1
ATOM 2812 C C . LYS A 1 330 ? 20.494 13.720 19.986 1.00 56.28 330 LYS A C 1
ATOM 2814 O O . LYS A 1 330 ? 19.729 12.891 20.456 1.00 56.28 330 LYS A O 1
ATOM 2819 N N . GLU A 1 331 ? 21.022 13.594 18.773 1.00 59.38 331 GLU A N 1
ATOM 2820 C CA . GLU A 1 331 ? 20.738 12.462 17.891 1.00 59.38 331 GLU A CA 1
ATOM 2821 C C . GLU A 1 331 ? 21.245 11.134 18.475 1.00 59.38 331 GLU A C 1
ATOM 2823 O O . GLU A 1 331 ? 20.510 10.147 18.478 1.00 59.38 331 GLU A O 1
ATOM 2828 N N . CYS A 1 332 ? 22.449 11.106 19.057 1.00 49.00 332 CYS A N 1
ATOM 2829 C CA . CYS A 1 332 ? 22.956 9.937 19.782 1.00 49.00 332 CYS A CA 1
ATOM 2830 C C . CYS A 1 332 ? 22.077 9.571 20.988 1.00 49.00 332 CYS A C 1
ATOM 2832 O O . CYS A 1 332 ? 21.782 8.393 21.190 1.00 49.00 332 CYS A O 1
ATOM 2834 N N . TYR A 1 333 ? 21.622 10.558 21.763 1.00 50.69 333 TYR A N 1
ATOM 2835 C CA . TYR A 1 333 ? 20.747 10.344 22.918 1.00 50.69 333 TYR A CA 1
ATOM 2836 C C . TYR A 1 333 ? 19.346 9.858 22.511 1.00 50.69 333 TYR A C 1
ATOM 2838 O O . TYR A 1 333 ? 18.832 8.899 23.088 1.00 50.69 333 TYR A O 1
ATOM 2846 N N . ASP A 1 334 ? 18.757 10.450 21.470 1.00 54.09 334 ASP A N 1
ATOM 2847 C CA . ASP A 1 334 ? 17.457 10.055 20.920 1.00 54.09 334 ASP A CA 1
ATOM 2848 C C . ASP A 1 334 ? 17.517 8.644 20.313 1.00 54.09 334 ASP A C 1
ATOM 2850 O O . ASP A 1 334 ? 16.591 7.846 20.483 1.00 54.09 334 ASP A O 1
ATOM 2854 N N . ASN A 1 335 ? 18.619 8.296 19.642 1.00 52.78 335 ASN A N 1
ATOM 2855 C CA . ASN A 1 335 ? 18.845 6.949 19.123 1.00 52.78 335 ASN A CA 1
ATOM 2856 C C . ASN A 1 335 ? 19.046 5.940 20.256 1.00 52.78 335 ASN A C 1
ATOM 2858 O O . ASN A 1 335 ? 18.444 4.868 20.221 1.00 52.78 335 ASN A O 1
ATOM 2862 N N . PHE A 1 336 ? 19.811 6.288 21.292 1.00 54.25 336 PHE A N 1
ATOM 2863 C CA . PHE A 1 336 ? 19.963 5.452 22.481 1.00 54.25 336 PHE A CA 1
ATOM 2864 C C . PHE A 1 336 ? 18.614 5.194 23.161 1.00 54.25 336 PHE A C 1
ATOM 2866 O O . PHE A 1 336 ? 18.280 4.040 23.423 1.00 54.25 336 PHE A O 1
ATOM 2873 N N . LEU A 1 337 ? 17.794 6.231 23.371 1.00 48.69 337 LEU A N 1
ATOM 2874 C CA . LEU A 1 337 ? 16.446 6.092 23.926 1.00 48.69 337 LEU A CA 1
ATOM 2875 C C . LEU A 1 337 ? 15.551 5.216 23.051 1.00 48.69 337 LEU A C 1
ATOM 2877 O O . LEU A 1 337 ? 14.883 4.339 23.588 1.00 48.69 337 LEU A O 1
ATOM 2881 N N . LYS A 1 338 ? 15.572 5.384 21.722 1.00 50.97 338 LYS A N 1
ATOM 2882 C CA . LYS A 1 338 ? 14.827 4.521 20.789 1.00 50.97 338 LYS A CA 1
ATOM 2883 C C . LYS A 1 338 ? 15.252 3.061 20.889 1.00 50.97 338 LYS A C 1
ATOM 2885 O O . LYS A 1 338 ? 14.388 2.191 20.958 1.00 50.97 338 LYS A O 1
ATOM 2890 N N . TYR A 1 339 ? 16.555 2.784 20.936 1.00 48.56 339 TYR A N 1
ATOM 2891 C CA . TYR A 1 339 ? 17.068 1.422 21.093 1.00 48.56 339 TYR A CA 1
ATOM 2892 C C . TYR A 1 339 ? 16.700 0.827 22.451 1.00 48.56 339 TYR A C 1
ATOM 2894 O O . TYR A 1 339 ? 16.311 -0.337 22.524 1.00 48.56 339 TYR A O 1
ATOM 2902 N N . HIS A 1 340 ? 16.753 1.627 23.515 1.00 49.62 340 HIS A N 1
ATOM 2903 C CA . HIS A 1 340 ? 16.384 1.187 24.853 1.00 49.62 340 HIS A CA 1
ATOM 2904 C C . HIS A 1 340 ? 14.876 0.940 24.982 1.00 49.62 340 HIS A C 1
ATOM 2906 O O . HIS A 1 340 ? 14.484 -0.038 25.617 1.00 49.62 340 HIS A O 1
ATOM 2912 N N . LEU A 1 341 ? 14.038 1.772 24.350 1.00 44.06 341 LEU A N 1
ATOM 2913 C CA . LEU A 1 341 ? 12.589 1.577 24.272 1.00 44.06 341 LEU A CA 1
ATOM 2914 C C . LEU A 1 341 ? 12.255 0.329 23.452 1.00 44.06 341 LEU A C 1
ATOM 2916 O O . LEU A 1 341 ? 11.431 -0.469 23.875 1.00 44.06 341 LEU A O 1
ATOM 2920 N N . PHE A 1 342 ? 12.927 0.125 22.319 1.00 48.47 342 PHE A N 1
ATOM 2921 C CA . PHE A 1 342 ? 12.740 -1.045 21.461 1.00 48.47 342 PHE A CA 1
ATOM 2922 C C . PHE A 1 342 ? 13.110 -2.346 22.183 1.00 48.47 342 PHE A C 1
ATOM 2924 O O . PHE A 1 342 ? 12.336 -3.301 22.178 1.00 48.47 342 PHE A O 1
ATOM 2931 N N . PHE A 1 343 ? 14.255 -2.375 22.873 1.00 46.84 343 PHE A N 1
ATOM 2932 C CA . PHE A 1 343 ? 14.646 -3.525 23.691 1.00 46.84 343 PHE A CA 1
ATOM 2933 C C . PHE A 1 343 ? 13.695 -3.745 24.867 1.00 46.84 343 PHE A C 1
ATOM 2935 O O . PHE A 1 343 ? 13.364 -4.887 25.171 1.00 46.84 343 PHE A O 1
ATOM 2942 N N . TYR A 1 344 ? 13.235 -2.672 25.513 1.00 44.50 344 TYR A N 1
ATOM 2943 C CA . TYR A 1 344 ? 12.294 -2.759 26.625 1.00 44.50 344 TYR A CA 1
ATOM 2944 C C . TYR A 1 344 ? 10.922 -3.278 26.173 1.00 44.50 344 TYR A C 1
ATOM 2946 O O . TYR A 1 344 ? 10.371 -4.155 26.826 1.00 44.50 344 TYR A O 1
ATOM 2954 N N . ILE A 1 345 ? 10.407 -2.817 25.029 1.00 49.03 345 ILE A N 1
ATOM 2955 C CA . ILE A 1 345 ? 9.143 -3.284 24.438 1.00 49.03 345 ILE A CA 1
ATOM 2956 C C . ILE A 1 345 ? 9.245 -4.759 24.035 1.00 49.03 345 ILE A C 1
ATOM 2958 O O . ILE A 1 345 ? 8.378 -5.545 24.403 1.00 49.03 345 ILE A O 1
ATOM 2962 N N . ASN A 1 346 ? 10.328 -5.170 23.372 1.00 46.22 346 ASN A N 1
ATOM 2963 C CA . ASN A 1 346 ? 10.517 -6.572 22.982 1.00 46.22 346 ASN A CA 1
ATOM 2964 C C . ASN A 1 346 ? 10.730 -7.496 24.193 1.00 46.22 346 ASN A C 1
ATOM 2966 O O . ASN A 1 346 ? 10.252 -8.629 24.201 1.00 46.22 346 ASN A O 1
ATOM 2970 N N . TYR A 1 347 ? 11.409 -7.016 25.241 1.00 47.75 347 TYR A N 1
ATOM 2971 C CA . TYR A 1 347 ? 11.547 -7.744 26.503 1.00 47.75 347 TYR A CA 1
ATOM 2972 C C . TYR A 1 347 ? 10.194 -7.892 27.216 1.00 47.75 347 TYR A C 1
ATOM 2974 O O . TYR A 1 347 ? 9.890 -8.969 27.721 1.00 47.75 347 TYR A O 1
ATOM 2982 N N . GLN A 1 348 ? 9.351 -6.854 27.193 1.00 45.31 348 GLN A N 1
ATOM 2983 C CA . GLN A 1 348 ? 7.985 -6.896 27.724 1.00 45.31 348 GLN A CA 1
ATOM 2984 C C . GLN A 1 348 ? 7.083 -7.842 26.923 1.00 45.31 348 GLN A C 1
ATOM 2986 O O . GLN A 1 348 ? 6.374 -8.637 27.527 1.00 45.31 348 GLN A O 1
ATOM 2991 N N . GLU A 1 349 ? 7.142 -7.845 25.587 1.00 45.41 349 GLU A N 1
ATOM 2992 C CA . GLU A 1 349 ? 6.383 -8.799 24.760 1.00 45.41 349 GLU A CA 1
ATOM 2993 C C . GLU A 1 349 ? 6.790 -10.258 25.016 1.00 45.41 349 GLU A C 1
ATOM 2995 O O . GLU A 1 349 ? 5.952 -11.161 24.953 1.00 45.41 349 GLU A O 1
ATOM 3000 N N . HIS A 1 350 ? 8.065 -10.497 25.333 1.00 41.78 350 HIS A N 1
ATOM 3001 C CA . HIS A 1 350 ? 8.571 -11.828 25.659 1.00 41.78 350 HIS A CA 1
ATOM 3002 C C . HIS A 1 350 ? 8.267 -12.241 27.111 1.00 41.78 350 HIS A C 1
ATOM 3004 O O . HIS A 1 350 ? 8.018 -13.418 27.369 1.00 41.78 350 HIS A O 1
ATOM 3010 N N . ALA A 1 351 ? 8.243 -11.290 28.052 1.00 43.94 351 ALA A N 1
ATOM 3011 C CA . ALA A 1 351 ? 7.866 -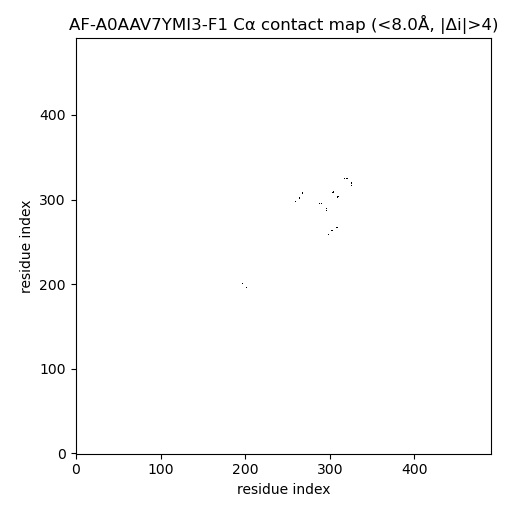11.518 29.449 1.00 43.94 351 ALA A CA 1
ATOM 3012 C C . ALA A 1 351 ? 6.346 -11.717 29.614 1.00 43.94 351 ALA A C 1
ATOM 3014 O O . ALA A 1 351 ? 5.923 -12.621 30.330 1.00 43.94 351 ALA A O 1
ATOM 3015 N N . LEU A 1 352 ? 5.525 -10.957 28.878 1.00 46.56 352 LEU A N 1
ATOM 3016 C CA . LEU A 1 352 ? 4.059 -11.079 28.850 1.00 46.56 352 LEU A CA 1
ATOM 3017 C C . LEU A 1 352 ? 3.573 -12.407 28.256 1.00 46.56 352 LEU A C 1
ATOM 3019 O O . LEU A 1 352 ? 2.458 -12.832 28.545 1.00 46.56 352 LEU A O 1
ATOM 3023 N N . LYS A 1 353 ? 4.389 -13.076 27.433 1.00 46.03 353 LYS A N 1
ATOM 3024 C CA . LYS A 1 353 ? 4.071 -14.415 26.917 1.00 46.03 353 LYS A CA 1
ATOM 3025 C C . LYS A 1 353 ? 4.286 -15.534 27.939 1.00 46.03 353 LYS A C 1
ATOM 3027 O O . LYS A 1 353 ? 3.717 -16.601 27.740 1.00 46.03 353 LYS A O 1
ATOM 3032 N N . ASN A 1 354 ? 5.067 -15.304 29.002 1.00 47.72 354 ASN A N 1
ATOM 3033 C CA . ASN A 1 354 ? 5.620 -16.385 29.824 1.00 47.72 354 ASN A CA 1
ATOM 3034 C C . ASN A 1 354 ? 5.423 -16.248 31.348 1.00 47.72 354 ASN A C 1
ATOM 3036 O O . ASN A 1 354 ? 6.039 -17.022 32.077 1.00 47.72 354 ASN A O 1
ATOM 3040 N N . TRP A 1 355 ? 4.577 -15.347 31.869 1.00 41.19 355 TRP A N 1
ATOM 3041 C CA . TRP A 1 355 ? 4.335 -15.315 33.320 1.00 41.19 355 TRP A CA 1
ATOM 3042 C C . TRP A 1 355 ? 2.902 -14.992 33.754 1.00 41.19 355 TRP A C 1
ATOM 3044 O O . TRP A 1 355 ? 2.319 -13.983 33.366 1.00 41.19 355 TRP A O 1
ATOM 3054 N N . GLU A 1 356 ? 2.385 -15.844 34.642 1.00 45.41 356 GLU A N 1
ATOM 3055 C CA . GLU A 1 356 ? 1.251 -15.583 35.526 1.00 45.41 356 GLU A CA 1
ATOM 3056 C C . GLU A 1 356 ? 1.770 -15.010 36.857 1.00 45.41 356 GLU A C 1
ATOM 3058 O O . GLU A 1 356 ? 2.603 -15.637 37.509 1.00 45.41 356 GLU A O 1
ATOM 3063 N N . THR A 1 357 ? 1.284 -13.827 37.259 1.00 39.12 357 THR A N 1
ATOM 3064 C CA . THR A 1 357 ? 0.773 -13.454 38.606 1.00 39.12 357 THR A CA 1
ATOM 3065 C C . THR A 1 357 ? 0.892 -11.953 38.932 1.00 39.12 357 THR A C 1
ATOM 3067 O O . THR A 1 357 ? 1.763 -11.214 38.482 1.00 39.12 357 THR A O 1
ATOM 3070 N N . THR A 1 358 ? -0.050 -11.510 39.764 1.00 46.94 358 THR A N 1
ATOM 3071 C CA . THR A 1 358 ? -0.773 -10.228 39.722 1.00 46.94 358 THR A CA 1
ATOM 3072 C C . THR A 1 358 ? -0.349 -9.188 40.774 1.00 46.94 358 THR A C 1
ATOM 3074 O O . THR A 1 358 ? -1.160 -8.364 41.188 1.00 46.94 358 THR A O 1
ATOM 3077 N N . LYS A 1 359 ? 0.898 -9.186 41.266 1.00 42.12 359 LYS A N 1
ATOM 3078 C CA . LYS A 1 359 ? 1.307 -8.255 42.352 1.00 42.12 359 LYS A CA 1
ATOM 3079 C C . LYS A 1 359 ? 2.378 -7.223 41.986 1.00 42.12 359 LYS A C 1
ATOM 3081 O O . LYS A 1 359 ? 2.520 -6.230 42.697 1.00 42.12 359 LYS A O 1
ATOM 3086 N N . ILE A 1 360 ? 3.075 -7.397 40.865 1.00 43.78 360 ILE A N 1
ATOM 3087 C CA . ILE A 1 360 ? 4.159 -6.498 40.426 1.00 43.78 360 ILE A CA 1
ATOM 3088 C C . ILE A 1 360 ? 3.624 -5.279 39.643 1.00 43.78 360 ILE A C 1
ATOM 3090 O O . ILE A 1 360 ? 4.238 -4.208 39.654 1.00 43.78 360 ILE A O 1
ATOM 3094 N N . GLU A 1 361 ? 2.436 -5.389 39.042 1.00 48.75 361 GLU A N 1
ATOM 3095 C CA . GLU A 1 361 ? 1.869 -4.368 38.149 1.00 48.75 361 GLU A CA 1
ATOM 3096 C C . GLU A 1 361 ? 1.598 -3.027 38.854 1.00 48.75 361 GLU A C 1
ATOM 3098 O O . GLU A 1 361 ? 1.928 -1.974 38.312 1.00 48.75 361 GLU A O 1
ATOM 3103 N N . ASN A 1 362 ? 1.127 -3.029 40.104 1.00 41.78 362 ASN A N 1
ATOM 3104 C CA . ASN A 1 362 ? 0.780 -1.782 40.801 1.00 41.78 362 ASN A CA 1
ATOM 3105 C C . ASN A 1 362 ? 2.007 -0.941 41.216 1.00 41.78 362 ASN A C 1
ATOM 3107 O O . ASN A 1 362 ? 1.944 0.287 41.207 1.00 41.78 362 ASN A O 1
ATOM 3111 N N . SER A 1 363 ? 3.146 -1.576 41.519 1.00 46.00 363 SER A N 1
ATOM 3112 C CA . SER A 1 363 ? 4.403 -0.873 41.847 1.00 46.00 363 SER A CA 1
ATOM 3113 C C . SER A 1 363 ? 5.045 -0.253 40.600 1.00 46.00 363 SER A C 1
ATOM 3115 O O . SER A 1 363 ? 5.519 0.887 40.620 1.00 46.00 363 SER A O 1
ATOM 3117 N N . LEU A 1 364 ? 5.003 -0.975 39.477 1.00 48.44 364 LEU A N 1
ATOM 3118 C CA . LEU A 1 364 ? 5.533 -0.508 38.197 1.00 48.44 364 LEU A CA 1
ATOM 3119 C C . LEU A 1 364 ? 4.682 0.607 37.588 1.00 48.44 364 LEU A C 1
ATOM 3121 O O . LEU A 1 364 ? 5.249 1.576 37.088 1.00 48.44 364 LEU A O 1
ATOM 3125 N N . ILE A 1 365 ? 3.354 0.530 37.707 1.00 57.06 365 ILE A N 1
ATOM 3126 C CA . ILE A 1 365 ? 2.438 1.595 37.277 1.00 57.06 365 ILE A CA 1
ATOM 3127 C C . ILE A 1 365 ? 2.690 2.884 38.073 1.00 57.06 365 ILE A C 1
ATOM 3129 O O . ILE A 1 365 ? 2.774 3.958 37.478 1.00 57.06 365 ILE A O 1
ATOM 3133 N N . TYR A 1 366 ? 2.918 2.789 39.388 1.00 49.69 366 TYR A N 1
ATOM 3134 C CA . TYR A 1 366 ? 3.246 3.951 40.221 1.00 49.69 366 TYR A CA 1
ATOM 3135 C C . TYR A 1 366 ? 4.612 4.565 39.860 1.00 49.69 366 TYR A C 1
ATOM 3137 O O . TYR A 1 366 ? 4.741 5.783 39.740 1.00 49.69 366 TYR A O 1
ATOM 3145 N N . ARG A 1 367 ? 5.633 3.739 39.581 1.00 48.12 367 ARG A N 1
ATOM 3146 C CA . ARG A 1 367 ? 6.952 4.216 39.115 1.00 48.12 367 ARG A CA 1
ATOM 3147 C C . ARG A 1 367 ? 6.884 4.856 37.726 1.00 48.12 367 ARG A C 1
ATOM 3149 O O . ARG A 1 367 ? 7.540 5.875 37.504 1.00 48.12 367 ARG A O 1
ATOM 3156 N N . LEU A 1 368 ? 6.070 4.314 36.816 1.00 53.44 368 LEU A N 1
ATOM 3157 C CA . LEU A 1 368 ? 5.815 4.917 35.505 1.00 53.44 368 LEU A CA 1
ATOM 3158 C C . LEU A 1 368 ? 5.107 6.271 35.656 1.00 53.44 368 LEU A C 1
ATOM 3160 O O . LEU A 1 368 ? 5.477 7.236 34.993 1.00 53.44 368 LEU A O 1
ATOM 3164 N N . PHE A 1 369 ? 4.148 6.371 36.578 1.00 54.91 369 PHE A N 1
ATOM 3165 C CA . PHE A 1 369 ? 3.423 7.603 36.887 1.00 54.91 369 PHE A CA 1
ATOM 3166 C C . PHE A 1 369 ? 4.333 8.689 37.497 1.00 54.91 369 PHE A C 1
ATOM 3168 O O . PHE A 1 369 ? 4.295 9.845 37.070 1.00 54.91 369 PHE A O 1
ATOM 3175 N N . CYS A 1 370 ? 5.231 8.330 38.422 1.00 47.91 370 CYS A N 1
ATOM 3176 C CA . CYS A 1 370 ? 6.233 9.251 38.977 1.00 47.91 370 CYS A CA 1
ATOM 3177 C C . CYS A 1 370 ? 7.296 9.678 37.946 1.00 47.91 370 CYS A C 1
ATOM 3179 O O . CYS A 1 370 ? 7.773 10.814 37.974 1.00 47.91 370 CYS A O 1
ATOM 3181 N N . ALA A 1 371 ? 7.670 8.790 37.019 1.00 48.53 371 ALA A N 1
ATOM 3182 C CA . ALA A 1 371 ? 8.566 9.133 35.919 1.00 48.53 371 ALA A CA 1
ATOM 3183 C C . ALA A 1 371 ? 7.883 10.111 34.948 1.00 48.53 371 ALA A C 1
ATOM 3185 O O . ALA A 1 371 ? 8.435 11.168 34.652 1.00 48.53 371 ALA A O 1
ATOM 3186 N N . LEU A 1 372 ? 6.647 9.825 34.531 1.00 46.19 372 LEU A N 1
ATOM 3187 C CA . LEU A 1 372 ? 5.878 10.667 33.610 1.00 46.19 372 LEU A CA 1
ATOM 3188 C C . LEU A 1 372 ? 5.547 12.052 34.192 1.00 46.19 372 LEU A C 1
ATOM 3190 O O . LEU A 1 372 ? 5.558 13.043 33.465 1.00 46.19 372 LEU A O 1
ATOM 3194 N N . THR A 1 373 ? 5.326 12.160 35.504 1.00 46.50 373 THR A N 1
ATOM 3195 C CA . THR A 1 373 ? 5.123 13.458 36.176 1.00 46.50 373 THR A CA 1
ATOM 3196 C C . THR A 1 373 ? 6.410 14.285 36.283 1.00 46.50 373 THR A C 1
ATOM 3198 O O . THR A 1 373 ? 6.343 15.502 36.123 1.00 46.50 373 THR A O 1
ATOM 3201 N N . LYS A 1 374 ? 7.591 13.664 36.440 1.00 41.41 374 LYS A N 1
ATOM 3202 C CA . LYS A 1 374 ? 8.891 14.366 36.347 1.00 41.41 374 LYS A CA 1
ATOM 3203 C C . LYS A 1 374 ? 9.251 14.793 34.918 1.00 41.41 374 LYS A C 1
ATOM 3205 O O . LYS A 1 374 ? 9.895 15.825 34.754 1.00 41.41 374 LYS A O 1
ATOM 3210 N N . PHE A 1 375 ? 8.817 14.047 33.901 1.00 43.59 375 PHE A N 1
ATOM 3211 C CA . PHE A 1 375 ? 9.037 14.380 32.485 1.00 43.59 375 PHE A CA 1
ATOM 3212 C C . PHE A 1 375 ? 8.092 15.473 31.948 1.00 43.59 375 PHE A C 1
ATOM 3214 O O . PHE A 1 375 ? 8.454 16.188 31.019 1.00 43.59 375 PHE A O 1
ATOM 3221 N N . ASN A 1 376 ? 6.918 15.679 32.555 1.00 42.19 376 ASN A N 1
ATOM 3222 C CA . ASN A 1 376 ? 5.924 16.671 32.107 1.00 42.19 376 ASN A CA 1
ATOM 3223 C C . ASN A 1 376 ? 6.284 18.149 32.371 1.00 42.19 376 ASN A C 1
ATOM 3225 O O . ASN A 1 376 ? 5.527 19.039 31.978 1.00 42.19 376 ASN A O 1
ATOM 3229 N N . ASN A 1 377 ? 7.426 18.421 33.009 1.00 43.84 377 ASN A N 1
ATOM 3230 C CA . ASN A 1 377 ? 7.970 19.775 33.158 1.00 43.84 377 ASN A CA 1
ATOM 3231 C C . ASN A 1 377 ? 8.947 20.158 32.028 1.00 43.84 377 ASN A C 1
ATOM 3233 O O . ASN A 1 377 ? 9.495 21.258 32.054 1.00 43.84 377 ASN A O 1
ATOM 3237 N N . ASP A 1 378 ? 9.153 19.286 31.034 1.00 41.88 378 ASP A N 1
ATOM 3238 C CA . ASP A 1 378 ? 10.025 19.538 29.883 1.00 41.88 378 ASP A CA 1
ATOM 3239 C C . ASP A 1 378 ? 9.196 19.960 28.642 1.00 41.88 378 ASP A C 1
ATOM 3241 O O . ASP A 1 378 ? 8.366 19.181 28.161 1.00 41.88 378 ASP A O 1
ATOM 3245 N N . PRO A 1 379 ? 9.354 21.187 28.104 1.00 40.22 379 PRO A N 1
ATOM 3246 C CA . PRO A 1 379 ? 8.452 21.760 27.094 1.00 40.22 379 PRO A CA 1
ATOM 3247 C C . PRO A 1 379 ? 8.536 21.155 25.672 1.00 40.22 379 PRO A C 1
ATOM 3249 O O . PRO A 1 379 ? 7.977 21.736 24.739 1.00 40.22 379 PRO A O 1
ATOM 3252 N N . TYR A 1 380 ? 9.196 20.007 25.470 1.00 41.38 380 TYR A N 1
ATOM 3253 C CA . TYR A 1 380 ? 9.545 19.497 24.132 1.00 41.38 380 TYR A CA 1
ATOM 3254 C C . TYR A 1 380 ? 8.930 18.149 23.699 1.00 41.38 380 TYR A C 1
ATOM 3256 O O . TYR A 1 380 ? 9.199 17.715 22.577 1.00 41.38 380 TYR A O 1
ATOM 3264 N N . PHE A 1 381 ? 8.059 17.508 24.485 1.00 42.59 381 PHE A N 1
ATOM 3265 C CA . PHE A 1 381 ? 7.361 16.277 24.059 1.00 42.59 381 PHE A CA 1
ATOM 3266 C C . PHE A 1 381 ? 5.988 16.570 23.420 1.00 42.59 381 PHE A C 1
ATOM 3268 O O . PHE A 1 381 ? 5.201 17.347 23.953 1.00 42.59 381 PHE A O 1
ATOM 3275 N N . THR A 1 382 ? 5.707 15.981 22.247 1.00 43.72 382 THR A N 1
ATOM 3276 C CA . THR A 1 382 ? 4.547 16.325 21.385 1.00 43.72 382 THR A CA 1
ATOM 3277 C C . THR A 1 382 ? 3.805 15.118 20.795 1.00 43.72 382 THR A C 1
ATOM 3279 O O . THR A 1 382 ? 3.327 15.202 19.666 1.00 43.72 382 THR A O 1
ATOM 3282 N N . ASP A 1 383 ? 3.657 14.013 21.533 1.00 48.47 383 ASP A N 1
ATOM 3283 C CA . ASP A 1 383 ? 2.781 12.920 21.076 1.00 48.47 383 ASP A CA 1
ATOM 3284 C C . ASP A 1 383 ? 1.660 12.596 22.079 1.00 48.47 383 ASP A C 1
ATOM 3286 O O . ASP A 1 383 ? 1.801 11.808 23.015 1.00 48.47 383 ASP A O 1
ATOM 3290 N N . ASP A 1 384 ? 0.528 13.281 21.890 1.00 53.62 384 ASP A N 1
ATOM 3291 C CA . ASP A 1 384 ? -0.641 13.287 22.782 1.00 53.62 384 ASP A CA 1
ATOM 3292 C C . ASP A 1 384 ? -1.536 12.036 22.641 1.00 53.62 384 ASP A C 1
ATOM 3294 O O . ASP A 1 384 ? -2.425 11.804 23.470 1.00 53.62 384 ASP A O 1
ATOM 3298 N N . GLU A 1 385 ? -1.346 11.231 21.587 1.00 48.91 385 GLU A N 1
ATOM 3299 C CA . GLU A 1 385 ? -2.239 10.113 21.252 1.00 48.91 385 GLU A CA 1
ATOM 3300 C C . GLU A 1 385 ? -1.962 8.853 22.093 1.00 48.91 385 GLU A C 1
ATOM 3302 O O . GLU A 1 385 ? -2.896 8.135 22.466 1.00 48.91 385 GLU A O 1
ATOM 3307 N N . GLU A 1 386 ? -0.703 8.602 22.463 1.00 49.75 386 GLU A N 1
ATOM 3308 C CA . GLU A 1 386 ? -0.330 7.473 23.329 1.00 49.75 386 GLU A CA 1
ATOM 3309 C C . GLU A 1 386 ? -0.661 7.741 24.804 1.00 49.75 386 GLU A C 1
ATOM 3311 O O . GLU A 1 386 ? -1.209 6.870 25.485 1.00 49.75 386 GLU A O 1
ATOM 3316 N N . LEU A 1 387 ? -0.472 8.982 25.268 1.00 50.69 387 LEU A N 1
ATOM 3317 C CA . LEU A 1 387 ? -0.890 9.434 26.603 1.00 50.69 387 LEU A CA 1
ATOM 3318 C C . LEU A 1 387 ? -2.410 9.315 26.810 1.00 50.69 387 LEU A C 1
ATOM 3320 O O . LEU A 1 387 ? -2.871 8.976 27.901 1.00 50.69 387 LEU A O 1
ATOM 3324 N N . PHE A 1 388 ? -3.208 9.539 25.761 1.00 51.84 388 PHE A N 1
ATOM 3325 C CA . PHE A 1 388 ? -4.666 9.405 25.821 1.00 51.84 388 PHE A CA 1
ATOM 3326 C C . PHE A 1 388 ? -5.137 7.946 25.900 1.00 51.84 388 PHE A C 1
ATOM 3328 O O . PHE A 1 388 ? -6.091 7.645 26.622 1.00 51.84 388 PHE A O 1
ATOM 3335 N N . LYS A 1 389 ? -4.461 7.027 25.199 1.00 51.88 389 LYS A N 1
ATOM 3336 C CA . LYS A 1 389 ? -4.749 5.586 25.296 1.00 51.88 389 LYS A CA 1
ATOM 3337 C C . LYS A 1 389 ? -4.445 5.062 26.699 1.00 51.88 389 LYS A C 1
ATOM 3339 O O . LYS A 1 389 ? -5.252 4.304 27.225 1.00 51.88 389 LYS A O 1
ATOM 3344 N N . LEU A 1 390 ? -3.368 5.546 27.326 1.00 45.06 390 LEU A N 1
ATOM 3345 C CA . LEU A 1 390 ? -3.017 5.213 28.709 1.00 45.06 390 LEU A CA 1
ATOM 3346 C C . LEU A 1 390 ? -4.005 5.810 29.729 1.00 45.06 390 LEU A C 1
ATOM 3348 O O . LEU A 1 390 ? -4.398 5.129 30.670 1.00 45.06 390 LEU A O 1
ATOM 3352 N N . SER A 1 391 ? -4.452 7.055 29.529 1.00 46.25 391 SER A N 1
ATOM 3353 C CA . SER A 1 391 ? -5.394 7.749 30.424 1.00 46.25 391 SER A CA 1
ATOM 3354 C C . SER A 1 391 ? -6.771 7.085 30.504 1.00 46.25 391 SER A C 1
ATOM 3356 O O . SER A 1 391 ? -7.400 7.140 31.559 1.00 46.25 391 SER A O 1
ATOM 3358 N N . ASN A 1 392 ? -7.272 6.499 29.414 1.00 48.94 392 ASN A N 1
ATOM 3359 C CA . ASN A 1 392 ? -8.609 5.893 29.402 1.00 48.94 392 ASN A CA 1
ATOM 3360 C C . ASN A 1 392 ? -8.661 4.537 30.122 1.00 48.94 392 ASN A C 1
ATOM 3362 O O . ASN A 1 392 ? -9.739 4.095 30.507 1.00 48.94 392 ASN A O 1
ATOM 3366 N N . SER A 1 393 ? -7.512 3.900 30.355 1.00 46.62 393 SER A N 1
ATOM 3367 C CA . SER A 1 393 ? -7.406 2.642 31.109 1.00 46.62 393 SER A CA 1
ATOM 3368 C C . SER A 1 393 ? -7.554 2.796 32.632 1.00 46.62 393 SER A C 1
ATOM 3370 O O . SER A 1 393 ? -7.704 1.787 33.311 1.00 46.62 393 SER A O 1
ATOM 3372 N N . PHE A 1 394 ? -7.552 4.019 33.180 1.00 41.50 394 PHE A N 1
ATOM 3373 C CA . PHE A 1 394 ? -7.527 4.280 34.633 1.00 41.50 394 PHE A CA 1
ATOM 3374 C C . PHE A 1 394 ? -8.830 4.874 35.206 1.00 41.50 394 PHE A C 1
ATOM 3376 O O . PHE A 1 394 ? -8.822 5.486 36.267 1.00 41.50 394 PHE A O 1
ATOM 3383 N N . GLN A 1 395 ? -9.974 4.681 34.541 1.00 44.88 395 GLN A N 1
ATOM 3384 C CA . GLN A 1 395 ? -11.259 5.344 34.847 1.00 44.88 395 GLN A CA 1
ATOM 3385 C C . GLN A 1 395 ? -11.938 5.020 36.203 1.00 44.88 395 GLN A C 1
ATOM 3387 O O . GLN A 1 395 ? -13.108 5.354 36.367 1.00 44.88 395 GLN A O 1
ATOM 3392 N N . SER A 1 396 ? -11.272 4.407 37.187 1.00 47.16 396 SER A N 1
ATOM 3393 C CA . SER A 1 396 ? -11.947 3.998 38.437 1.00 47.16 396 SER A CA 1
ATOM 3394 C C . SER A 1 396 ? -11.307 4.423 39.759 1.00 47.16 396 SER A C 1
ATOM 3396 O O . SER A 1 396 ? -11.754 3.934 40.791 1.00 47.16 396 SER A O 1
ATOM 3398 N N . VAL A 1 397 ? -10.336 5.347 39.794 1.00 43.06 397 VAL A N 1
ATOM 3399 C CA . VAL A 1 397 ? -9.747 5.762 41.083 1.00 43.06 397 VAL A CA 1
ATOM 3400 C C . VAL A 1 397 ? -9.481 7.276 41.160 1.00 43.06 397 VAL A C 1
ATOM 3402 O O . VAL A 1 397 ? -8.802 7.848 40.314 1.00 43.06 397 VAL A O 1
ATOM 3405 N N . ASP A 1 398 ? -10.008 7.869 42.233 1.00 57.31 398 ASP A N 1
ATOM 3406 C CA . ASP A 1 398 ? -9.699 9.156 42.877 1.00 57.31 398 ASP A CA 1
ATOM 3407 C C . ASP A 1 398 ? -10.228 10.517 42.346 1.00 57.31 398 ASP A C 1
ATOM 3409 O O . ASP A 1 398 ? -10.068 10.863 41.173 1.00 57.31 398 ASP A O 1
ATOM 3413 N N . PRO A 1 399 ? -10.725 11.399 43.252 1.00 49.75 399 PRO A N 1
ATOM 3414 C CA . PRO A 1 399 ? -11.060 12.803 42.965 1.00 49.75 399 PRO A CA 1
ATOM 3415 C C . PRO A 1 399 ? -9.884 13.643 42.437 1.00 49.75 399 PRO A C 1
ATOM 3417 O O . PRO A 1 399 ? -10.087 14.599 41.687 1.00 49.75 399 PRO A O 1
ATOM 3420 N N . ILE A 1 400 ? -8.643 13.271 42.771 1.00 51.03 400 ILE A N 1
ATOM 3421 C CA . ILE A 1 400 ? -7.418 13.932 42.286 1.00 51.03 400 ILE A CA 1
ATOM 3422 C C . ILE A 1 400 ? -7.296 13.805 40.754 1.00 51.03 400 ILE A C 1
ATOM 3424 O O . ILE A 1 400 ? -6.815 14.722 40.080 1.00 51.03 400 ILE A O 1
ATOM 3428 N N . PHE A 1 401 ? -7.815 12.716 40.176 1.00 54.50 401 PHE A N 1
ATOM 3429 C CA . PHE A 1 401 ? -7.793 12.481 38.734 1.00 54.50 401 PHE A CA 1
ATOM 3430 C C . PHE A 1 401 ? -8.702 13.455 37.964 1.00 54.50 401 PHE A C 1
ATOM 3432 O O . PHE A 1 401 ? -8.359 13.882 36.859 1.00 54.50 401 PHE A O 1
ATOM 3439 N N . ASN A 1 402 ? -9.816 13.896 38.561 1.00 59.91 402 ASN A N 1
ATOM 3440 C CA . ASN A 1 402 ? -10.730 14.858 37.932 1.00 59.91 402 ASN A CA 1
ATOM 3441 C C . ASN A 1 402 ? -10.115 16.260 37.802 1.00 59.91 402 ASN A C 1
ATOM 3443 O O . ASN A 1 402 ? -10.261 16.897 36.756 1.00 59.91 402 ASN A O 1
ATOM 3447 N N . ASN A 1 403 ? -9.356 16.716 38.802 1.00 63.81 403 ASN A N 1
ATOM 3448 C CA . ASN A 1 403 ? -8.633 17.991 38.716 1.00 63.81 403 ASN A CA 1
ATOM 3449 C C . ASN A 1 403 ? -7.533 17.940 37.643 1.00 63.81 403 ASN A C 1
ATOM 3451 O O . ASN A 1 403 ? -7.359 18.889 36.876 1.00 63.81 403 ASN A O 1
ATOM 3455 N N . PHE A 1 404 ? -6.847 16.803 37.507 1.00 59.75 404 PHE A N 1
ATOM 3456 C CA . PHE A 1 404 ? -5.849 16.611 36.454 1.00 59.75 404 PHE A CA 1
ATOM 3457 C C . PHE A 1 404 ? -6.472 16.593 35.048 1.00 59.75 404 PHE A C 1
ATOM 3459 O O . PHE A 1 404 ? -5.946 17.225 34.128 1.00 59.75 404 PHE A O 1
ATOM 3466 N N . GLN A 1 405 ? -7.635 15.952 34.881 1.00 70.50 405 GLN A N 1
ATOM 3467 C CA . GLN A 1 405 ? -8.394 15.989 33.626 1.00 70.50 405 GLN A CA 1
ATOM 3468 C C . GLN A 1 405 ? -8.766 17.425 33.235 1.00 70.50 405 GLN A C 1
ATOM 3470 O O . GLN A 1 405 ? -8.569 17.811 32.082 1.00 70.50 405 GLN A O 1
ATOM 3475 N N . GLN A 1 406 ? -9.226 18.258 34.174 1.00 69.31 406 GLN A N 1
ATOM 3476 C CA . GLN A 1 406 ? -9.561 19.659 33.884 1.00 69.31 406 GLN A CA 1
ATOM 3477 C C . GLN A 1 406 ? -8.343 20.491 33.441 1.00 69.31 406 GLN A C 1
ATOM 3479 O O . GLN A 1 406 ? -8.442 21.291 32.500 1.00 69.31 406 GLN A O 1
ATOM 3484 N N . VAL A 1 407 ? -7.174 20.266 34.049 1.00 75.19 407 VAL A N 1
ATOM 3485 C CA . VAL A 1 407 ? -5.915 20.914 33.642 1.00 75.19 407 VAL A CA 1
ATOM 3486 C C . VAL A 1 407 ? -5.483 20.452 32.245 1.00 75.19 407 VAL A C 1
ATOM 3488 O O . VAL A 1 407 ? -5.132 21.284 31.402 1.00 75.19 407 VAL A O 1
ATOM 3491 N N . LEU A 1 408 ? -5.578 19.152 31.944 1.00 71.12 408 LEU A N 1
ATOM 3492 C CA . LEU A 1 408 ? -5.288 18.617 30.609 1.00 71.12 408 LEU A CA 1
ATOM 3493 C C . LEU A 1 408 ? -6.249 19.159 29.542 1.00 71.12 408 LEU A C 1
ATOM 3495 O O . LEU A 1 408 ? -5.816 19.538 28.451 1.00 71.12 408 LEU A O 1
ATOM 3499 N N . PHE A 1 409 ? -7.543 19.259 29.850 1.00 75.88 409 PHE A N 1
ATOM 3500 C CA . PHE A 1 409 ? -8.534 19.861 28.955 1.00 75.88 409 PHE A CA 1
ATOM 3501 C C . PHE A 1 409 ? -8.235 21.338 28.670 1.00 75.88 409 PHE A C 1
ATOM 3503 O O . PHE A 1 409 ? -8.376 21.788 27.527 1.00 75.88 409 PHE A O 1
ATOM 3510 N N . SER A 1 410 ? -7.781 22.083 29.677 1.00 79.06 410 SER A N 1
ATOM 3511 C CA . SER A 1 410 ? -7.404 23.492 29.532 1.00 79.06 410 SER A CA 1
ATOM 3512 C C . SER A 1 410 ? -6.158 23.656 28.654 1.00 79.06 410 SER A C 1
ATOM 3514 O O . SER A 1 410 ? -6.196 24.419 27.684 1.00 79.06 410 SER A O 1
ATOM 3516 N N . LYS A 1 411 ? -5.111 22.846 28.879 1.00 77.00 411 LYS A N 1
ATOM 3517 C CA . LYS A 1 411 ? -3.904 22.823 28.029 1.00 77.00 411 LYS A CA 1
ATOM 3518 C C . LYS A 1 411 ? -4.209 22.419 26.582 1.00 77.00 411 LYS A C 1
ATOM 3520 O O . LYS A 1 411 ? -3.697 23.036 25.648 1.00 77.00 411 LYS A O 1
ATOM 3525 N N . ARG A 1 412 ? -5.116 21.460 26.356 1.00 71.88 412 ARG A N 1
ATOM 3526 C CA . ARG A 1 412 ? -5.568 21.076 25.002 1.00 71.88 412 ARG A CA 1
ATOM 3527 C C . ARG A 1 412 ? -6.292 22.210 24.278 1.00 71.88 412 ARG A C 1
ATOM 3529 O O . ARG A 1 412 ? -6.063 22.429 23.086 1.00 71.88 412 ARG A O 1
ATOM 3536 N N . LYS A 1 413 ? -7.157 22.959 24.974 1.00 83.75 413 LYS A N 1
ATOM 3537 C CA . LYS A 1 413 ? -7.816 24.144 24.394 1.00 83.75 413 LYS A CA 1
ATOM 3538 C C . LYS A 1 413 ? -6.788 25.195 23.972 1.00 83.75 413 LYS A C 1
ATOM 3540 O O . LYS A 1 413 ? -6.946 25.805 22.914 1.00 83.75 413 LYS A O 1
ATOM 3545 N N . GLU A 1 414 ? -5.736 25.384 24.757 1.00 86.38 414 GLU A N 1
ATOM 3546 C CA . GLU A 1 414 ? -4.657 26.323 24.455 1.00 86.38 414 GLU A CA 1
ATOM 3547 C C . GLU A 1 414 ? -3.796 25.868 23.264 1.00 86.38 414 GLU A C 1
ATOM 3549 O O . GLU A 1 414 ? -3.618 26.620 22.303 1.00 86.38 414 GLU A O 1
ATOM 3554 N N . GLN A 1 415 ? -3.371 24.603 23.232 1.00 74.56 415 GLN A N 1
ATOM 3555 C CA . GLN A 1 415 ? -2.627 24.041 22.099 1.00 74.56 415 GLN A CA 1
ATOM 3556 C C . GLN A 1 415 ? -3.440 24.060 20.795 1.00 74.56 415 GLN A C 1
ATOM 3558 O O . GLN A 1 415 ? -2.907 24.390 19.733 1.00 74.56 415 GLN A O 1
ATOM 3563 N N . SER A 1 416 ? -4.750 23.806 20.864 1.00 83.12 416 SER A N 1
ATOM 3564 C CA . SER A 1 416 ? -5.667 23.941 19.724 1.00 83.12 416 SER A CA 1
ATOM 3565 C C . SER A 1 416 ? -5.727 25.384 19.195 1.00 83.12 416 SER A C 1
ATOM 3567 O O . SER A 1 416 ? -5.702 25.607 17.979 1.00 83.12 416 SER A O 1
ATOM 3569 N N . LYS A 1 417 ? -5.715 26.398 20.077 1.00 89.50 417 LYS A N 1
ATOM 3570 C CA . LYS A 1 417 ? -5.596 27.813 19.671 1.00 89.50 417 LYS A CA 1
ATOM 3571 C C . LYS A 1 417 ? -4.253 28.095 18.983 1.00 89.50 417 LYS A C 1
ATOM 3573 O O . LYS A 1 417 ? -4.248 28.727 17.923 1.00 89.50 417 LYS A O 1
ATOM 3578 N N . ILE A 1 418 ? -3.142 27.582 19.517 1.00 87.38 418 ILE A N 1
ATOM 3579 C CA . ILE A 1 418 ? -1.796 27.748 18.938 1.00 87.38 418 ILE A CA 1
ATOM 3580 C C . ILE A 1 418 ? -1.701 27.086 17.555 1.00 87.38 418 ILE A C 1
ATOM 3582 O O . ILE A 1 418 ? -1.199 27.692 16.604 1.00 87.38 418 ILE A O 1
ATOM 3586 N N . GLN A 1 419 ? -2.233 25.872 17.387 1.00 81.25 419 GLN A N 1
ATOM 3587 C CA . GLN A 1 419 ? -2.263 25.194 16.088 1.00 81.25 419 GLN A CA 1
ATOM 3588 C C . GLN A 1 419 ? -3.094 25.969 15.056 1.00 81.25 419 GLN A C 1
ATOM 3590 O O . GLN A 1 419 ? -2.638 26.166 13.924 1.00 81.25 419 GLN A O 1
ATOM 3595 N N . LYS A 1 420 ? -4.269 26.488 15.443 1.00 89.12 420 LYS A N 1
ATOM 3596 C CA . LYS A 1 420 ? -5.091 27.348 14.571 1.00 89.12 420 LYS A CA 1
ATOM 3597 C C . LYS A 1 420 ? -4.352 28.630 14.170 1.00 89.12 420 LYS A C 1
ATOM 3599 O O . LYS A 1 420 ? -4.435 29.042 13.011 1.00 89.12 420 LYS A O 1
ATOM 3604 N N . GLN A 1 421 ? -3.587 29.245 15.074 1.00 90.62 421 GLN A N 1
ATOM 3605 C CA . GLN A 1 421 ? -2.748 30.403 14.746 1.00 90.62 421 GLN A CA 1
ATOM 3606 C C . GLN A 1 421 ? -1.613 30.046 13.771 1.00 90.62 421 GLN A C 1
ATOM 3608 O O . GLN A 1 421 ? -1.438 30.744 12.768 1.00 90.62 421 GLN A O 1
ATOM 3613 N N . LYS A 1 422 ? -0.900 28.930 13.983 1.00 87.62 422 LYS A N 1
ATOM 3614 C CA . LYS A 1 422 ? 0.147 28.445 13.061 1.00 87.62 422 LYS A CA 1
ATOM 3615 C C . LYS A 1 422 ? -0.411 28.149 11.663 1.00 87.62 422 LYS A C 1
ATOM 3617 O O . LYS A 1 422 ? 0.214 28.499 10.661 1.00 87.62 422 LYS A O 1
ATOM 3622 N N . GLN A 1 423 ? -1.605 27.561 11.568 1.00 84.56 423 GLN A N 1
ATOM 3623 C CA . GLN A 1 423 ? -2.278 27.337 10.283 1.00 84.56 423 GLN A CA 1
ATOM 3624 C C . GLN A 1 423 ? -2.636 28.656 9.582 1.00 84.56 423 GLN A C 1
ATOM 3626 O O . GLN A 1 423 ? -2.342 28.808 8.393 1.00 84.56 423 GLN A O 1
ATOM 3631 N N . LYS A 1 424 ? -3.178 29.643 10.312 1.00 92.25 424 LYS A N 1
ATOM 3632 C CA . LYS A 1 424 ? -3.443 30.990 9.770 1.00 92.25 424 LYS A CA 1
ATOM 3633 C C . LYS A 1 424 ? -2.163 31.670 9.266 1.00 92.25 424 LYS A C 1
ATOM 3635 O O . LYS A 1 424 ? -2.177 32.281 8.198 1.00 92.25 424 LYS A O 1
ATOM 3640 N N . GLN A 1 425 ? -1.041 31.540 9.978 1.00 90.00 425 GLN A 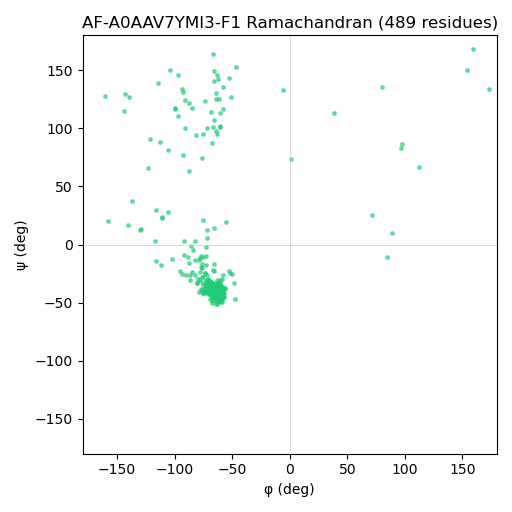N 1
ATOM 3641 C CA . GLN A 1 425 ? 0.252 32.080 9.536 1.00 90.00 425 GLN A CA 1
ATOM 3642 C C . GLN A 1 425 ? 0.767 31.391 8.261 1.00 90.00 425 GLN A C 1
ATOM 3644 O O . GLN A 1 425 ? 1.157 32.081 7.316 1.00 90.00 425 GLN A O 1
ATOM 3649 N N . LYS A 1 426 ? 0.689 30.054 8.174 1.00 89.00 426 LYS A N 1
ATOM 3650 C CA . LYS A 1 426 ? 1.049 29.303 6.954 1.00 89.00 426 LYS A CA 1
ATOM 3651 C C . LYS A 1 426 ? 0.193 29.713 5.751 1.00 89.00 426 LYS A C 1
ATOM 3653 O O . LYS A 1 426 ? 0.718 29.875 4.650 1.00 89.00 426 LYS A O 1
ATOM 3658 N N . GLN A 1 427 ? -1.110 29.930 5.944 1.00 88.56 427 GLN A N 1
ATOM 3659 C CA . GLN A 1 427 ? -1.996 30.424 4.884 1.00 88.56 427 GLN A CA 1
ATOM 3660 C C . GLN A 1 427 ? -1.609 31.839 4.423 1.00 88.56 427 GLN A C 1
ATOM 3662 O O . GLN A 1 427 ? -1.509 32.077 3.219 1.00 88.56 427 GLN A O 1
ATOM 3667 N N . LYS A 1 428 ? -1.296 32.758 5.351 1.00 94.62 428 LYS A N 1
ATOM 3668 C CA . LYS A 1 428 ? -0.798 34.106 5.013 1.00 94.62 428 LYS A CA 1
ATOM 3669 C C . LYS A 1 428 ? 0.521 34.060 4.229 1.00 94.62 428 LYS A C 1
ATOM 3671 O O . LYS A 1 428 ? 0.679 34.806 3.264 1.00 94.62 428 LYS A O 1
ATOM 3676 N N . GLN A 1 429 ? 1.452 33.176 4.596 1.00 90.50 429 GLN A N 1
ATOM 3677 C CA . GLN A 1 429 ? 2.710 32.993 3.859 1.00 90.50 429 GLN A CA 1
ATOM 3678 C C . GLN A 1 429 ? 2.474 32.461 2.437 1.00 90.50 429 GLN A C 1
ATOM 3680 O O . GLN A 1 429 ? 3.021 33.023 1.488 1.00 90.50 429 GLN A O 1
ATOM 3685 N N . LYS A 1 430 ? 1.601 31.458 2.261 1.00 91.69 430 LYS A N 1
ATOM 3686 C CA . LYS A 1 430 ? 1.215 30.961 0.926 1.00 91.69 430 LYS A CA 1
ATOM 3687 C C . LYS A 1 430 ? 0.588 32.059 0.063 1.00 91.69 430 LYS A C 1
ATOM 3689 O O . LYS A 1 430 ? 0.954 32.209 -1.098 1.00 91.69 430 LYS A O 1
ATOM 3694 N N . GLN A 1 431 ? -0.299 32.879 0.629 1.00 91.62 431 GLN A N 1
ATOM 3695 C CA . GLN A 1 431 ? -0.889 34.010 -0.095 1.00 91.62 431 GLN A CA 1
ATOM 3696 C C . GLN A 1 431 ? 0.161 35.054 -0.510 1.00 91.62 431 GLN A C 1
ATOM 3698 O O . GLN A 1 431 ? 0.101 35.560 -1.631 1.00 91.62 431 GLN A O 1
ATOM 3703 N N . LYS A 1 432 ? 1.155 35.351 0.344 1.00 95.50 432 LYS A N 1
ATOM 3704 C CA . LYS A 1 432 ? 2.289 36.220 -0.025 1.00 95.50 432 LYS A CA 1
ATOM 3705 C C . LYS A 1 432 ? 3.111 35.625 -1.175 1.00 95.50 432 LYS A C 1
ATOM 3707 O O . LYS A 1 432 ? 3.423 36.341 -2.122 1.00 95.50 432 LYS A O 1
ATOM 3712 N N . GLN A 1 433 ? 3.404 34.324 -1.143 1.00 91.00 433 GLN A N 1
ATOM 3713 C CA . GLN A 1 433 ? 4.131 33.645 -2.224 1.00 91.00 433 GLN A CA 1
ATOM 3714 C C . GLN A 1 433 ? 3.371 33.701 -3.557 1.00 91.00 433 GLN A C 1
ATOM 3716 O O . GLN A 1 433 ? 3.968 34.023 -4.583 1.00 91.00 433 GLN A O 1
ATOM 3721 N N . ILE A 1 434 ? 2.052 33.478 -3.541 1.00 93.25 434 ILE A N 1
ATOM 3722 C CA . ILE A 1 434 ? 1.196 33.592 -4.733 1.00 93.25 434 ILE A CA 1
ATOM 3723 C C . ILE A 1 434 ? 1.205 35.026 -5.281 1.00 93.25 434 ILE A C 1
ATOM 3725 O O . ILE A 1 434 ? 1.369 35.224 -6.486 1.00 93.25 434 ILE A O 1
ATOM 3729 N N . LYS A 1 435 ? 1.088 36.043 -4.415 1.00 95.44 435 LYS A N 1
ATOM 3730 C CA . LYS A 1 435 ? 1.173 37.456 -4.828 1.00 95.44 435 LYS A CA 1
ATOM 3731 C C . LYS A 1 435 ? 2.518 37.775 -5.490 1.00 95.44 435 LYS A C 1
ATOM 3733 O O . LYS A 1 435 ? 2.528 38.374 -6.565 1.00 95.44 435 LYS A O 1
ATOM 3738 N N . ASN A 1 436 ? 3.625 37.313 -4.909 1.00 93.19 436 ASN A N 1
ATOM 3739 C CA . ASN A 1 436 ? 4.967 37.514 -5.462 1.00 93.19 436 ASN A CA 1
ATOM 3740 C C . ASN A 1 436 ? 5.147 36.796 -6.810 1.00 93.19 436 ASN A C 1
ATOM 3742 O O . ASN A 1 436 ? 5.703 37.367 -7.748 1.00 93.19 436 ASN A O 1
ATOM 3746 N N . HIS A 1 437 ? 4.644 35.565 -6.942 1.00 93.50 437 HIS A N 1
ATOM 3747 C CA . HIS A 1 437 ? 4.684 34.821 -8.203 1.00 93.50 437 HIS A CA 1
ATOM 3748 C C . HIS A 1 437 ? 3.891 35.536 -9.310 1.00 93.50 437 HIS A C 1
ATOM 3750 O O . HIS A 1 437 ? 4.390 35.724 -10.420 1.00 93.50 437 HIS A O 1
ATOM 3756 N N . ASN A 1 438 ? 2.696 36.035 -8.986 1.00 93.44 438 ASN A N 1
ATOM 3757 C CA . ASN A 1 438 ? 1.871 36.791 -9.926 1.00 93.44 438 ASN A CA 1
ATOM 3758 C C . ASN A 1 438 ? 2.513 38.126 -10.338 1.00 93.44 438 ASN A C 1
ATOM 3760 O O . ASN A 1 438 ? 2.399 38.527 -11.497 1.00 93.44 438 ASN A O 1
ATOM 3764 N N . GLN A 1 439 ? 3.218 38.810 -9.431 1.00 95.44 439 GLN A N 1
ATOM 3765 C CA . GLN A 1 439 ? 4.006 39.996 -9.783 1.00 95.44 439 GLN A CA 1
ATOM 3766 C C . GLN A 1 439 ? 5.153 39.653 -10.744 1.00 95.44 439 GLN A C 1
ATOM 3768 O O . GLN A 1 439 ? 5.296 40.330 -11.763 1.00 95.44 439 GLN A O 1
ATOM 3773 N N . LYS A 1 440 ? 5.901 38.567 -10.497 1.00 94.56 440 LYS A N 1
ATOM 3774 C CA . LYS A 1 440 ? 6.946 38.090 -11.422 1.00 94.56 440 LYS A CA 1
ATOM 3775 C C . LYS A 1 440 ? 6.384 37.775 -12.811 1.00 94.56 440 LYS A C 1
ATOM 3777 O O . LYS A 1 440 ? 6.948 38.209 -13.811 1.00 94.56 440 LYS A O 1
ATOM 3782 N N . LEU A 1 441 ? 5.232 37.105 -12.890 1.00 93.12 441 LEU A N 1
ATOM 3783 C CA . LEU A 1 441 ? 4.548 36.839 -14.163 1.00 93.12 441 LEU A CA 1
ATOM 3784 C C . LEU A 1 441 ? 4.152 38.127 -14.901 1.00 93.12 441 LEU A C 1
ATOM 3786 O O . LEU A 1 441 ? 4.284 38.198 -16.124 1.00 93.12 441 LEU A O 1
ATOM 3790 N N . LYS A 1 442 ? 3.689 39.162 -14.185 1.00 95.38 442 LYS A N 1
ATOM 3791 C CA . LYS A 1 442 ? 3.384 40.470 -14.792 1.00 95.38 442 LYS A CA 1
ATOM 3792 C C . LYS A 1 442 ? 4.638 41.148 -15.355 1.00 95.38 442 LYS A C 1
ATOM 3794 O O . LYS A 1 442 ? 4.553 41.734 -16.432 1.00 95.38 442 LYS A O 1
ATOM 3799 N N . ILE A 1 443 ? 5.775 41.055 -14.663 1.00 95.25 443 ILE A N 1
ATOM 3800 C CA . ILE A 1 443 ? 7.059 41.600 -15.134 1.00 95.25 443 ILE A CA 1
ATOM 3801 C C . ILE A 1 443 ? 7.509 40.871 -16.406 1.00 95.25 443 ILE A C 1
ATOM 3803 O O . ILE A 1 443 ? 7.687 41.524 -17.432 1.00 95.25 443 ILE A O 1
ATOM 3807 N N . MET A 1 444 ? 7.536 39.533 -16.400 1.00 90.69 444 MET A N 1
ATOM 3808 C CA . MET A 1 444 ? 7.917 38.741 -17.581 1.00 90.69 444 MET A CA 1
ATOM 3809 C C . MET A 1 444 ? 7.016 39.018 -18.795 1.00 90.69 444 MET A C 1
ATOM 3811 O O . MET A 1 444 ? 7.490 39.120 -19.925 1.00 90.69 444 MET A O 1
ATOM 3815 N N . LYS A 1 445 ? 5.703 39.201 -18.590 1.00 94.19 445 LYS A N 1
ATOM 3816 C CA . LYS A 1 445 ? 4.786 39.588 -19.678 1.00 94.19 445 LYS A CA 1
ATOM 3817 C C . LYS A 1 445 ? 5.122 40.968 -20.257 1.00 94.19 445 LYS A C 1
ATOM 3819 O O . LYS A 1 445 ? 5.058 41.142 -21.475 1.00 94.19 445 LYS A O 1
ATOM 3824 N N . LYS A 1 446 ? 5.491 41.942 -19.415 1.00 94.56 446 LYS A N 1
ATOM 3825 C CA . LYS A 1 446 ? 5.922 43.275 -19.868 1.00 94.56 446 LYS A CA 1
ATOM 3826 C C . LYS A 1 446 ? 7.243 43.207 -20.639 1.00 94.56 446 LYS A C 1
ATOM 3828 O O . LYS A 1 446 ? 7.348 43.843 -21.685 1.00 94.56 446 LYS A O 1
ATOM 3833 N N . GLU A 1 447 ? 8.209 42.422 -20.173 1.00 93.75 447 GLU A N 1
ATOM 3834 C CA . GLU A 1 447 ? 9.500 42.220 -20.849 1.00 93.75 447 GLU A CA 1
ATOM 3835 C C . GLU A 1 447 ? 9.325 41.553 -22.214 1.00 93.75 447 GLU A C 1
ATOM 3837 O O . GLU A 1 447 ? 9.766 42.105 -23.219 1.00 93.75 447 GLU A O 1
ATOM 3842 N N . ASN A 1 448 ? 8.547 40.469 -22.290 1.00 89.75 448 ASN A N 1
ATOM 3843 C CA . ASN A 1 448 ? 8.225 39.807 -23.557 1.00 89.75 448 ASN A CA 1
ATOM 3844 C C . ASN A 1 448 ? 7.502 40.742 -24.541 1.00 89.75 448 ASN A C 1
ATOM 3846 O O . ASN A 1 448 ? 7.720 40.677 -25.754 1.00 89.75 448 ASN A O 1
ATOM 3850 N N . SER A 1 449 ? 6.638 41.636 -24.046 1.00 90.44 449 SER A N 1
ATOM 3851 C CA . SER A 1 449 ? 5.993 42.643 -24.894 1.00 90.44 449 SER A CA 1
ATOM 3852 C C . SER A 1 449 ? 6.981 43.693 -25.407 1.00 90.44 449 SER A C 1
ATOM 3854 O O . SER A 1 449 ? 6.853 44.105 -26.563 1.00 90.44 449 SER A O 1
ATOM 3856 N N . LYS A 1 450 ? 7.944 44.134 -24.586 1.00 91.50 450 LYS A N 1
ATOM 3857 C CA . LYS A 1 450 ? 9.015 45.050 -25.011 1.00 91.50 450 LYS A CA 1
ATOM 3858 C C . LYS A 1 450 ? 9.928 44.384 -26.040 1.00 91.50 450 LYS A C 1
ATOM 3860 O O . LYS A 1 450 ? 10.203 44.980 -27.077 1.00 91.50 450 LYS A O 1
ATOM 3865 N N . GLU A 1 451 ? 10.310 43.128 -25.821 1.00 90.38 451 GLU A N 1
ATOM 3866 C CA . GLU A 1 451 ? 11.154 42.375 -26.751 1.00 90.38 451 GLU A CA 1
ATOM 3867 C C . GLU A 1 451 ? 10.465 42.173 -28.111 1.00 90.38 451 GLU A C 1
ATOM 3869 O O . GLU A 1 451 ? 11.078 42.375 -29.162 1.00 90.38 451 GLU A O 1
ATOM 3874 N N . LYS A 1 452 ? 9.158 41.866 -28.116 1.00 89.06 452 LYS A N 1
ATOM 3875 C CA . LYS A 1 452 ? 8.362 41.808 -29.353 1.00 89.06 452 LYS A CA 1
ATOM 3876 C C . LYS A 1 452 ? 8.322 43.154 -30.081 1.00 89.06 452 LYS A C 1
ATOM 3878 O O . LYS A 1 452 ? 8.506 43.172 -31.298 1.00 89.06 452 LYS A O 1
ATOM 3883 N N . LYS A 1 453 ? 8.121 44.271 -29.370 1.00 88.75 453 LYS A N 1
ATOM 3884 C CA . LYS A 1 453 ? 8.142 45.617 -29.975 1.00 88.75 453 LYS A CA 1
ATOM 3885 C C . LYS A 1 453 ? 9.510 45.936 -30.591 1.00 88.75 453 LYS A C 1
ATOM 3887 O O . LYS A 1 453 ? 9.557 46.358 -31.743 1.00 88.75 453 LYS A O 1
ATOM 3892 N N . ASN A 1 454 ? 10.604 45.622 -29.897 1.00 84.44 454 ASN A N 1
ATOM 3893 C CA . ASN A 1 454 ? 11.964 45.827 -30.406 1.00 84.44 454 ASN A CA 1
ATOM 3894 C C . ASN A 1 454 ? 12.257 44.972 -31.652 1.00 84.44 454 ASN A C 1
ATOM 3896 O O . ASN A 1 454 ? 12.830 45.468 -32.621 1.00 84.44 454 ASN A O 1
ATOM 3900 N N . LYS A 1 455 ? 11.810 43.706 -31.684 1.00 83.81 455 LYS A N 1
ATOM 3901 C CA . LYS A 1 455 ? 11.940 42.839 -32.874 1.00 83.81 455 LYS A CA 1
ATOM 3902 C C . LYS A 1 455 ? 11.166 43.386 -34.077 1.00 83.81 455 LYS A C 1
ATOM 3904 O O . LYS A 1 455 ? 11.675 43.348 -35.196 1.00 83.81 455 LYS A O 1
ATOM 3909 N N . ILE A 1 456 ? 9.966 43.928 -33.862 1.00 81.38 456 ILE A N 1
ATOM 3910 C CA . ILE A 1 456 ? 9.172 44.557 -34.928 1.00 81.38 456 ILE A CA 1
ATOM 3911 C C . ILE A 1 456 ? 9.872 45.822 -35.446 1.00 81.38 456 ILE A C 1
ATOM 3913 O O . ILE A 1 456 ? 10.021 45.979 -36.657 1.00 81.38 456 ILE A O 1
ATOM 3917 N N . GLN A 1 457 ? 10.379 46.670 -34.549 1.00 76.12 457 GLN A N 1
ATOM 3918 C CA . GLN A 1 457 ? 11.036 47.931 -34.906 1.00 76.12 457 GLN A CA 1
ATOM 3919 C C . GLN A 1 457 ? 12.367 47.715 -35.658 1.00 76.12 457 GLN A C 1
ATOM 3921 O O . GLN A 1 457 ? 12.660 48.411 -36.637 1.00 76.12 457 GLN A O 1
ATOM 3926 N N . ASN A 1 458 ? 13.134 46.687 -35.279 1.00 72.56 458 ASN A N 1
ATOM 3927 C CA . ASN A 1 458 ? 14.356 46.288 -35.986 1.00 72.56 458 ASN A CA 1
ATOM 3928 C C . ASN A 1 458 ? 14.065 45.695 -37.374 1.00 72.56 458 ASN A C 1
ATOM 3930 O O . ASN A 1 458 ? 14.802 45.959 -38.326 1.00 72.56 458 ASN A O 1
ATOM 3934 N N . ASN A 1 459 ? 12.959 44.965 -37.530 1.00 69.44 459 ASN A N 1
ATOM 3935 C CA . ASN A 1 459 ? 12.545 44.440 -38.832 1.00 69.44 459 ASN A CA 1
ATOM 3936 C C . ASN A 1 459 ? 11.996 45.531 -39.767 1.00 69.44 459 ASN A C 1
ATOM 3938 O O . ASN A 1 459 ? 12.201 45.442 -40.978 1.00 69.44 459 ASN A O 1
ATOM 3942 N N . SER A 1 460 ? 11.368 46.590 -39.241 1.00 62.50 460 SER A N 1
ATOM 3943 C CA . SER A 1 460 ? 10.934 47.734 -40.058 1.00 62.50 460 SER A CA 1
ATOM 3944 C C . SER A 1 460 ? 12.095 48.601 -40.557 1.00 62.50 460 SER A C 1
ATOM 3946 O O . SER A 1 460 ? 12.008 49.154 -41.651 1.00 62.50 460 SER A O 1
ATOM 3948 N N . ARG A 1 461 ? 13.217 48.679 -39.824 1.00 57.44 461 ARG A N 1
ATOM 3949 C CA . ARG A 1 461 ? 14.408 49.428 -40.274 1.00 57.44 461 ARG A CA 1
ATOM 3950 C C . ARG A 1 461 ? 15.185 48.727 -41.396 1.00 57.44 461 ARG A C 1
ATOM 3952 O O . ARG A 1 461 ? 15.810 49.405 -42.201 1.00 57.44 461 ARG A O 1
ATOM 3959 N N . LYS A 1 462 ? 15.081 47.399 -41.533 1.00 57.50 462 LYS A N 1
ATOM 3960 C CA . LYS A 1 462 ? 15.741 46.631 -42.613 1.00 57.50 462 LYS A CA 1
ATOM 3961 C C . LYS A 1 462 ? 14.989 46.614 -43.957 1.00 57.50 462 LYS A C 1
ATOM 3963 O O . LYS A 1 462 ? 15.445 45.960 -44.890 1.00 57.50 462 LYS A O 1
ATOM 3968 N N . ARG A 1 463 ? 13.859 47.324 -44.095 1.00 51.91 463 ARG A N 1
ATOM 3969 C CA . ARG A 1 463 ? 13.034 47.351 -45.325 1.00 51.91 463 ARG A CA 1
ATOM 3970 C C . ARG A 1 463 ? 12.934 48.719 -46.016 1.00 51.91 463 ARG A C 1
ATOM 3972 O O . ARG A 1 463 ? 11.954 48.986 -46.702 1.00 51.91 463 ARG A O 1
ATOM 3979 N N . LYS A 1 464 ? 13.959 49.567 -45.906 1.00 51.28 464 LYS A N 1
ATOM 3980 C CA . LYS A 1 464 ? 14.160 50.683 -46.846 1.00 51.28 464 LYS A CA 1
ATOM 3981 C C . LYS A 1 464 ? 15.314 50.345 -47.794 1.00 51.28 464 LYS A C 1
ATOM 3983 O O . LYS A 1 464 ? 16.445 50.748 -47.568 1.00 51.28 464 LYS A O 1
ATOM 3988 N N . LYS A 1 465 ? 15.024 49.561 -48.835 1.00 55.97 465 LYS A N 1
ATOM 3989 C CA . LYS A 1 465 ? 15.808 49.543 -50.080 1.00 55.97 465 LYS A CA 1
ATOM 3990 C C . LYS A 1 465 ? 14.905 50.082 -51.200 1.00 55.97 465 LYS A C 1
ATOM 3992 O O . LYS A 1 465 ? 13.713 49.761 -51.180 1.00 55.97 465 LYS A O 1
ATOM 3997 N N . PRO A 1 466 ? 15.424 50.922 -52.110 1.00 47.84 466 PRO A N 1
ATOM 3998 C CA . PRO A 1 466 ? 14.626 51.549 -53.157 1.00 47.84 466 PRO A CA 1
ATOM 3999 C C . PRO A 1 466 ? 14.094 50.503 -54.142 1.00 47.84 466 PRO A C 1
ATOM 4001 O O . PRO A 1 466 ? 14.756 49.513 -54.452 1.00 47.84 466 PRO A O 1
ATOM 4004 N N . LYS A 1 467 ? 12.847 50.718 -54.569 1.00 44.38 467 LYS A N 1
ATOM 4005 C CA . LYS A 1 467 ? 12.114 49.900 -55.535 1.00 44.38 467 LYS A CA 1
ATOM 4006 C C . LYS A 1 467 ? 12.678 50.150 -56.937 1.00 44.38 467 LYS A C 1
ATOM 4008 O O . LYS A 1 467 ? 12.605 51.281 -57.399 1.00 44.38 467 LYS A O 1
ATOM 4013 N N . ASN A 1 468 ? 13.117 49.095 -57.618 1.00 43.75 468 ASN A N 1
ATOM 4014 C CA . ASN A 1 468 ? 13.067 49.038 -59.079 1.00 43.75 468 ASN A CA 1
ATOM 4015 C C . ASN A 1 468 ? 11.766 48.331 -59.487 1.00 43.75 468 ASN A C 1
ATOM 4017 O O . ASN A 1 468 ? 11.434 47.306 -58.879 1.00 43.75 468 ASN A O 1
ATOM 4021 N N . PRO A 1 469 ? 11.006 48.858 -60.462 1.00 50.72 469 PRO A N 1
ATOM 4022 C CA . PRO A 1 469 ? 9.805 48.210 -60.947 1.00 50.72 469 PRO A CA 1
ATOM 4023 C C . PRO A 1 469 ? 10.187 47.229 -62.054 1.00 50.72 469 PRO A C 1
ATOM 4025 O O . PRO A 1 469 ? 10.747 47.605 -63.080 1.00 50.72 469 PRO A O 1
ATOM 4028 N N . THR A 1 470 ? 9.861 45.957 -61.874 1.00 40.75 470 THR A N 1
ATOM 4029 C CA . THR A 1 470 ? 9.694 45.065 -63.020 1.00 40.75 470 THR A CA 1
ATOM 4030 C C . THR A 1 470 ? 8.563 44.108 -62.705 1.00 40.75 470 THR A C 1
ATOM 4032 O O . THR A 1 470 ? 8.585 43.355 -61.732 1.00 40.75 470 THR A O 1
ATOM 4035 N N . SER A 1 471 ? 7.515 44.261 -63.503 1.00 49.97 471 SER A N 1
ATOM 4036 C CA . SER A 1 471 ? 6.363 43.385 -63.619 1.00 49.97 471 SER A CA 1
ATOM 4037 C C . SER A 1 471 ? 6.793 41.946 -63.878 1.00 49.97 471 SER A C 1
ATOM 4039 O O . SER A 1 471 ? 7.723 41.743 -64.649 1.00 49.97 471 SER A O 1
ATOM 4041 N N . ILE A 1 472 ? 6.075 40.982 -63.296 1.00 41.50 472 ILE A N 1
ATOM 4042 C CA . ILE A 1 472 ? 5.540 39.764 -63.938 1.00 41.50 472 ILE A CA 1
ATOM 4043 C C . ILE A 1 472 ? 4.933 38.871 -62.842 1.00 41.50 472 ILE A C 1
ATOM 4045 O O . ILE A 1 472 ? 5.552 38.606 -61.814 1.00 41.50 472 ILE A O 1
ATOM 4049 N N . GLY A 1 473 ? 3.731 38.357 -63.110 1.00 39.81 473 GLY A N 1
ATOM 4050 C CA . GLY A 1 473 ? 3.402 36.977 -62.748 1.00 39.81 473 GLY A CA 1
ATOM 4051 C C . GLY A 1 473 ? 2.655 36.748 -61.439 1.00 39.81 473 GLY A C 1
ATOM 4052 O O . GLY A 1 473 ? 3.223 36.358 -60.423 1.00 39.81 473 GLY A O 1
ATOM 4053 N N . SER A 1 474 ? 1.338 36.897 -61.520 1.00 52.69 474 SER A N 1
ATOM 4054 C CA . SER A 1 474 ? 0.331 36.284 -60.654 1.00 52.69 474 SER A CA 1
ATOM 4055 C C . SER A 1 474 ? 0.548 34.782 -60.407 1.00 52.69 474 SER A C 1
ATOM 4057 O O . SER A 1 474 ? 1.013 34.084 -61.298 1.00 52.69 474 SER A O 1
ATOM 4059 N N . GLN A 1 475 ? 0.057 34.310 -59.249 1.00 50.00 475 GLN A N 1
ATOM 4060 C CA . GLN A 1 475 ? -0.141 32.914 -58.788 1.00 50.00 475 GLN A CA 1
ATOM 4061 C C . GLN A 1 475 ? 0.762 32.479 -57.621 1.00 50.00 475 GLN A C 1
ATOM 4063 O O . GLN A 1 475 ? 1.594 31.587 -57.739 1.00 50.00 475 GLN A O 1
ATOM 4068 N N . LYS A 1 476 ? 0.563 33.067 -56.431 1.00 47.72 476 LYS A N 1
ATOM 4069 C CA . LYS A 1 476 ? 1.049 32.481 -55.156 1.00 47.72 476 LYS A CA 1
ATOM 4070 C C . LYS A 1 476 ? 0.299 32.961 -53.902 1.00 47.72 476 LYS A C 1
ATOM 4072 O O . LYS A 1 476 ? 0.808 32.847 -52.791 1.00 47.72 476 LYS A O 1
ATOM 4077 N N . SER A 1 477 ? -0.921 33.485 -54.045 1.00 47.91 477 SER A N 1
ATOM 4078 C CA . SER A 1 477 ? -1.679 34.092 -52.935 1.00 47.91 477 SER A CA 1
ATOM 4079 C C . SER A 1 477 ? -2.613 33.137 -52.175 1.00 47.91 477 SER A C 1
ATOM 4081 O O . SER A 1 477 ? -3.080 33.503 -51.098 1.00 47.91 477 SER A O 1
ATOM 4083 N N . PHE A 1 478 ? -2.837 31.901 -52.641 1.00 49.38 478 PHE A N 1
ATOM 4084 C CA . PHE A 1 478 ? -3.773 30.981 -51.971 1.00 49.38 478 PHE A CA 1
ATOM 4085 C C . PHE A 1 478 ? -3.155 30.073 -50.888 1.00 49.38 478 PHE A C 1
ATOM 4087 O O . PHE A 1 478 ? -3.834 29.748 -49.919 1.00 49.38 478 PHE A O 1
ATOM 4094 N N . LYS A 1 479 ? -1.853 29.745 -50.934 1.00 51.69 479 LYS A N 1
ATOM 4095 C CA . LYS A 1 479 ? -1.229 28.824 -49.947 1.00 51.69 479 LYS A CA 1
ATOM 4096 C C . LYS A 1 479 ? -0.822 29.459 -48.607 1.00 51.69 479 LYS A C 1
ATOM 4098 O O . LYS A 1 479 ? -0.550 28.747 -47.645 1.00 51.69 479 LYS A O 1
ATOM 4103 N N . ILE A 1 480 ? -0.795 30.790 -48.501 1.00 53.84 480 ILE A N 1
ATOM 4104 C CA . ILE A 1 480 ? -0.348 31.478 -47.271 1.00 53.84 480 ILE A CA 1
ATOM 4105 C C . ILE A 1 480 ? -1.498 31.660 -46.262 1.00 53.84 480 ILE A C 1
ATOM 4107 O O . ILE A 1 480 ? -1.257 31.691 -45.054 1.00 53.84 480 ILE A O 1
ATOM 4111 N N . LYS A 1 481 ? -2.757 31.720 -46.722 1.00 51.56 481 LYS A N 1
ATOM 4112 C CA . LYS A 1 481 ? -3.926 31.829 -45.829 1.00 51.56 481 LYS A CA 1
ATOM 4113 C C . LYS A 1 481 ? -4.217 30.523 -45.076 1.00 51.56 481 LYS A C 1
ATOM 4115 O O . LYS A 1 481 ? -4.565 30.573 -43.899 1.00 51.56 481 LYS A O 1
ATOM 4120 N N . GLU A 1 482 ? -3.967 29.368 -45.686 1.00 51.09 482 GLU A N 1
ATOM 4121 C CA . GLU A 1 482 ? -4.226 28.062 -45.061 1.00 51.09 482 GLU A CA 1
ATOM 4122 C C . GLU A 1 482 ? -3.227 27.724 -43.936 1.00 51.09 482 GLU A C 1
ATOM 4124 O O . GLU A 1 482 ? -3.588 27.168 -42.898 1.00 51.09 482 GLU A O 1
ATOM 4129 N N . HIS A 1 483 ? -1.970 28.157 -44.080 1.00 51.88 483 HIS A N 1
ATOM 4130 C CA . HIS A 1 483 ? -0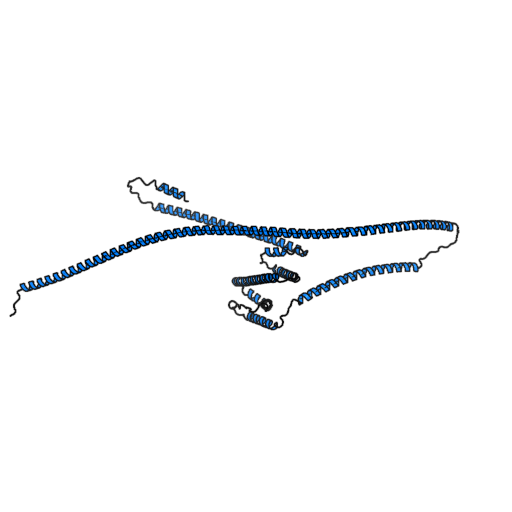.938 27.950 -43.060 1.00 51.88 483 HIS A CA 1
ATOM 4131 C C . HIS A 1 483 ? -1.094 28.845 -41.823 1.00 51.88 483 HIS A C 1
ATOM 4133 O O . HIS A 1 483 ? -0.612 28.480 -40.748 1.00 51.88 483 HIS A O 1
ATOM 4139 N N . LYS A 1 484 ? -1.757 30.003 -41.949 1.00 56.28 484 LYS A N 1
ATOM 4140 C CA . LYS A 1 484 ? -2.074 30.861 -40.798 1.00 56.28 484 LYS A CA 1
ATOM 4141 C C . LYS A 1 484 ? -3.229 30.297 -39.971 1.00 56.28 484 LYS A C 1
ATOM 4143 O O . LYS A 1 484 ? -3.094 30.233 -38.754 1.00 56.28 484 LYS A O 1
ATOM 4148 N N . LYS A 1 485 ? -4.281 29.780 -40.618 1.00 57.19 485 LYS A N 1
ATOM 4149 C CA . LYS A 1 485 ? -5.448 29.208 -39.925 1.00 57.19 485 LYS A CA 1
ATOM 4150 C C . LYS A 1 485 ? -5.085 27.973 -39.080 1.00 57.19 485 LYS A C 1
ATOM 4152 O O . LYS A 1 485 ? -5.411 27.916 -37.902 1.00 57.19 485 LYS A O 1
ATOM 4157 N N . LYS A 1 486 ? -4.246 27.069 -39.611 1.00 56.47 486 LYS A N 1
ATOM 4158 C CA . LYS A 1 486 ? -3.725 25.897 -38.866 1.00 56.47 486 LYS A CA 1
ATOM 4159 C C . LYS A 1 486 ? -2.794 26.231 -37.693 1.00 56.47 486 LYS A C 1
ATOM 4161 O O . LYS A 1 486 ? -2.501 25.357 -36.877 1.00 56.47 486 LYS A O 1
ATOM 4166 N N . LYS A 1 487 ? -2.257 27.453 -37.630 1.00 56.09 487 LYS A N 1
ATOM 4167 C CA . LYS A 1 487 ? -1.352 27.879 -36.554 1.00 56.09 487 LYS A CA 1
ATOM 4168 C C . LYS A 1 487 ? -2.099 28.578 -35.417 1.00 56.09 487 LYS A C 1
ATOM 4170 O O . LYS A 1 487 ? -1.621 28.516 -34.292 1.00 56.09 487 LYS A O 1
ATOM 4175 N N . GLU A 1 488 ? -3.253 29.180 -35.700 1.00 61.31 488 GLU A N 1
ATOM 4176 C CA . GLU A 1 488 ? -4.163 29.726 -34.684 1.00 61.31 488 GLU A CA 1
ATOM 4177 C C . GLU A 1 488 ? -5.002 28.632 -34.010 1.00 61.31 488 GLU A C 1
ATOM 4179 O O . GLU A 1 488 ? -5.231 28.728 -32.819 1.00 61.31 488 GLU A O 1
ATOM 4184 N N . GLU A 1 489 ? -5.342 27.536 -34.698 1.00 60.78 489 GLU A N 1
ATOM 4185 C CA . GLU A 1 489 ? -6.015 26.373 -34.073 1.00 60.78 489 GLU A CA 1
ATOM 4186 C C . GLU A 1 489 ? -5.097 25.520 -33.167 1.00 60.78 489 GLU A C 1
ATOM 4188 O O . GLU A 1 489 ? -5.565 24.621 -32.474 1.00 60.78 489 GLU A O 1
ATOM 4193 N N . ARG A 1 490 ? -3.777 25.761 -33.183 1.00 56.00 490 ARG A N 1
ATOM 4194 C CA . ARG A 1 490 ? -2.783 25.035 -32.364 1.00 56.00 490 ARG A CA 1
ATOM 4195 C C . ARG A 1 490 ? -2.298 25.802 -31.128 1.00 56.00 490 ARG A C 1
ATOM 4197 O O . ARG A 1 490 ? -1.583 25.206 -30.323 1.00 56.00 490 ARG A O 1
ATOM 4204 N N . ILE A 1 491 ? -2.597 27.096 -31.028 1.00 56.19 491 ILE A N 1
ATOM 4205 C CA . ILE A 1 491 ? -2.302 27.953 -29.865 1.00 56.19 491 ILE A CA 1
ATOM 4206 C C . ILE A 1 491 ? -3.557 27.996 -29.008 1.00 56.19 491 ILE A C 1
ATOM 4208 O O . ILE A 1 491 ? -3.404 27.888 -27.772 1.00 56.19 491 ILE A O 1
#